Protein AF-A0A956FWF5-F1 (afdb_monomer)

Mean predicted aligned error: 6.39 Å

Secondary structure (DSSP, 8-state):
--EEE--B-TT--BTTSPPSSHHHHHHHHHHHHHHHHHHHHTHHHHHHHT--HHHHTTTTSTTPPPSB--EE--HHHHHHHHHHHHT-S-----TT----GGGGSPPPPS------TT-SEEE-SSSEEETT--TTS-SHHHHHHHHHHHHHHHHHHHHHHHHHHHTT--HHHHHHHHHHHHHHHTGGGB--S-TT-HHHHHHHHHTT--B--SHHHHHGGGT-HHHHHHHHHTTSS-HHHHHHHHHHHHHHHHHHHHHHHHHHHHHIIIIIHHHHHHHHHHHHHHHHHHHHHHHHHT--HHHHHHHHHHHHHHHHHHHHHHHHHHHHHHHHHHGGGSSSHHHHHHHIIIIIHHHHHHHHHHHHHHHTTS-TTT--S--HHHHHH--

Solvent-accessible surface area (backbone atoms only — not comparable to full-atom values): 20908 Å² total; per-residue (Å²): 70,71,46,77,46,70,53,60,52,100,85,69,49,53,43,44,31,68,43,96,45,53,69,44,34,52,53,16,51,52,49,46,43,22,44,44,40,17,50,51,78,38,29,52,45,59,45,28,49,42,50,36,66,78,36,44,78,39,43,56,42,94,74,34,13,34,49,46,62,36,35,25,57,44,70,69,56,48,49,53,51,48,36,47,60,71,55,73,57,55,78,75,92,62,94,83,64,91,72,43,36,52,81,67,52,74,84,71,66,66,74,71,83,71,73,68,60,34,40,22,31,27,52,66,41,45,31,36,34,36,45,55,35,42,73,91,56,75,65,64,55,45,48,50,53,52,52,52,36,31,49,53,29,46,51,53,49,52,51,55,45,48,55,38,45,74,73,68,45,55,67,70,62,41,51,52,55,50,48,32,52,44,48,56,74,29,49,68,33,57,51,80,71,64,49,79,39,71,66,43,57,55,50,36,50,78,54,69,44,60,69,44,65,46,39,61,64,14,43,51,33,56,70,36,66,75,53,44,50,51,34,43,74,70,69,74,37,52,74,69,54,41,52,49,49,44,51,52,53,44,51,53,42,36,55,50,53,50,50,51,47,54,48,51,49,47,47,41,66,73,41,49,48,55,33,49,52,51,50,49,49,56,49,51,54,53,49,53,51,47,53,58,49,31,68,74,70,70,54,68,66,69,64,57,51,56,52,52,50,52,53,50,52,52,52,50,49,53,55,49,38,53,56,32,44,52,51,29,50,51,41,61,68,49,41,86,69,43,93,41,71,68,48,27,27,45,43,40,67,72,47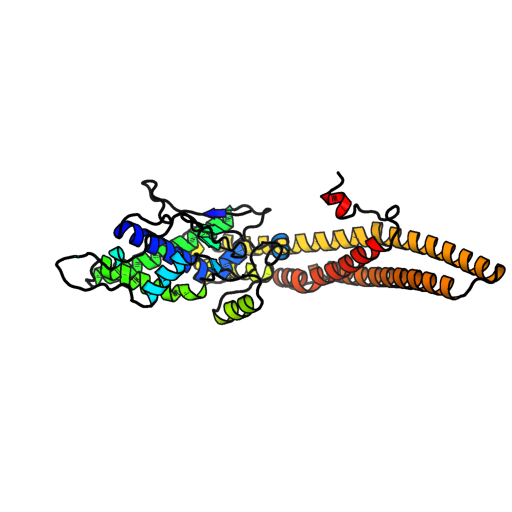,40,48,54,32,42,49,58,33,46,59,42,50,61,57,42,60,80,70,44,59,73,92,55,49,82,65,81,50,74,64,37,78,75,75,56,131

pLDDT: mean 90.2, std 13.63, range [30.28, 98.75]

Radius of gyration: 29.18 Å; Cα contacts (8 Å, |Δi|>4): 497; chains: 1; bounding box: 68×45×94 Å

Nearest PDB structures (foldseek):
  3o6x-assembly1_E  TM=9.619E-01  e=9.963E-21  Bacteroides fragilis NCTC 9343
  7u6o-assembly1_A  TM=8.061E-01  e=1.815E-17  Ostreococcus tauri

Foldseek 3Di:
DKDWDWDADPVRHTQCAADPALVSNLSNLLLVLLLLQLCQVCVLVLLLLQAAPVLLVVDLDDLHAASWAAEEEDDLVVVLLVCLLVCVFDDDPDDDDPPGSSVVRPRDDQAPPPCLSHHQWYDGRRTIMRRSHDPPDDCVSSCLSSVLSSVVSSVVLVVQLVVCVVVVDDNVVSSSVSSNVSSVVSVLRYDNDRSNDPVNVVSNVVSVTDRQSHNLSSLCSLVPPVSQCSCVVVVNDHPVRSVVVSLVRLVNRLVVLLVLLVVLLCCLVPAQLVLLVVQLVVLVVVLVVVVVVCVVPVNDCVVSVVSVVLSVVSVVLSVQLVVLSVQLVVLSVCLVVAPDSSRSSVSSVPRNVVSSVSNVVSSVVVCVSGPVVSRRDDDPCCVPPND

Structure (mmCIF, N/CA/C/O backbone):
data_AF-A0A956FWF5-F1
#
_entry.id   AF-A0A956FWF5-F1
#
loop_
_atom_site.group_PDB
_atom_site.id
_atom_site.type_symbol
_atom_site.label_atom_id
_atom_site.label_alt_id
_atom_site.label_comp_id
_atom_site.label_asym_id
_atom_site.label_entity_id
_atom_site.label_seq_id
_atom_site.pdbx_PDB_ins_code
_atom_site.Cartn_x
_atom_site.Cartn_y
_atom_site.Cartn_z
_atom_site.occupancy
_atom_site.B_iso_or_equiv
_atom_site.auth_seq_id
_atom_site.auth_comp_id
_atom_site.auth_asym_id
_atom_site.auth_atom_id
_atom_site.pdbx_PDB_model_num
ATOM 1 N N . LYS A 1 1 ? 2.105 -11.341 4.615 1.00 90.38 1 LYS A N 1
ATOM 2 C CA . LYS A 1 1 ? 2.128 -12.093 5.896 1.00 90.38 1 LYS A CA 1
ATOM 3 C C . LYS A 1 1 ? 0.855 -11.718 6.615 1.00 90.38 1 LYS A C 1
ATOM 5 O O . LYS A 1 1 ? 0.715 -10.551 6.921 1.00 90.38 1 LYS A O 1
ATOM 10 N N . HIS A 1 2 ? -0.089 -12.630 6.810 1.00 92.06 2 HIS A N 1
ATOM 11 C CA . HIS A 1 2 ? -1.343 -12.256 7.464 1.00 92.06 2 HIS A CA 1
ATOM 12 C C . HIS A 1 2 ? -1.163 -12.264 8.979 1.00 92.06 2 HIS A C 1
ATOM 14 O O . HIS A 1 2 ? -0.533 -13.171 9.525 1.00 92.06 2 HIS A O 1
ATOM 20 N N . ASN A 1 3 ? -1.682 -11.237 9.643 1.00 95.00 3 ASN A N 1
ATOM 21 C CA . ASN A 1 3 ? -1.675 -11.139 11.093 1.00 95.00 3 ASN A CA 1
ATOM 22 C C . ASN A 1 3 ? -3.072 -11.476 11.618 1.00 95.00 3 ASN A C 1
ATOM 24 O O . ASN A 1 3 ? -3.998 -10.681 11.485 1.00 95.00 3 ASN A O 1
ATOM 28 N N . ASN A 1 4 ? -3.211 -12.679 12.170 1.00 95.25 4 ASN A N 1
ATOM 29 C CA . ASN A 1 4 ? -4.433 -13.129 12.820 1.00 95.25 4 ASN A CA 1
ATOM 30 C C . ASN A 1 4 ? -4.459 -12.573 14.244 1.00 95.25 4 ASN A C 1
ATOM 32 O O . ASN A 1 4 ? -3.643 -12.959 15.079 1.00 95.25 4 ASN A O 1
ATOM 36 N N . TRP A 1 5 ? -5.380 -11.653 14.493 1.00 97.06 5 TRP A N 1
ATOM 37 C CA . TRP A 1 5 ? -5.487 -10.889 15.720 1.00 97.06 5 TRP A CA 1
ATOM 38 C C . TRP A 1 5 ? -6.797 -11.211 16.438 1.00 97.06 5 TRP A C 1
ATOM 40 O O . TRP A 1 5 ? -7.886 -11.159 15.862 1.00 97.06 5 TRP A O 1
ATOM 50 N N . SER A 1 6 ? -6.677 -11.543 17.716 1.00 95.69 6 SER A N 1
ATOM 51 C CA . SER A 1 6 ? -7.786 -11.791 18.631 1.00 95.69 6 SER A CA 1
ATOM 52 C C . SER A 1 6 ? -7.428 -11.260 20.014 1.00 95.69 6 SER A C 1
ATOM 54 O O . SER A 1 6 ? -6.253 -11.041 20.311 1.00 95.69 6 SER A O 1
ATOM 56 N N . MET A 1 7 ? -8.419 -11.113 20.887 1.00 95.19 7 MET A N 1
ATOM 57 C CA . MET A 1 7 ? -8.203 -10.708 22.275 1.00 95.19 7 MET A CA 1
ATOM 58 C C . MET A 1 7 ? -8.971 -11.636 23.214 1.00 95.19 7 MET A C 1
ATOM 60 O O . MET A 1 7 ? -10.098 -12.035 22.919 1.00 95.19 7 MET A O 1
ATOM 64 N N . ALA A 1 8 ? -8.357 -11.976 24.341 1.00 94.75 8 ALA A N 1
ATOM 65 C CA . ALA A 1 8 ? -8.973 -12.797 25.370 1.00 94.75 8 ALA A CA 1
ATOM 66 C C . ALA A 1 8 ? -8.887 -12.099 26.725 1.00 94.75 8 ALA A C 1
ATOM 68 O O . ALA A 1 8 ? -7.937 -11.362 26.994 1.00 94.75 8 ALA A O 1
ATOM 69 N N . ASP A 1 9 ? -9.877 -12.341 27.578 1.00 93.38 9 ASP A N 1
ATOM 70 C CA . ASP A 1 9 ? -9.819 -11.884 28.961 1.00 93.38 9 ASP A CA 1
ATOM 71 C C . ASP A 1 9 ? -8.896 -12.763 29.825 1.00 93.38 9 ASP A C 1
ATOM 73 O O . ASP A 1 9 ? -8.369 -13.792 29.395 1.00 93.38 9 ASP A O 1
ATOM 77 N N . SER A 1 10 ? -8.722 -12.383 31.092 1.00 94.94 10 SER A N 1
ATOM 78 C CA . SER A 1 10 ? -7.899 -13.127 32.056 1.00 94.94 10 SER A CA 1
ATOM 79 C C . SER A 1 10 ? -8.410 -14.538 32.371 1.00 94.94 10 SER A C 1
ATOM 81 O O . SER A 1 10 ? -7.699 -15.316 33.004 1.00 94.94 10 SER A O 1
ATOM 83 N N . ARG A 1 11 ? -9.629 -14.884 31.939 1.00 93.00 11 ARG A N 1
ATOM 84 C CA . ARG A 1 11 ? -10.216 -16.224 32.063 1.00 93.00 11 ARG A CA 1
ATOM 85 C C . ARG A 1 11 ? -10.041 -17.048 30.783 1.00 93.00 11 ARG A C 1
ATOM 87 O O . ARG A 1 11 ? -10.549 -18.163 30.718 1.00 93.00 11 ARG A O 1
ATOM 94 N N . GLY A 1 12 ? -9.343 -16.516 29.778 1.00 90.19 12 GLY A N 1
ATOM 95 C CA . GLY A 1 12 ? -9.109 -17.171 28.494 1.00 90.19 12 GLY A CA 1
ATOM 96 C C . GLY A 1 12 ? -10.316 -17.150 27.556 1.00 90.19 12 GLY A C 1
ATOM 97 O O . GLY A 1 12 ? -10.318 -17.879 26.568 1.00 90.19 12 GLY A O 1
ATOM 98 N N . ARG A 1 13 ? -11.345 -16.338 27.839 1.00 90.56 13 ARG A N 1
ATOM 99 C CA . ARG A 1 13 ? -12.509 -16.205 26.953 1.00 90.56 13 ARG A CA 1
ATOM 100 C C . ARG A 1 13 ? -12.159 -15.260 25.815 1.00 90.56 13 ARG A C 1
ATOM 102 O O . ARG A 1 13 ? -11.793 -14.114 26.069 1.00 90.56 13 ARG A O 1
ATOM 109 N N . ASN A 1 14 ? -12.285 -15.732 24.579 1.00 93.06 14 ASN A N 1
ATOM 110 C CA . ASN A 1 14 ? -12.102 -14.899 23.398 1.00 93.06 14 ASN A CA 1
ATOM 111 C C . ASN A 1 14 ? -13.257 -13.893 23.287 1.00 93.06 14 ASN A C 1
ATOM 113 O O . ASN A 1 14 ? -14.419 -14.280 23.223 1.00 93.06 14 ASN A O 1
ATOM 117 N N . LEU A 1 15 ? -12.933 -12.602 23.271 1.00 94.38 15 LEU A N 1
ATOM 118 C CA . LEU A 1 15 ? -13.924 -11.522 23.239 1.00 94.38 15 LEU A CA 1
ATOM 119 C C . LEU A 1 15 ? -14.435 -11.229 21.822 1.00 94.38 15 LEU A C 1
ATOM 121 O O . LEU A 1 15 ? -15.395 -10.486 21.654 1.00 94.38 15 LEU A O 1
ATOM 125 N N . LEU A 1 16 ? -13.788 -11.810 20.810 1.00 92.50 16 LEU A N 1
ATOM 126 C CA . LEU A 1 16 ? -14.183 -11.748 19.403 1.00 92.50 16 LEU A CA 1
ATOM 127 C C . LEU A 1 16 ? -14.795 -13.064 18.917 1.00 92.50 16 LEU A C 1
ATOM 129 O O . LEU A 1 16 ? -15.011 -13.229 17.720 1.00 92.50 16 LEU A O 1
ATOM 133 N N . GLU A 1 17 ? -15.059 -14.000 19.825 1.00 88.00 17 GLU A N 1
ATOM 134 C CA . GLU A 1 17 ? -15.825 -15.200 19.523 1.00 88.00 17 GLU A CA 1
ATOM 135 C C . GLU A 1 17 ? -17.313 -14.933 19.781 1.00 88.00 17 GLU A C 1
ATOM 137 O O . GLU A 1 17 ? -17.666 -14.502 20.883 1.00 88.00 17 GLU A O 1
ATOM 142 N N . PRO A 1 18 ? -18.195 -15.193 18.799 1.00 82.38 18 PRO A N 1
ATOM 143 C CA . PRO A 1 18 ? -19.624 -15.094 19.021 1.00 82.38 18 PRO A CA 1
ATOM 144 C C . PRO A 1 18 ? -20.083 -16.034 20.138 1.00 82.38 18 PRO A C 1
ATOM 146 O O . PRO A 1 18 ? -19.670 -17.196 20.228 1.00 82.38 18 PRO A O 1
ATOM 149 N N . GLY A 1 19 ? -20.938 -15.511 21.009 1.00 73.81 19 GLY A N 1
ATOM 150 C CA . GLY A 1 19 ? -21.449 -16.210 22.174 1.00 73.81 19 GLY A CA 1
ATOM 151 C C . GLY A 1 19 ? -22.554 -17.216 21.846 1.00 73.81 19 GLY A C 1
ATOM 152 O O . GLY A 1 19 ? -23.160 -17.211 20.778 1.00 73.81 19 GLY A O 1
ATOM 153 N N . SER A 1 20 ? -22.846 -18.090 22.808 1.00 71.00 20 SER A N 1
ATOM 154 C CA . SER A 1 20 ? -23.994 -19.008 22.755 1.00 71.00 20 SER A CA 1
ATOM 155 C C . SER A 1 20 ? -25.200 -18.510 23.556 1.00 71.00 20 SER A C 1
ATOM 157 O O . SER A 1 20 ? -26.251 -19.149 23.537 1.00 71.00 20 SER A O 1
ATOM 159 N N . THR A 1 21 ? -25.058 -17.390 24.270 1.00 72.31 21 THR A N 1
ATOM 160 C CA . THR A 1 21 ? -26.122 -16.759 25.060 1.00 72.31 21 THR A CA 1
ATOM 161 C C . THR A 1 21 ? -26.316 -15.300 24.639 1.00 72.31 21 THR A C 1
ATOM 163 O O . THR A 1 21 ? -25.359 -14.669 24.182 1.00 72.31 21 THR A O 1
ATOM 166 N N . PRO A 1 22 ? -27.515 -14.731 24.843 1.00 71.62 22 PRO A N 1
ATOM 167 C CA . PRO A 1 22 ? -27.775 -13.293 24.784 1.00 71.62 22 PRO A CA 1
ATOM 168 C C . PRO A 1 22 ? -26.640 -12.408 25.327 1.00 71.62 22 PRO A C 1
ATOM 170 O O . PRO A 1 22 ? -26.099 -11.556 24.627 1.00 71.62 22 PRO A O 1
ATOM 173 N N . GLU A 1 23 ? -26.223 -12.644 26.565 1.00 75.94 23 GLU A N 1
ATOM 174 C CA . GLU A 1 23 ? -25.256 -11.807 27.273 1.00 75.94 23 GLU A CA 1
ATOM 175 C C . GLU A 1 23 ? -23.855 -11.938 26.672 1.00 75.94 23 GLU A C 1
ATOM 177 O O . GLU A 1 23 ? -23.145 -10.947 26.512 1.00 75.94 23 GLU A O 1
ATOM 182 N N . SER A 1 24 ? -23.456 -13.159 26.302 1.00 78.88 24 SER A N 1
ATOM 183 C CA . SER A 1 24 ? -22.161 -13.396 25.654 1.00 78.88 24 SER A CA 1
ATOM 184 C C . SER A 1 24 ? -22.104 -12.804 24.242 1.00 78.88 24 SER A C 1
ATOM 186 O O . SER A 1 24 ? -21.069 -12.257 23.863 1.00 78.88 24 SER A O 1
ATOM 188 N N . ASN A 1 25 ? -23.219 -12.806 23.506 1.00 81.56 25 ASN A N 1
ATOM 189 C CA . ASN A 1 25 ? -23.335 -12.107 22.225 1.00 81.56 25 ASN A CA 1
ATOM 190 C C . ASN A 1 25 ? -23.250 -10.591 22.376 1.00 81.56 25 ASN A C 1
ATOM 192 O O . ASN A 1 25 ? -22.597 -9.939 21.565 1.00 81.56 25 ASN A O 1
ATOM 196 N N . LEU A 1 26 ? -23.849 -10.020 23.422 1.00 85.25 26 LEU A N 1
ATOM 197 C CA . LEU A 1 26 ? -23.745 -8.585 23.672 1.00 85.25 26 LEU A CA 1
ATOM 198 C C . LEU A 1 26 ? -22.292 -8.169 23.937 1.00 85.25 26 LEU A C 1
ATOM 200 O O . LEU A 1 26 ? -21.823 -7.183 23.373 1.00 85.25 26 LEU A O 1
ATOM 204 N N . VAL A 1 27 ? -21.560 -8.950 24.738 1.00 89.62 27 VAL A N 1
ATOM 205 C CA . VAL A 1 27 ? -20.123 -8.736 24.972 1.00 89.62 27 VAL A CA 1
ATOM 206 C C . VAL A 1 27 ? -19.350 -8.782 23.652 1.00 89.62 27 VAL A C 1
ATOM 208 O O . VAL A 1 27 ? -18.612 -7.845 23.353 1.00 89.62 27 VAL A O 1
ATOM 211 N N . PHE A 1 28 ? -19.562 -9.822 22.841 1.00 91.44 28 PHE A N 1
ATOM 212 C CA . PHE A 1 28 ? -18.952 -9.938 21.515 1.00 91.44 28 PHE A CA 1
ATOM 213 C C . PHE A 1 28 ? -19.226 -8.704 20.640 1.00 91.44 28 PHE A C 1
ATOM 215 O O . PHE A 1 28 ? -18.291 -8.114 20.100 1.00 91.44 28 PHE A O 1
ATOM 222 N N . LEU A 1 29 ? -20.485 -8.263 20.545 1.00 92.75 29 LEU A N 1
ATOM 223 C CA . LEU A 1 29 ? -20.883 -7.115 19.726 1.00 92.75 29 LEU A CA 1
ATOM 224 C C . LEU A 1 29 ? -20.227 -5.805 20.189 1.00 92.75 29 LEU A C 1
ATOM 226 O O . LEU A 1 29 ? -19.844 -4.987 19.352 1.00 92.75 29 LEU A O 1
ATOM 230 N N . VAL A 1 30 ? -20.040 -5.617 21.500 1.00 95.00 30 VAL A N 1
ATOM 231 C CA . VAL A 1 30 ? -19.319 -4.457 22.048 1.00 95.00 30 VAL A CA 1
ATOM 232 C C . VAL A 1 30 ? -17.860 -4.452 21.587 1.00 95.00 30 VAL A C 1
ATOM 234 O O . VAL A 1 30 ? -17.381 -3.443 21.066 1.00 95.00 30 VAL A O 1
ATOM 237 N N . PHE A 1 31 ? -17.141 -5.569 21.722 1.00 96.69 31 PHE A N 1
ATOM 238 C CA . PHE A 1 31 ? -15.739 -5.638 21.290 1.00 96.69 31 PHE A CA 1
ATOM 239 C C . PHE A 1 31 ? -15.593 -5.589 19.765 1.00 96.69 31 PHE A C 1
ATOM 241 O O . PHE A 1 31 ? -14.652 -4.972 19.252 1.00 96.69 31 PHE A O 1
ATOM 248 N N . LEU A 1 32 ? -16.551 -6.160 19.035 1.00 96.25 32 LEU A N 1
ATOM 249 C CA . LEU A 1 32 ? -16.638 -6.058 17.585 1.00 96.25 32 LEU A CA 1
ATOM 250 C C . LEU A 1 32 ? -16.763 -4.595 17.147 1.00 96.25 32 LEU A C 1
ATOM 252 O O . LEU A 1 32 ? -15.945 -4.128 16.355 1.00 96.25 32 LEU A O 1
ATOM 256 N N . VAL A 1 33 ? -17.738 -3.849 17.679 1.00 96.94 33 VAL A N 1
ATOM 257 C CA . VAL A 1 33 ? -17.963 -2.455 17.269 1.00 96.94 33 VAL A CA 1
ATOM 258 C C . VAL A 1 33 ? -16.815 -1.540 17.701 1.00 96.94 33 VAL A C 1
ATOM 260 O O . VAL A 1 33 ? -16.430 -0.648 16.947 1.00 96.94 33 VAL A O 1
ATOM 263 N N . CYS A 1 34 ? -16.191 -1.799 18.857 1.00 98.44 34 CYS A N 1
ATOM 264 C CA . CYS A 1 34 ? -14.973 -1.094 19.264 1.00 98.44 34 CYS A CA 1
ATOM 265 C C . CYS A 1 34 ? -13.828 -1.347 18.273 1.00 98.44 34 CYS A C 1
ATOM 267 O O . CYS A 1 34 ? -13.118 -0.416 17.898 1.00 98.44 34 CYS A O 1
ATOM 269 N N . THR A 1 35 ? -13.682 -2.583 17.789 1.00 98.50 35 THR A N 1
ATOM 270 C CA . THR A 1 35 ? -12.684 -2.915 16.763 1.00 98.50 35 THR A CA 1
ATOM 271 C C . THR A 1 35 ? -12.982 -2.201 15.443 1.00 98.50 35 THR A C 1
ATOM 273 O O . THR A 1 35 ? -12.083 -1.598 14.856 1.00 98.50 35 THR A O 1
ATOM 276 N N . LEU A 1 36 ? -14.244 -2.188 14.999 1.00 98.31 36 LEU A N 1
ATOM 277 C CA . LEU A 1 36 ? -14.663 -1.443 13.806 1.00 98.31 36 LEU A CA 1
ATOM 278 C C . LEU A 1 36 ? -14.361 0.051 13.936 1.00 98.31 36 LEU A C 1
ATOM 280 O O . LEU A 1 36 ? -13.835 0.660 13.007 1.00 98.31 36 LEU A O 1
ATOM 284 N N . LYS A 1 37 ? -14.640 0.633 15.104 1.00 98.31 37 LYS A N 1
ATOM 285 C CA . LYS A 1 37 ? -14.364 2.039 15.403 1.00 98.31 37 LYS A CA 1
ATOM 286 C C . LYS A 1 37 ? -12.878 2.353 15.369 1.00 98.31 37 LYS A C 1
ATOM 288 O O . LYS A 1 37 ? -12.495 3.365 14.787 1.00 98.31 37 LYS A O 1
ATOM 293 N N . ALA A 1 38 ? -12.055 1.485 15.951 1.00 98.25 38 ALA A N 1
ATOM 294 C CA . ALA A 1 38 ? -10.607 1.620 15.935 1.00 98.25 38 ALA A CA 1
ATOM 295 C C . ALA A 1 38 ? -10.065 1.650 14.501 1.00 98.25 38 ALA A C 1
ATOM 297 O O . ALA A 1 38 ? -9.357 2.587 14.132 1.00 98.25 38 ALA A O 1
ATOM 298 N N . VAL A 1 39 ? -10.453 0.673 13.672 1.00 97.81 39 VAL A N 1
ATOM 299 C CA . VAL A 1 39 ? -10.012 0.598 12.269 1.00 97.81 39 VAL A CA 1
ATOM 300 C C . VAL A 1 39 ? -10.553 1.771 11.454 1.00 97.81 39 VAL A C 1
ATOM 302 O O . VAL A 1 39 ? -9.803 2.350 10.676 1.00 97.81 39 VAL A O 1
ATOM 305 N N . HIS A 1 40 ? -11.814 2.162 11.660 1.00 98.06 40 HIS A N 1
ATOM 306 C CA . HIS A 1 40 ? -12.425 3.292 10.962 1.00 98.06 40 HIS A CA 1
ATOM 307 C C . HIS A 1 40 ? -11.713 4.609 11.281 1.00 98.06 40 HIS A C 1
ATOM 309 O O . HIS A 1 40 ? -11.228 5.289 10.380 1.00 98.06 40 HIS A O 1
ATOM 315 N N . ARG A 1 41 ? -11.601 4.956 12.568 1.00 97.12 41 ARG A N 1
ATOM 316 C CA . ARG A 1 41 ? -11.009 6.228 12.994 1.00 97.12 41 ARG A CA 1
ATOM 317 C C . ARG A 1 41 ? -9.518 6.301 12.681 1.00 97.12 41 ARG A C 1
ATOM 319 O O . ARG A 1 41 ? -9.015 7.375 12.374 1.00 97.12 41 ARG A O 1
ATOM 326 N N . ARG A 1 42 ? -8.801 5.180 12.793 1.00 97.56 42 ARG A N 1
ATOM 327 C CA . ARG A 1 42 ? -7.343 5.119 12.625 1.00 97.56 42 ARG A CA 1
ATOM 328 C C . ARG A 1 42 ? -6.939 4.503 11.285 1.00 97.56 42 ARG A C 1
ATOM 330 O O . ARG A 1 42 ? -5.831 3.992 11.170 1.00 97.56 42 ARG A O 1
ATOM 337 N N . ALA A 1 43 ? -7.801 4.564 10.267 1.00 97.38 43 ALA A N 1
ATOM 338 C CA . ALA A 1 43 ? -7.575 3.961 8.950 1.00 97.38 43 ALA A CA 1
ATOM 339 C C . ALA A 1 43 ? -6.252 4.412 8.302 1.00 97.38 43 ALA A C 1
ATOM 341 O O . ALA A 1 43 ? -5.474 3.578 7.833 1.00 97.38 43 ALA A O 1
ATOM 342 N N . SER A 1 44 ? -5.957 5.716 8.339 1.00 97.12 44 SER A N 1
ATOM 343 C CA . SER A 1 44 ? -4.697 6.286 7.838 1.00 97.12 44 SER A CA 1
ATOM 344 C C . SER A 1 44 ? -3.485 5.706 8.575 1.00 97.12 44 SER A C 1
ATOM 346 O O . SER A 1 44 ? -2.543 5.229 7.947 1.00 97.12 44 SER A O 1
ATOM 348 N N . MET A 1 45 ? -3.537 5.649 9.907 1.00 97.81 45 MET A N 1
ATOM 349 C CA . MET A 1 45 ? -2.466 5.090 10.732 1.00 97.81 45 MET A CA 1
ATOM 350 C C . MET A 1 45 ? -2.314 3.567 10.559 1.00 97.81 45 MET A C 1
ATOM 352 O O . MET A 1 45 ? -1.195 3.054 10.524 1.00 97.81 45 MET A O 1
ATOM 356 N N . MET A 1 46 ? -3.412 2.828 10.378 1.00 97.75 46 MET A N 1
ATOM 357 C CA . MET A 1 46 ? -3.376 1.402 10.036 1.00 97.75 46 MET A CA 1
ATOM 358 C C . MET A 1 46 ? -2.630 1.187 8.712 1.00 97.75 46 MET A C 1
ATOM 360 O O . MET A 1 46 ? -1.728 0.346 8.652 1.00 97.75 46 MET A O 1
ATOM 364 N N . ARG A 1 47 ? -2.918 1.998 7.683 1.00 97.19 47 ARG A N 1
ATOM 365 C CA . ARG A 1 47 ? -2.201 1.989 6.395 1.00 97.19 47 ARG A CA 1
ATOM 366 C C . ARG A 1 47 ? -0.731 2.407 6.530 1.00 97.19 47 ARG A C 1
ATOM 368 O O . ARG A 1 47 ? 0.131 1.802 5.886 1.00 97.19 47 ARG A O 1
ATOM 375 N N . ALA A 1 48 ? -0.427 3.380 7.387 1.00 97.38 48 ALA A N 1
ATOM 376 C CA . ALA A 1 48 ? 0.932 3.841 7.676 1.00 97.38 48 ALA A CA 1
ATOM 377 C C . ALA A 1 48 ? 1.782 2.781 8.389 1.00 97.38 48 ALA A C 1
ATOM 379 O O . ALA A 1 48 ? 2.975 2.645 8.115 1.00 97.38 48 ALA A O 1
ATOM 380 N N . SER A 1 49 ? 1.167 1.991 9.273 1.00 96.88 49 SER A N 1
ATOM 381 C CA . SER A 1 49 ? 1.847 0.936 10.037 1.00 96.88 49 SER A CA 1
ATOM 382 C C . SER A 1 49 ? 2.401 -0.193 9.163 1.00 96.88 49 SER A C 1
ATOM 384 O O . SER A 1 49 ? 3.326 -0.888 9.578 1.00 96.88 49 SER A O 1
ATOM 386 N N . ILE A 1 50 ? 1.855 -0.350 7.952 1.00 96.25 50 ILE A N 1
ATOM 387 C CA . ILE A 1 50 ? 2.233 -1.363 6.957 1.00 96.25 50 ILE A CA 1
ATOM 388 C C . ILE A 1 50 ? 2.885 -0.756 5.704 1.00 96.25 50 ILE A C 1
ATOM 390 O O . ILE A 1 50 ? 3.166 -1.480 4.746 1.00 96.25 50 ILE A O 1
ATOM 394 N N . ALA A 1 51 ? 3.134 0.557 5.687 1.00 96.38 51 ALA A N 1
ATOM 395 C CA . ALA A 1 51 ? 3.707 1.259 4.541 1.00 96.38 51 ALA A CA 1
ATOM 396 C C . ALA A 1 51 ? 5.178 0.897 4.341 1.00 96.38 51 ALA A C 1
ATOM 398 O O . ALA A 1 51 ? 5.935 0.893 5.303 1.00 96.38 51 ALA A O 1
ATOM 399 N N . SER A 1 52 ? 5.578 0.567 3.114 1.00 95.50 52 SER A N 1
ATOM 400 C CA . SER A 1 52 ? 6.966 0.337 2.688 1.00 95.50 52 SER A CA 1
ATOM 401 C C . SER A 1 52 ? 7.004 0.265 1.162 1.00 95.50 52 SER A C 1
ATOM 403 O O . SER A 1 52 ? 6.055 -0.264 0.586 1.00 95.50 52 SER A O 1
ATOM 405 N N . ALA A 1 53 ? 8.120 0.648 0.534 1.00 93.88 53 ALA A N 1
ATOM 406 C CA . ALA A 1 53 ? 8.292 0.577 -0.925 1.00 93.88 53 ALA A CA 1
ATOM 407 C C . ALA A 1 53 ? 7.851 -0.775 -1.519 1.00 93.88 53 ALA A C 1
ATOM 409 O O . ALA A 1 53 ? 7.012 -0.838 -2.409 1.00 93.88 53 ALA A O 1
ATOM 410 N N . GLY A 1 54 ? 8.318 -1.889 -0.942 1.00 92.69 54 GLY A N 1
ATOM 411 C CA . GLY A 1 54 ? 7.939 -3.221 -1.429 1.00 92.69 54 GLY A CA 1
ATOM 412 C C . GLY A 1 54 ? 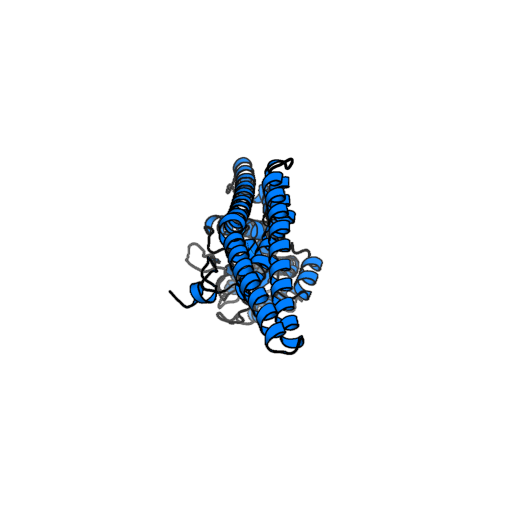6.461 -3.582 -1.225 1.00 92.69 54 GLY A C 1
ATOM 413 O O . GLY A 1 54 ? 5.929 -4.400 -1.968 1.00 92.69 54 GLY A O 1
ATOM 414 N N . ASN A 1 55 ? 5.787 -3.010 -0.223 1.00 94.12 55 ASN A N 1
ATOM 415 C CA . ASN A 1 55 ? 4.359 -3.260 -0.012 1.00 94.12 55 ASN A CA 1
ATOM 416 C C . ASN A 1 55 ? 3.492 -2.400 -0.937 1.00 94.12 55 ASN A C 1
ATOM 418 O O . ASN A 1 55 ? 2.414 -2.852 -1.301 1.00 94.12 55 ASN A O 1
ATOM 422 N N . ASP A 1 56 ? 3.960 -1.224 -1.355 1.00 93.44 56 ASP A N 1
ATOM 423 C CA . ASP A 1 56 ? 3.236 -0.377 -2.311 1.00 93.44 56 ASP A CA 1
ATOM 424 C C . ASP A 1 56 ? 3.094 -1.073 -3.674 1.00 93.44 56 ASP A C 1
ATOM 426 O O . ASP A 1 56 ? 2.012 -1.057 -4.247 1.00 93.44 56 ASP A O 1
ATOM 430 N N . HIS A 1 57 ? 4.123 -1.803 -4.129 1.00 87.62 57 HIS A N 1
ATOM 431 C CA . HIS A 1 57 ? 4.026 -2.672 -5.315 1.00 87.62 57 HIS A CA 1
ATOM 432 C C . HIS A 1 57 ? 3.052 -3.846 -5.145 1.00 87.62 57 HIS A C 1
ATOM 434 O O . HIS A 1 57 ? 2.589 -4.420 -6.129 1.00 87.62 57 HIS A O 1
ATOM 440 N N . ARG A 1 58 ? 2.793 -4.263 -3.900 1.00 90.50 58 ARG A N 1
ATOM 441 C CA . ARG A 1 58 ? 1.958 -5.426 -3.600 1.00 90.50 58 ARG A CA 1
ATOM 442 C C . ARG A 1 58 ? 0.485 -5.047 -3.486 1.00 90.50 58 ARG A C 1
ATOM 444 O O . ARG A 1 58 ? -0.355 -5.779 -3.991 1.00 90.50 58 ARG A O 1
ATOM 451 N N . LEU A 1 59 ? 0.164 -3.977 -2.758 1.00 86.94 59 LEU A N 1
ATOM 452 C CA . LEU A 1 59 ? -1.217 -3.609 -2.436 1.00 86.94 59 LEU A CA 1
ATOM 453 C C . LEU A 1 59 ? -2.020 -3.296 -3.708 1.00 86.94 59 LEU A C 1
ATOM 455 O O . LEU A 1 59 ? -1.565 -2.560 -4.576 1.00 86.94 59 LEU A O 1
ATOM 459 N N . GLY A 1 60 ? -3.240 -3.829 -3.794 1.00 77.88 60 GLY A N 1
ATOM 460 C CA . GLY A 1 60 ? -4.132 -3.628 -4.940 1.00 77.88 60 GLY A CA 1
ATOM 461 C C . GLY A 1 60 ? -3.892 -4.568 -6.126 1.00 77.88 60 GLY A C 1
ATOM 462 O O . GLY A 1 60 ? -4.498 -4.361 -7.172 1.00 77.88 60 GLY A O 1
ATOM 463 N N . ALA A 1 61 ? -3.043 -5.591 -5.983 1.00 77.69 61 ALA A N 1
ATOM 464 C CA . ALA A 1 61 ? -2.753 -6.570 -7.032 1.00 77.69 61 ALA A CA 1
ATOM 465 C C . ALA A 1 61 ? -2.658 -8.002 -6.478 1.00 77.69 61 ALA A C 1
ATOM 467 O O . ALA A 1 61 ? -2.348 -8.199 -5.306 1.00 77.69 61 ALA A O 1
ATOM 468 N N . ASN A 1 62 ? -2.873 -9.012 -7.331 1.00 77.31 62 ASN A N 1
ATOM 469 C CA . ASN A 1 62 ? -2.552 -10.428 -7.071 1.00 77.31 62 ASN A CA 1
ATOM 470 C C . ASN A 1 62 ? -2.977 -10.945 -5.675 1.00 77.31 62 ASN A C 1
ATOM 472 O O . ASN A 1 62 ? -2.144 -11.413 -4.899 1.00 77.31 62 ASN A O 1
ATOM 476 N N . GLU A 1 63 ? -4.268 -10.834 -5.344 1.00 75.38 63 GLU A N 1
ATOM 477 C CA . GLU A 1 63 ? -4.866 -11.213 -4.044 1.00 75.38 63 GLU A CA 1
ATOM 478 C C . GLU A 1 63 ? -4.400 -10.398 -2.816 1.00 75.38 63 GLU A C 1
ATOM 480 O O . GLU A 1 63 ? -4.816 -10.679 -1.691 1.00 75.38 63 GLU A O 1
ATOM 485 N N . ALA A 1 64 ? -3.576 -9.360 -2.981 1.00 80.56 64 ALA A N 1
ATOM 486 C CA . ALA A 1 64 ? -3.278 -8.419 -1.907 1.00 80.56 64 ALA A CA 1
ATOM 487 C C . ALA A 1 64 ? -4.312 -7.284 -1.855 1.00 80.56 64 ALA A C 1
ATOM 489 O O . ALA A 1 64 ? -4.670 -6.746 -2.901 1.00 80.56 64 ALA A O 1
ATOM 490 N N . PRO A 1 65 ? -4.765 -6.866 -0.665 1.00 84.81 65 PRO A N 1
ATOM 491 C CA . PRO A 1 65 ? -5.812 -5.857 -0.532 1.00 84.81 65 PRO A CA 1
ATOM 492 C C . PRO A 1 65 ? -5.376 -4.484 -1.075 1.00 84.81 65 PRO A C 1
ATOM 494 O O . PRO A 1 65 ? -4.170 -4.213 -1.113 1.00 84.81 65 PRO A O 1
ATOM 497 N N . PRO A 1 66 ? -6.313 -3.604 -1.475 1.00 88.88 66 PRO A N 1
ATOM 498 C CA . PRO A 1 66 ? -5.999 -2.231 -1.867 1.00 88.88 66 PRO A CA 1
ATOM 499 C C . PRO A 1 66 ? -5.463 -1.413 -0.679 1.00 88.88 66 PRO A C 1
ATOM 501 O O . PRO A 1 66 ? -5.551 -1.814 0.482 1.00 88.88 66 PRO A O 1
ATOM 504 N N . ALA A 1 67 ? -4.943 -0.217 -0.964 1.00 91.62 67 ALA A N 1
ATOM 505 C CA . ALA A 1 67 ? -4.463 0.724 0.052 1.00 91.62 67 ALA A CA 1
ATOM 506 C C . ALA A 1 67 ? -5.581 1.385 0.891 1.00 91.62 67 ALA A C 1
ATOM 508 O O . ALA A 1 67 ? -5.293 2.146 1.816 1.00 91.62 67 ALA A O 1
ATOM 509 N N . ILE A 1 68 ? -6.840 1.083 0.576 1.00 95.00 68 ILE A N 1
ATOM 510 C CA . ILE A 1 68 ? -8.029 1.543 1.290 1.00 95.00 68 ILE A CA 1
ATOM 511 C C . ILE A 1 68 ? -8.288 0.580 2.441 1.00 95.00 68 ILE A C 1
ATOM 513 O O . ILE A 1 68 ? -8.642 -0.574 2.208 1.00 95.00 68 ILE A O 1
ATOM 517 N N . MET A 1 69 ? -8.146 1.049 3.679 1.00 96.00 69 MET A N 1
ATOM 518 C CA . MET A 1 69 ? -8.520 0.255 4.847 1.00 96.00 69 MET A CA 1
ATOM 519 C C . MET A 1 69 ? -10.043 0.106 4.911 1.00 96.00 69 MET A C 1
ATOM 521 O O . MET A 1 69 ? -10.759 1.097 4.989 1.00 96.00 69 MET A O 1
ATOM 525 N N . SER A 1 70 ? -10.524 -1.134 4.908 1.00 95.75 70 SER A N 1
ATOM 526 C CA . SER A 1 70 ? -11.925 -1.510 5.097 1.00 95.75 70 SER A CA 1
ATOM 527 C C . SER A 1 70 ? -12.027 -2.809 5.889 1.00 95.75 70 SER A C 1
ATOM 529 O O . SER A 1 70 ? -11.042 -3.540 6.035 1.00 95.75 70 SER A O 1
ATOM 531 N N . VAL A 1 71 ? -13.212 -3.074 6.439 1.00 96.31 71 VAL A N 1
ATOM 532 C CA . VAL A 1 71 ? -13.490 -4.277 7.217 1.00 96.31 71 VAL A CA 1
ATOM 533 C C . VAL A 1 71 ? -14.512 -5.148 6.507 1.00 96.31 71 VAL A C 1
ATOM 535 O O . VAL A 1 71 ? -15.612 -4.690 6.206 1.00 96.31 71 VAL A O 1
ATOM 538 N N . PHE A 1 72 ? -14.148 -6.409 6.293 1.00 94.31 72 PHE A N 1
ATOM 539 C CA . PHE A 1 72 ? -15.061 -7.458 5.850 1.00 94.31 72 PHE A CA 1
ATOM 540 C C . PHE A 1 72 ? -15.609 -8.211 7.063 1.00 94.31 72 PHE A C 1
ATOM 542 O O . PHE A 1 72 ? -14.820 -8.646 7.909 1.00 94.31 72 PHE A O 1
ATOM 549 N N . LEU A 1 73 ? -16.931 -8.359 7.162 1.00 90.00 73 LEU A N 1
ATOM 550 C CA . LEU A 1 73 ? -17.583 -9.064 8.270 1.00 90.00 73 LEU A CA 1
ATOM 551 C C . LEU A 1 73 ? -18.270 -10.362 7.836 1.00 90.00 73 LEU A C 1
ATOM 553 O O . LEU A 1 73 ? -18.440 -11.247 8.675 1.00 90.00 73 LEU A O 1
ATOM 557 N N . GLY A 1 74 ? -18.634 -10.478 6.559 1.00 84.62 74 GLY A N 1
ATOM 558 C CA . GLY A 1 74 ? -19.493 -11.535 6.043 1.00 84.62 74 GLY A CA 1
ATOM 559 C C . GLY A 1 74 ? -20.977 -11.191 6.181 1.00 84.62 74 GLY A C 1
ATOM 560 O O . GLY A 1 74 ? -21.385 -10.397 7.037 1.00 84.62 74 GLY A O 1
ATOM 561 N N . GLU A 1 75 ? -21.797 -11.815 5.334 1.00 80.56 75 GLU A N 1
ATOM 562 C CA . GLU A 1 75 ? -23.224 -11.501 5.184 1.00 80.56 75 GLU A CA 1
ATOM 563 C C . GLU A 1 75 ? -24.008 -11.585 6.500 1.00 80.56 75 GLU A C 1
ATOM 565 O O . GLU A 1 75 ? -24.768 -10.672 6.820 1.00 80.56 75 GLU A O 1
ATOM 570 N N . GLU A 1 76 ? -23.796 -12.639 7.294 1.00 78.50 76 GLU A N 1
ATOM 571 C CA . GLU A 1 76 ? -24.518 -12.858 8.555 1.00 78.50 76 GLU A CA 1
ATOM 572 C C . GLU A 1 76 ? -24.266 -11.740 9.568 1.00 78.50 76 GLU A C 1
ATOM 574 O O . GLU A 1 76 ? -25.200 -11.154 10.121 1.00 78.50 76 GLU A O 1
ATOM 579 N N . LEU A 1 77 ? -22.992 -11.422 9.810 1.00 83.25 77 LEU A N 1
ATOM 580 C CA . LEU A 1 77 ? -22.628 -10.425 10.806 1.00 83.25 77 LEU A CA 1
ATOM 581 C C . LEU A 1 77 ? -22.996 -9.018 10.327 1.00 83.25 77 LEU A C 1
ATOM 583 O O . LEU A 1 77 ? -23.479 -8.204 11.116 1.00 83.25 77 LEU A O 1
ATOM 587 N N . SER A 1 78 ? -22.857 -8.747 9.028 1.00 86.56 78 SER A N 1
ATOM 588 C CA . SER A 1 78 ? -23.336 -7.504 8.426 1.00 86.56 78 SER A CA 1
ATOM 589 C C . SER A 1 78 ? -24.859 -7.357 8.525 1.00 86.56 78 SER A C 1
ATOM 591 O O . SER A 1 78 ? -25.332 -6.274 8.877 1.00 86.56 78 SER A O 1
ATOM 593 N N . ALA A 1 79 ? -25.634 -8.429 8.328 1.00 83.94 79 ALA A N 1
ATOM 594 C CA . ALA A 1 79 ? -27.085 -8.421 8.520 1.00 83.94 79 ALA A CA 1
ATOM 595 C C . ALA A 1 79 ? -27.475 -8.119 9.975 1.00 83.94 79 ALA A C 1
ATOM 597 O O . ALA A 1 79 ? -28.346 -7.282 10.212 1.00 83.94 79 ALA A O 1
ATOM 598 N N . ILE A 1 80 ? -26.782 -8.716 10.951 1.00 84.88 80 ILE A N 1
ATOM 599 C CA . ILE A 1 80 ? -27.008 -8.443 12.379 1.00 84.88 80 ILE A CA 1
ATOM 600 C C . ILE A 1 80 ? -26.779 -6.967 12.698 1.00 84.88 80 ILE A C 1
ATOM 602 O O . ILE A 1 80 ? -27.620 -6.328 13.330 1.00 84.88 80 ILE A O 1
ATOM 606 N N . LEU A 1 81 ? -25.664 -6.396 12.241 1.00 89.81 81 LEU A N 1
ATOM 607 C CA . LEU A 1 81 ? -25.388 -4.984 12.488 1.00 89.81 81 LEU A CA 1
ATOM 608 C C . LEU A 1 81 ? -26.393 -4.063 11.768 1.00 89.81 81 LEU A C 1
ATOM 610 O O . LEU A 1 81 ? -26.750 -3.017 12.307 1.00 89.81 81 LEU A O 1
ATOM 614 N N . ASN A 1 82 ? -26.889 -4.440 10.587 1.00 87.25 82 ASN A N 1
ATOM 615 C CA . ASN A 1 82 ? -27.934 -3.685 9.886 1.00 87.25 82 ASN A CA 1
ATOM 616 C C . ASN A 1 82 ? -29.282 -3.726 10.633 1.00 87.25 82 ASN A C 1
ATOM 618 O O . ASN A 1 82 ? -29.944 -2.694 10.742 1.00 87.25 82 ASN A O 1
ATOM 622 N N . ALA A 1 83 ? -29.653 -4.867 11.218 1.00 84.81 83 ALA A N 1
ATOM 623 C CA . ALA A 1 83 ? -30.858 -4.986 12.044 1.00 84.81 83 ALA A CA 1
ATOM 624 C C . ALA A 1 83 ? -30.779 -4.112 13.313 1.00 84.81 83 ALA A C 1
ATOM 626 O O . ALA A 1 83 ? -31.756 -3.467 13.705 1.00 84.81 83 ALA A O 1
ATOM 627 N N . ILE A 1 84 ? -29.592 -4.030 13.933 1.00 86.69 84 ILE A N 1
ATOM 628 C CA . ILE A 1 84 ? -29.327 -3.135 15.074 1.00 86.69 84 ILE A CA 1
ATOM 629 C C . ILE A 1 84 ? -29.473 -1.664 14.657 1.00 86.69 84 ILE A C 1
ATOM 631 O O . ILE A 1 84 ? -30.093 -0.874 15.369 1.00 86.69 84 ILE A O 1
ATOM 635 N N . GLU A 1 85 ? -28.939 -1.287 13.492 1.00 86.56 85 GLU A N 1
ATOM 636 C CA . GLU A 1 85 ? -29.081 0.062 12.929 1.00 86.56 85 GLU A CA 1
ATOM 637 C C . GLU A 1 85 ? -30.561 0.451 12.741 1.00 86.56 85 GLU A C 1
ATOM 639 O O . GLU A 1 85 ? -30.985 1.530 13.184 1.00 86.56 85 GLU A O 1
ATOM 644 N N . GLN A 1 86 ? -31.346 -0.445 12.136 1.00 82.75 86 GLN A N 1
ATOM 645 C CA . GLN A 1 86 ? -32.758 -0.246 11.789 1.00 82.75 86 GLN A CA 1
ATOM 646 C C . GLN A 1 86 ? -33.714 -0.336 12.990 1.00 82.75 86 GLN A C 1
ATOM 648 O O . GLN A 1 86 ? -34.896 -0.031 12.851 1.00 82.75 86 GLN A O 1
ATOM 653 N N . ASN A 1 87 ? -33.203 -0.663 14.183 1.00 74.12 87 ASN A N 1
ATOM 654 C CA . ASN A 1 87 ? -33.993 -0.847 15.405 1.00 74.12 87 ASN A CA 1
ATOM 655 C C . ASN A 1 87 ? -35.038 -1.968 15.295 1.00 74.12 87 ASN A C 1
ATOM 657 O O . ASN A 1 87 ? -36.071 -1.921 15.960 1.00 74.12 87 ASN A O 1
ATOM 661 N N . GLU A 1 88 ? -34.770 -2.973 14.461 1.00 66.38 88 GLU A N 1
ATOM 662 C CA . GLU A 1 88 ? -35.634 -4.151 14.321 1.00 66.38 88 GLU A CA 1
ATOM 663 C C . GLU A 1 88 ? -35.535 -5.068 15.552 1.00 66.38 88 GLU A C 1
ATOM 665 O O . GLU A 1 88 ? -36.439 -5.850 15.837 1.00 66.38 88 GLU A O 1
ATOM 670 N N . VAL A 1 89 ? -34.469 -4.907 16.341 1.00 59.38 89 VAL A N 1
ATOM 671 C CA . VAL A 1 89 ? -34.275 -5.557 17.639 1.00 59.38 89 VAL A CA 1
ATOM 672 C C . VAL A 1 89 ? -34.929 -4.699 18.732 1.00 59.38 89 VAL A C 1
ATOM 674 O O . VAL A 1 89 ? -34.318 -3.775 19.268 1.00 59.38 89 VAL A O 1
ATOM 677 N N . ASN A 1 90 ? -36.198 -4.975 19.053 1.00 46.41 90 ASN A N 1
ATOM 678 C CA . ASN A 1 90 ? -36.949 -4.217 20.061 1.00 46.41 90 ASN A CA 1
ATOM 679 C C . ASN A 1 90 ? -36.476 -4.514 21.498 1.00 46.41 90 ASN A C 1
ATOM 681 O O . ASN A 1 90 ? -36.415 -5.667 21.934 1.00 46.41 90 ASN A O 1
ATOM 685 N N . VAL A 1 91 ? -36.221 -3.450 22.264 1.00 45.09 91 VAL A N 1
ATOM 686 C CA . VAL A 1 91 ? -36.038 -3.474 23.722 1.00 45.09 91 VAL A CA 1
ATOM 687 C C . VAL A 1 91 ? -37.236 -2.749 24.334 1.00 45.09 91 VAL A C 1
ATOM 689 O O . VAL A 1 91 ? -37.309 -1.526 24.286 1.00 45.09 91 VAL A O 1
ATOM 692 N N . THR A 1 92 ? -38.217 -3.486 24.854 1.00 40.44 92 THR A N 1
ATOM 693 C CA . THR A 1 92 ? -39.352 -2.901 25.589 1.00 40.44 92 THR A CA 1
ATOM 694 C C . THR A 1 92 ? -39.021 -2.769 27.076 1.00 40.44 92 THR A C 1
ATOM 696 O O . THR A 1 92 ? -38.455 -3.690 27.659 1.00 40.44 92 THR A O 1
ATOM 699 N N . GLU A 1 93 ? -39.415 -1.655 27.701 1.00 39.47 93 GLU A N 1
ATOM 700 C CA . GLU A 1 93 ? -39.140 -1.302 29.111 1.00 39.47 93 GLU A CA 1
ATOM 701 C C . GLU A 1 93 ? -39.933 -2.120 30.161 1.00 39.47 93 GLU A C 1
ATOM 703 O O . GLU A 1 93 ? -39.863 -1.828 31.358 1.00 39.47 93 GLU A O 1
ATOM 708 N N . ASP A 1 94 ? -40.684 -3.152 29.760 1.00 36.50 94 ASP A N 1
ATOM 709 C CA . ASP A 1 94 ? -41.602 -3.848 30.667 1.00 36.50 94 ASP A CA 1
ATOM 710 C C . ASP A 1 94 ? -40.927 -4.901 31.569 1.00 36.50 94 ASP A C 1
ATOM 712 O O . ASP A 1 94 ? -40.287 -5.865 31.145 1.00 36.50 94 ASP A O 1
ATOM 716 N N . ARG A 1 95 ? -41.133 -4.701 32.875 1.00 39.84 95 ARG A N 1
ATOM 717 C CA . ARG A 1 95 ? -40.402 -5.257 34.029 1.00 39.84 95 ARG A CA 1
ATOM 718 C C . ARG A 1 95 ? -40.553 -6.761 34.321 1.00 39.84 95 ARG A C 1
ATOM 720 O O . ARG A 1 95 ? -40.208 -7.165 35.430 1.00 39.84 95 ARG A O 1
ATOM 727 N N . GLN A 1 96 ? -41.062 -7.610 33.424 1.00 30.28 96 GLN A N 1
ATOM 728 C CA . GLN A 1 96 ? -41.363 -9.014 33.797 1.00 30.28 96 GLN A CA 1
ATOM 729 C C . GLN A 1 96 ? -40.901 -10.128 32.853 1.00 30.28 96 GLN A C 1
ATOM 731 O O . GLN A 1 96 ? -41.036 -11.300 33.193 1.00 30.28 96 GLN A O 1
ATOM 736 N N . SER A 1 97 ? -40.211 -9.809 31.766 1.00 32.38 97 SER A N 1
ATOM 737 C CA . SER A 1 97 ? -39.345 -10.782 31.098 1.00 32.38 97 SER A CA 1
ATOM 738 C C . SER A 1 97 ? -38.305 -10.023 30.295 1.00 32.38 97 SER A C 1
ATOM 740 O O . SER A 1 97 ? -38.563 -9.621 29.163 1.00 32.38 97 SER A O 1
ATOM 742 N N . ILE A 1 98 ? -37.120 -9.835 30.875 1.00 39.12 98 ILE A N 1
ATOM 743 C CA . ILE A 1 98 ? -35.927 -9.306 30.197 1.00 39.12 98 ILE A CA 1
ATOM 744 C C . ILE A 1 98 ? -35.386 -10.408 29.258 1.00 39.12 98 ILE A C 1
ATOM 746 O O . ILE A 1 98 ? -34.245 -10.840 29.321 1.00 39.12 98 ILE A O 1
ATOM 750 N N . SER A 1 99 ? -36.251 -10.939 28.396 1.00 38.88 99 SER A N 1
ATOM 751 C CA . SER A 1 99 ? -35.871 -11.655 27.187 1.00 38.88 99 SER A CA 1
ATOM 752 C C . SER A 1 99 ? -35.801 -10.591 26.107 1.00 38.88 99 SER A C 1
ATOM 754 O O . SER A 1 99 ? -36.676 -10.480 25.251 1.00 38.88 99 SER A O 1
ATOM 756 N N . LEU A 1 100 ? -34.777 -9.745 26.238 1.00 42.69 100 LEU A N 1
ATOM 757 C CA . LEU A 1 100 ? -34.372 -8.741 25.262 1.00 42.69 100 LEU A CA 1
ATOM 758 C C . LEU A 1 100 ? -34.445 -9.349 23.854 1.00 42.69 100 LEU A C 1
ATOM 760 O O . LEU A 1 100 ? -34.218 -10.554 23.687 1.00 42.69 100 LEU A O 1
ATOM 764 N N . GLY A 1 101 ? -34.640 -8.529 22.822 1.00 41.66 101 GLY A N 1
ATOM 765 C CA . GLY A 1 101 ? -34.437 -8.931 21.422 1.00 41.66 101 GLY A CA 1
ATOM 766 C C . GLY A 1 101 ? -33.081 -9.613 21.132 1.00 41.66 101 GLY A C 1
ATOM 767 O O . GLY A 1 101 ? -32.870 -10.104 20.034 1.00 41.66 101 GLY A O 1
ATOM 768 N N . LEU A 1 102 ? -32.188 -9.746 22.122 1.00 44.62 102 LEU A N 1
ATOM 769 C CA . LEU A 1 102 ? -31.108 -10.736 22.177 1.00 44.62 102 LEU A CA 1
ATOM 770 C C . LEU A 1 102 ? -31.546 -12.182 21.865 1.00 44.62 102 LEU A C 1
ATOM 772 O O . LEU A 1 102 ? -30.766 -12.933 21.295 1.00 44.62 102 LEU A O 1
ATOM 776 N N . SER A 1 103 ? -32.771 -12.576 22.229 1.00 44.91 103 SER A N 1
ATOM 777 C CA . SER A 1 103 ? -33.374 -13.871 21.860 1.00 44.91 103 SER A CA 1
ATOM 778 C C . SER A 1 103 ? -33.735 -13.966 20.368 1.00 44.91 103 SER A C 1
ATOM 780 O O . SER A 1 103 ? -33.926 -15.065 19.854 1.00 44.91 103 SER A O 1
ATOM 782 N N . GLN A 1 104 ? -33.800 -12.821 19.678 1.00 46.53 104 GLN A N 1
ATOM 783 C CA . GLN A 1 104 ? -34.017 -12.697 18.235 1.00 46.53 104 GLN A CA 1
ATOM 784 C C . GLN A 1 104 ? -32.720 -12.458 17.453 1.00 46.53 104 GLN A C 1
ATOM 786 O O . GLN A 1 104 ? -32.767 -12.447 16.225 1.00 46.53 104 GLN A O 1
ATOM 791 N N . LEU A 1 105 ? -31.570 -12.274 18.122 1.00 50.59 105 LEU A N 1
ATOM 792 C CA . LEU A 1 105 ? -30.290 -12.244 17.421 1.00 50.59 105 LEU A CA 1
ATOM 793 C C . LEU A 1 105 ? -30.079 -13.616 16.770 1.00 50.59 105 LEU A C 1
ATOM 795 O O . LEU A 1 105 ? -30.049 -14.622 17.489 1.00 50.59 105 LEU A O 1
ATOM 799 N N . PRO A 1 106 ? -29.932 -13.683 15.435 1.00 52.16 106 PRO A N 1
ATOM 800 C CA . PRO A 1 106 ? -29.569 -14.919 14.772 1.00 52.16 106 PRO A CA 1
ATOM 801 C C . PRO A 1 106 ? -28.297 -15.484 15.417 1.00 52.16 106 PRO A C 1
ATOM 803 O O . PRO A 1 106 ? -27.385 -14.709 15.734 1.00 52.16 106 PRO A O 1
ATOM 806 N N . PRO A 1 107 ? -28.201 -16.807 15.630 1.00 53.81 107 PRO A N 1
ATOM 807 C CA . PRO A 1 107 ? -26.936 -17.403 16.024 1.00 53.81 107 PRO A CA 1
ATOM 808 C C . PRO A 1 107 ? -25.893 -17.060 14.956 1.00 53.81 107 PRO A C 1
ATOM 810 O O . PRO A 1 107 ? -26.080 -17.383 13.787 1.00 53.81 107 PRO A O 1
ATOM 813 N N . VAL A 1 108 ? -24.813 -16.388 15.354 1.00 57.56 108 VAL A N 1
ATOM 814 C CA . VAL A 1 108 ? -23.694 -16.088 14.453 1.00 57.56 108 VAL A CA 1
ATOM 815 C C . VAL A 1 108 ? -22.947 -17.394 14.209 1.00 57.56 108 VAL A C 1
ATOM 817 O O . VAL A 1 108 ? -22.438 -18.001 15.161 1.00 57.56 108 VAL A O 1
ATOM 820 N N . ALA A 1 109 ? -22.887 -17.859 12.961 1.00 55.81 109 ALA A N 1
ATOM 821 C CA . ALA A 1 109 ? -22.139 -19.065 12.652 1.00 55.81 109 ALA A CA 1
ATOM 822 C C . ALA A 1 109 ? -20.640 -18.834 12.898 1.00 55.81 109 ALA A C 1
ATOM 824 O O . ALA A 1 109 ? -20.066 -17.806 12.539 1.00 55.81 109 ALA A O 1
ATOM 825 N N . ARG A 1 110 ? -19.980 -19.823 13.510 1.00 53.91 110 ARG A N 1
ATOM 826 C CA . ARG A 1 110 ? -18.541 -19.757 13.828 1.00 53.91 110 ARG A CA 1
ATOM 827 C C . ARG A 1 110 ? -17.643 -19.781 12.592 1.00 53.91 110 ARG A C 1
ATOM 829 O O . ARG A 1 110 ? -16.481 -19.402 12.694 1.00 53.91 110 ARG A O 1
ATOM 836 N N . ASP A 1 111 ? -18.159 -20.263 11.465 1.00 52.53 111 ASP A N 1
ATOM 837 C CA . ASP A 1 111 ? -17.399 -20.441 10.232 1.00 52.53 111 ASP A CA 1
ATOM 838 C C . ASP A 1 111 ? -18.320 -20.221 9.025 1.00 52.53 111 ASP A C 1
ATOM 840 O O . ASP A 1 111 ? -18.863 -21.163 8.453 1.00 52.53 111 ASP A O 1
ATOM 844 N N . ASN A 1 112 ? -18.549 -18.956 8.672 1.00 51.69 112 ASN A N 1
ATOM 845 C CA . ASN A 1 112 ? -19.110 -18.610 7.373 1.00 51.69 112 ASN A CA 1
ATOM 846 C C . ASN A 1 112 ? -17.938 -18.189 6.478 1.00 51.69 112 ASN A C 1
ATOM 848 O O . ASN A 1 112 ? -17.428 -17.072 6.558 1.00 51.69 112 ASN A O 1
ATOM 852 N N . THR A 1 113 ? -17.421 -19.148 5.709 1.00 52.78 113 THR A N 1
ATOM 853 C CA . THR A 1 113 ? -16.223 -19.014 4.872 1.00 52.78 113 THR A CA 1
ATOM 854 C C . THR A 1 113 ? -16.471 -18.186 3.614 1.00 52.78 113 THR A C 1
ATOM 856 O O . THR A 1 113 ? -16.012 -18.569 2.534 1.00 52.78 113 THR A O 1
ATOM 859 N N . ASP A 1 114 ? -17.173 -17.062 3.712 1.00 52.78 114 ASP A N 1
ATOM 860 C CA . ASP A 1 114 ? -17.181 -16.103 2.621 1.00 52.78 114 ASP A CA 1
ATOM 861 C C . ASP A 1 114 ? -15.810 -15.415 2.596 1.00 52.78 114 ASP A C 1
ATOM 863 O O . ASP A 1 114 ? -15.488 -14.497 3.351 1.00 52.78 114 ASP A O 1
ATOM 867 N N . ARG A 1 115 ? -14.886 -16.009 1.839 1.00 62.25 115 ARG A N 1
ATOM 868 C CA . ARG A 1 115 ? -13.488 -15.584 1.795 1.00 62.25 115 ARG A CA 1
ATOM 869 C C . ARG A 1 115 ? -13.345 -14.489 0.757 1.00 62.25 115 ARG A C 1
ATOM 871 O O . ARG A 1 115 ? -12.684 -14.692 -0.261 1.00 62.25 115 ARG A O 1
ATOM 878 N N . ASN A 1 116 ? -13.866 -13.303 1.047 1.00 69.06 116 ASN A N 1
ATOM 879 C CA . ASN A 1 116 ? -13.427 -12.121 0.324 1.00 69.06 116 ASN A CA 1
ATOM 880 C C . ASN A 1 116 ? -11.957 -11.859 0.671 1.00 69.06 116 ASN A C 1
ATOM 882 O O . ASN A 1 116 ? -11.651 -11.244 1.691 1.00 69.06 116 ASN A O 1
ATOM 886 N N . ARG A 1 117 ? -11.031 -12.366 -0.153 1.00 74.06 117 ARG A N 1
ATOM 887 C CA . ARG A 1 117 ? -9.574 -12.256 0.054 1.00 74.06 117 ARG A CA 1
ATOM 888 C C . ARG A 1 117 ? -9.033 -10.845 -0.173 1.00 74.06 117 ARG A C 1
ATOM 890 O O . ARG A 1 117 ? -7.923 -10.559 0.260 1.00 74.06 117 ARG A O 1
ATOM 897 N N . THR A 1 118 ? -9.823 -9.973 -0.795 1.00 82.19 118 THR A N 1
ATOM 898 C CA . THR A 1 118 ? -9.410 -8.623 -1.203 1.00 82.19 118 THR A CA 1
ATOM 899 C C . THR A 1 118 ? -9.532 -7.596 -0.078 1.00 82.19 118 THR A C 1
ATOM 901 O O . THR A 1 118 ? -8.958 -6.516 -0.171 1.00 82.19 118 THR A O 1
ATOM 904 N N . SER A 1 119 ? -10.225 -7.927 1.017 1.00 89.62 119 SER A N 1
ATOM 905 C CA . SER A 1 119 ? -10.333 -7.039 2.176 1.00 89.62 119 SER A CA 1
ATOM 906 C C . SER A 1 119 ? -9.028 -6.980 2.985 1.00 89.62 119 SER A C 1
ATOM 908 O O . SER A 1 119 ? -8.439 -8.030 3.279 1.00 89.62 119 SER A O 1
ATOM 910 N N . PRO A 1 120 ? -8.561 -5.782 3.394 1.00 93.06 120 PRO A N 1
ATOM 911 C CA . PRO A 1 120 ? -7.353 -5.645 4.196 1.00 93.06 120 PRO A CA 1
ATOM 912 C C . PRO A 1 120 ? -7.529 -6.141 5.627 1.00 93.06 120 PRO A C 1
ATOM 914 O O . PRO A 1 120 ? -6.541 -6.582 6.214 1.00 93.06 120 PRO A O 1
ATOM 917 N N . PHE A 1 121 ? -8.740 -6.085 6.185 1.00 95.50 121 PHE A N 1
ATOM 918 C CA . PHE A 1 121 ? -9.031 -6.501 7.552 1.00 95.50 121 PHE A CA 1
ATOM 919 C C . PHE A 1 121 ? -10.333 -7.304 7.578 1.00 95.50 121 PHE A C 1
ATOM 921 O O . PHE A 1 121 ? -11.411 -6.759 7.376 1.00 95.50 121 PHE A O 1
ATOM 928 N N . ALA A 1 122 ? -10.252 -8.613 7.798 1.00 93.50 122 ALA A N 1
ATOM 929 C CA . ALA A 1 122 ? -11.408 -9.497 7.650 1.00 93.50 122 ALA A CA 1
ATOM 930 C C . ALA A 1 122 ? -11.731 -10.231 8.947 1.00 93.50 122 ALA A C 1
ATOM 932 O O . ALA A 1 122 ? -10.847 -10.845 9.542 1.00 93.50 122 ALA A O 1
ATOM 933 N N . PHE A 1 123 ? -12.990 -10.214 9.373 1.00 91.94 123 PHE A N 1
ATOM 934 C CA . PHE A 1 123 ? -13.457 -11.098 10.432 1.00 91.94 123 PHE A CA 1
ATOM 935 C C . PHE A 1 123 ? -13.519 -12.534 9.901 1.00 91.94 123 PHE A C 1
ATOM 937 O O . PHE A 1 123 ? -14.054 -12.791 8.828 1.00 91.94 123 PHE A O 1
ATOM 944 N N . THR A 1 124 ? -12.931 -13.477 10.633 1.00 87.56 124 THR A N 1
ATOM 945 C CA . THR A 1 124 ? -12.843 -14.894 10.240 1.00 87.56 124 THR A CA 1
ATOM 946 C C . THR A 1 124 ? -13.328 -15.793 11.377 1.00 87.56 124 THR A C 1
ATOM 948 O O . THR A 1 124 ? -12.590 -16.640 11.895 1.00 87.56 124 THR A O 1
ATOM 951 N N . GLY A 1 125 ? -14.565 -15.542 11.812 1.00 81.69 125 GLY A N 1
ATOM 952 C CA . GLY A 1 125 ? -15.311 -16.362 12.770 1.00 81.69 125 GLY A CA 1
ATOM 953 C C . GLY A 1 125 ? -15.070 -16.011 14.235 1.00 81.69 125 GLY A C 1
ATOM 954 O O . GLY A 1 125 ? -16.019 -15.794 14.977 1.00 81.69 125 GLY A O 1
ATOM 955 N N . ASN A 1 126 ? -13.809 -15.938 14.666 1.00 86.44 126 ASN A N 1
ATOM 956 C CA . ASN A 1 126 ? -13.451 -15.662 16.066 1.00 86.44 126 ASN A CA 1
ATOM 957 C C . ASN A 1 126 ? -12.237 -14.731 16.235 1.00 86.44 126 ASN A C 1
ATOM 959 O O . ASN A 1 126 ? -11.629 -14.656 17.303 1.00 86.44 126 ASN A O 1
ATOM 963 N N . LYS A 1 127 ? -11.818 -14.082 15.152 1.00 92.50 127 LYS A N 1
ATOM 964 C CA . LYS A 1 127 ? -10.615 -13.246 15.070 1.00 92.50 127 LYS A CA 1
ATOM 965 C C . LYS A 1 127 ? -10.698 -12.359 13.838 1.00 92.50 127 LYS A C 1
ATOM 967 O O . LYS A 1 127 ? -11.438 -12.670 12.903 1.00 92.50 127 LYS A O 1
ATOM 972 N N . PHE A 1 128 ? -9.874 -11.323 13.799 1.00 95.19 128 PHE A N 1
ATOM 973 C CA . PHE A 1 128 ? -9.630 -10.564 12.581 1.00 95.19 128 PHE A CA 1
ATOM 974 C C . PHE A 1 128 ? -8.324 -10.981 11.920 1.00 95.19 128 PHE A C 1
ATOM 976 O O . PHE A 1 128 ? -7.332 -11.271 12.579 1.00 95.19 128 PHE A O 1
ATOM 983 N N . GLU A 1 129 ? -8.309 -10.977 10.599 1.00 94.88 129 GLU A N 1
ATOM 984 C CA . GLU A 1 129 ? -7.131 -11.214 9.788 1.00 94.88 129 GLU A CA 1
ATOM 985 C C . GLU A 1 129 ? -6.708 -9.900 9.129 1.00 94.88 129 GLU A C 1
ATOM 987 O O . GLU A 1 129 ? -7.374 -9.403 8.220 1.00 94.88 129 GLU A O 1
ATOM 992 N N . PHE A 1 130 ? -5.586 -9.331 9.576 1.00 95.56 130 PHE A N 1
ATOM 993 C CA . PHE A 1 130 ? -4.979 -8.163 8.946 1.00 95.56 130 PHE A CA 1
ATOM 994 C C . PHE A 1 130 ? -4.065 -8.616 7.801 1.00 95.56 130 PHE A C 1
ATOM 996 O O . PHE A 1 130 ? -2.920 -9.036 8.005 1.00 95.56 130 PHE A O 1
ATOM 1003 N N . ARG A 1 131 ? -4.592 -8.555 6.576 1.00 93.62 131 ARG A N 1
ATOM 1004 C CA . ARG A 1 131 ? -3.966 -9.071 5.346 1.00 93.62 131 ARG A CA 1
ATOM 1005 C C . ARG A 1 131 ? -3.033 -8.071 4.664 1.00 93.62 131 ARG A C 1
ATOM 1007 O O . ARG A 1 131 ? -2.184 -8.453 3.853 1.00 93.62 131 ARG A O 1
ATOM 1014 N N . ALA A 1 132 ? -3.133 -6.789 5.015 1.00 92.62 132 ALA A N 1
ATOM 1015 C CA . ALA A 1 132 ? -2.301 -5.739 4.425 1.00 92.62 132 ALA A CA 1
ATOM 1016 C C . ALA A 1 132 ? -0.836 -5.753 4.917 1.00 92.62 132 ALA A C 1
ATOM 1018 O O . ALA A 1 132 ? 0.009 -5.070 4.337 1.00 92.62 132 ALA A O 1
ATOM 1019 N N . VAL A 1 133 ? -0.498 -6.558 5.933 1.00 94.50 133 VAL A N 1
ATOM 1020 C CA . VAL A 1 133 ? 0.863 -6.626 6.487 1.00 94.50 133 VAL A CA 1
ATOM 1021 C C . VAL A 1 133 ? 1.844 -7.297 5.494 1.00 94.50 133 VAL A C 1
ATOM 1023 O O . VAL A 1 133 ? 1.629 -8.444 5.064 1.00 94.50 133 VAL A O 1
ATOM 1026 N N . PRO A 1 134 ? 2.957 -6.630 5.120 1.00 92.31 134 PRO A N 1
ATOM 1027 C CA . PRO A 1 134 ? 3.922 -7.185 4.173 1.00 92.31 134 PRO A CA 1
ATOM 1028 C C . PRO A 1 134 ? 4.710 -8.359 4.763 1.00 92.31 134 PRO A C 1
ATOM 1030 O O . PRO A 1 134 ? 4.886 -8.491 5.974 1.00 92.31 134 PRO A O 1
ATOM 1033 N N . SER A 1 135 ? 5.211 -9.243 3.895 1.00 91.94 135 SER A N 1
ATOM 1034 C CA . SER A 1 135 ? 6.040 -10.391 4.297 1.00 91.94 135 SER A CA 1
ATOM 1035 C C . SER A 1 135 ? 7.354 -9.979 4.968 1.00 91.94 135 SER A C 1
ATOM 1037 O O . SER A 1 135 ? 7.768 -10.624 5.934 1.00 91.94 135 SER A O 1
ATOM 1039 N N . SER A 1 136 ? 7.958 -8.887 4.501 1.00 91.06 136 SER A N 1
ATOM 1040 C CA . SER A 1 136 ? 9.264 -8.378 4.929 1.00 91.06 136 SER A CA 1
ATOM 1041 C C . SER A 1 136 ? 9.267 -7.659 6.282 1.00 91.06 136 SER A C 1
ATOM 1043 O O . SER A 1 136 ? 10.328 -7.512 6.878 1.00 91.06 136 SER A O 1
ATOM 1045 N N . MET A 1 137 ? 8.112 -7.215 6.789 1.00 89.81 137 MET A N 1
ATOM 1046 C CA . MET A 1 137 ? 8.046 -6.373 7.990 1.00 89.81 137 MET A CA 1
ATOM 1047 C C . MET A 1 137 ? 7.781 -7.193 9.268 1.00 89.81 137 MET A C 1
ATOM 1049 O O . MET A 1 137 ? 7.062 -8.206 9.224 1.00 89.81 137 MET A O 1
ATOM 1053 N N . PRO A 1 138 ? 8.325 -6.777 10.430 1.00 91.75 138 PRO A N 1
ATOM 1054 C CA . PRO A 1 138 ? 7.897 -7.291 11.727 1.00 91.75 138 PRO A CA 1
ATOM 1055 C C . PRO A 1 138 ? 6.446 -6.893 12.035 1.00 91.75 138 PRO A C 1
ATOM 1057 O O . PRO A 1 138 ? 6.021 -5.772 11.779 1.00 91.75 138 PRO A O 1
ATOM 1060 N N . VAL A 1 139 ? 5.687 -7.794 12.662 1.00 93.94 139 VAL A N 1
ATOM 1061 C CA . VAL A 1 139 ? 4.272 -7.547 13.010 1.00 93.94 139 VAL A CA 1
ATOM 1062 C C . VAL A 1 139 ? 4.091 -6.619 14.218 1.00 93.94 139 VAL A C 1
ATOM 1064 O O . VAL A 1 139 ? 2.966 -6.255 14.542 1.00 93.94 139 VAL A O 1
ATOM 1067 N N . ALA A 1 140 ? 5.181 -6.233 14.888 1.00 95.50 140 ALA A N 1
ATOM 1068 C CA . ALA A 1 140 ? 5.147 -5.470 16.132 1.00 95.50 140 ALA A CA 1
ATOM 1069 C C . ALA A 1 140 ? 4.456 -4.109 15.976 1.00 95.50 140 ALA A C 1
ATOM 1071 O O . ALA A 1 140 ? 3.560 -3.805 16.753 1.00 95.50 140 ALA A O 1
ATOM 1072 N N . MET A 1 141 ? 4.817 -3.313 14.962 1.00 95.19 141 MET A N 1
ATOM 1073 C CA . MET A 1 141 ? 4.217 -1.986 14.772 1.00 95.19 141 MET A CA 1
ATOM 1074 C C . MET A 1 141 ? 2.765 -2.024 14.290 1.00 95.19 141 MET A C 1
ATOM 1076 O O . MET A 1 141 ? 1.957 -1.319 14.892 1.00 95.19 141 MET A O 1
ATOM 1080 N N . PRO A 1 142 ? 2.386 -2.856 13.298 1.00 96.44 142 PRO A N 1
ATOM 1081 C CA . PRO A 1 142 ? 0.977 -3.063 12.968 1.00 96.44 142 PRO A CA 1
ATOM 1082 C C . PRO A 1 142 ? 0.133 -3.475 14.181 1.00 96.44 142 PRO A C 1
ATOM 1084 O O . PRO A 1 142 ? -0.958 -2.948 14.379 1.00 96.44 142 PRO A O 1
ATOM 1087 N N . ASN A 1 143 ? 0.654 -4.365 15.035 1.00 97.56 143 ASN A N 1
ATOM 1088 C CA . ASN A 1 143 ? -0.030 -4.761 16.265 1.00 97.56 143 ASN A CA 1
ATOM 1089 C C . ASN A 1 143 ? -0.061 -3.652 17.318 1.00 97.56 143 ASN A C 1
ATOM 1091 O O . ASN A 1 143 ? -1.085 -3.495 17.969 1.00 97.56 143 ASN A O 1
ATOM 1095 N N . ALA A 1 144 ? 1.014 -2.881 17.493 1.00 97.62 144 ALA A N 1
ATOM 1096 C CA . ALA A 1 144 ? 1.024 -1.747 18.413 1.00 97.62 144 ALA A CA 1
ATOM 1097 C C . ALA A 1 144 ? -0.056 -0.733 18.018 1.00 97.62 144 ALA A C 1
ATOM 1099 O O . ALA A 1 144 ? -0.889 -0.386 18.843 1.00 97.62 144 ALA A O 1
ATOM 1100 N N . VAL A 1 145 ? -0.112 -0.352 16.738 1.00 98.19 145 VAL A N 1
ATOM 1101 C CA . VAL A 1 145 ? -1.147 0.544 16.205 1.00 98.19 145 VAL A CA 1
ATOM 1102 C C . VAL A 1 145 ? -2.550 -0.013 16.445 1.00 98.19 145 VAL A C 1
ATOM 1104 O O . VAL A 1 145 ? -3.382 0.683 17.025 1.00 98.19 145 VAL A O 1
ATOM 1107 N N . LEU A 1 146 ? -2.808 -1.262 16.043 1.00 98.25 146 LEU A N 1
ATOM 1108 C CA . LEU A 1 146 ? -4.123 -1.887 16.193 1.00 98.25 146 LEU A CA 1
ATOM 1109 C C . LEU A 1 146 ? -4.540 -1.981 17.667 1.00 98.25 146 LEU A C 1
ATOM 1111 O O . LEU A 1 146 ? -5.643 -1.575 18.020 1.00 98.25 146 LEU A O 1
ATOM 1115 N N . ASN A 1 147 ? -3.649 -2.454 18.539 1.00 98.38 147 ASN A N 1
ATOM 1116 C CA . ASN A 1 147 ? -3.927 -2.600 19.966 1.00 98.38 147 ASN A CA 1
ATOM 1117 C C . ASN A 1 147 ? -4.210 -1.250 20.631 1.00 98.38 147 ASN A C 1
ATOM 1119 O O . ASN A 1 147 ? -5.168 -1.144 21.392 1.00 98.38 147 ASN A O 1
ATOM 1123 N N . THR A 1 148 ? -3.417 -0.212 20.345 1.00 98.50 148 THR A N 1
ATOM 1124 C CA . THR A 1 148 ? -3.637 1.120 20.927 1.00 98.50 148 THR A CA 1
ATOM 1125 C C . THR A 1 148 ? -4.926 1.752 20.403 1.00 98.50 148 THR A C 1
ATOM 1127 O O . THR A 1 148 ? -5.683 2.324 21.183 1.00 98.50 148 THR A O 1
ATOM 1130 N N . ALA A 1 149 ? -5.225 1.607 19.109 1.00 98.56 149 ALA A N 1
ATOM 1131 C CA . ALA A 1 149 ? -6.471 2.101 18.524 1.00 98.56 149 ALA A CA 1
ATOM 1132 C C . ALA A 1 149 ? -7.707 1.415 19.133 1.00 98.56 149 ALA A C 1
ATOM 1134 O O . ALA A 1 149 ? -8.715 2.067 19.405 1.00 98.56 149 ALA A O 1
ATOM 1135 N N . VAL A 1 150 ? -7.627 0.105 19.377 1.00 98.56 150 VAL A N 1
ATOM 1136 C CA . VAL A 1 150 ? -8.705 -0.661 20.015 1.00 98.56 150 VAL A CA 1
ATOM 1137 C C . VAL A 1 150 ? -8.847 -0.300 21.492 1.00 98.56 150 VAL A C 1
ATOM 1139 O O . VAL A 1 150 ? -9.974 -0.150 21.957 1.00 98.56 150 VAL A O 1
ATOM 1142 N N . ALA A 1 151 ? -7.741 -0.084 22.211 1.00 98.44 151 ALA A N 1
ATOM 1143 C CA . ALA A 1 151 ? -7.777 0.417 23.585 1.00 98.44 151 ALA A CA 1
ATOM 1144 C C . ALA A 1 151 ? -8.498 1.774 23.674 1.00 98.44 151 ALA A C 1
ATOM 1146 O O . ALA A 1 151 ? -9.388 1.934 24.504 1.00 98.44 151 ALA A O 1
ATOM 1147 N N . GLU A 1 152 ? -8.208 2.705 22.756 1.00 98.44 152 GLU A N 1
ATOM 1148 C CA . GLU A 1 152 ? -8.941 3.975 22.645 1.00 98.44 152 GLU A CA 1
ATOM 1149 C C . GLU A 1 152 ? -10.440 3.782 22.428 1.00 98.44 152 GLU A C 1
ATOM 1151 O O . GLU A 1 152 ? -11.250 4.445 23.078 1.00 98.44 152 GLU A O 1
ATOM 1156 N N . ALA A 1 153 ? -10.822 2.889 21.516 1.00 98.44 153 ALA A N 1
ATOM 1157 C CA . ALA A 1 153 ? -12.227 2.639 21.239 1.00 98.44 153 ALA A CA 1
ATOM 1158 C C . ALA A 1 153 ? -12.959 2.042 22.455 1.00 98.44 153 ALA A C 1
ATOM 1160 O O . ALA A 1 153 ? -14.087 2.451 22.737 1.00 98.44 153 ALA A O 1
ATOM 1161 N N . ILE A 1 154 ? -12.310 1.128 23.187 1.00 98.31 154 ILE A N 1
ATOM 1162 C CA . ILE A 1 154 ? -12.850 0.515 24.409 1.00 98.31 154 ILE A CA 1
ATOM 1163 C C . ILE A 1 154 ? -12.996 1.557 25.522 1.00 98.31 154 ILE A C 1
ATOM 1165 O O . ILE A 1 154 ? -14.059 1.624 26.138 1.00 98.31 154 ILE A O 1
ATOM 1169 N N . ASP A 1 155 ? -11.984 2.396 25.757 1.00 98.25 155 ASP A N 1
ATOM 1170 C CA . ASP A 1 155 ? -12.038 3.434 26.794 1.00 98.25 155 ASP A CA 1
ATOM 1171 C C . ASP A 1 155 ? -13.150 4.450 26.521 1.00 98.25 155 ASP A C 1
ATOM 1173 O O . ASP A 1 155 ? -13.888 4.832 27.429 1.00 98.25 155 ASP A O 1
ATOM 1177 N N . GLU A 1 156 ? -13.328 4.862 25.264 1.00 97.94 156 GLU A N 1
ATOM 1178 C CA . GLU A 1 156 ? -14.437 5.741 24.892 1.00 97.94 156 GLU A CA 1
ATOM 1179 C C . GLU A 1 156 ? -15.798 5.085 25.093 1.00 97.94 156 GLU A C 1
ATOM 1181 O O . GLU A 1 156 ? -16.729 5.737 25.572 1.00 97.94 156 GLU A O 1
ATOM 1186 N N . PHE A 1 157 ? -15.928 3.810 24.723 1.00 98.19 157 PHE A N 1
ATOM 1187 C CA . PHE A 1 157 ? -17.162 3.064 24.937 1.00 98.19 157 PHE A CA 1
ATOM 1188 C C . PHE A 1 157 ? -17.469 2.960 26.436 1.00 98.19 157 PHE A C 1
ATOM 1190 O O . PHE A 1 157 ? -18.581 3.270 26.863 1.00 98.19 157 PHE A O 1
ATOM 1197 N N . ALA A 1 158 ? -16.472 2.598 27.247 1.00 97.94 158 ALA A N 1
ATOM 1198 C CA . ALA A 1 158 ? -16.593 2.477 28.695 1.00 97.94 158 ALA A CA 1
ATOM 1199 C C . ALA A 1 158 ? -16.952 3.814 29.361 1.00 97.94 158 ALA A C 1
ATOM 1201 O O . ALA A 1 158 ? -17.850 3.849 30.201 1.00 97.94 158 ALA A O 1
ATOM 1202 N N . ALA A 1 159 ? -16.324 4.920 28.953 1.00 98.00 159 ALA A N 1
ATOM 1203 C CA . ALA A 1 159 ? -16.627 6.253 29.473 1.00 98.00 159 ALA A CA 1
ATOM 1204 C C . ALA A 1 159 ? -18.062 6.692 29.137 1.00 98.00 159 ALA A C 1
ATOM 1206 O O . ALA A 1 159 ? -18.793 7.159 30.012 1.00 98.00 159 ALA A O 1
ATOM 1207 N N . LYS A 1 160 ? -18.501 6.495 27.885 1.00 97.50 160 LYS A N 1
ATOM 1208 C CA . LYS A 1 160 ? -19.883 6.790 27.468 1.00 97.50 160 LYS A CA 1
ATOM 1209 C C . LYS A 1 160 ? -20.900 5.923 28.208 1.00 97.50 160 LYS A C 1
ATOM 1211 O O . LYS A 1 160 ? -21.957 6.422 28.590 1.00 97.50 160 LYS A O 1
ATOM 1216 N N . LEU A 1 161 ? -20.593 4.642 28.408 1.00 97.00 161 LEU A N 1
ATOM 1217 C CA . LEU A 1 161 ? -21.441 3.733 29.171 1.00 97.00 161 LEU A CA 1
ATOM 1218 C C . LEU A 1 161 ? -21.540 4.177 30.636 1.00 97.00 161 LEU A C 1
ATOM 1220 O O . LEU A 1 161 ? -22.647 4.285 31.155 1.00 97.00 161 LEU A O 1
ATOM 1224 N N . GLY A 1 162 ? -20.410 4.501 31.272 1.00 96.75 162 GLY A N 1
ATOM 1225 C CA . GLY A 1 162 ? -20.356 5.012 32.644 1.00 96.75 162 GLY A CA 1
ATOM 1226 C C . GLY A 1 162 ? -21.219 6.258 32.837 1.00 96.75 162 GLY A C 1
ATOM 1227 O O . GLY A 1 162 ? -22.075 6.274 33.716 1.00 96.75 162 GLY A O 1
ATOM 1228 N N . ALA A 1 163 ? -21.101 7.242 31.942 1.00 96.81 163 ALA A N 1
ATOM 1229 C CA . ALA A 1 163 ? -21.915 8.458 31.991 1.00 96.81 163 ALA A CA 1
ATOM 1230 C C . ALA A 1 163 ? -23.429 8.174 31.901 1.00 96.81 163 ALA A C 1
ATOM 1232 O O . ALA A 1 163 ? -24.230 8.803 32.594 1.00 96.81 163 ALA A O 1
ATOM 1233 N N . ARG A 1 164 ? -23.849 7.198 31.081 1.00 95.00 164 ARG A N 1
ATOM 1234 C CA . ARG A 1 164 ? -25.265 6.789 30.999 1.00 95.00 164 ARG A CA 1
ATOM 1235 C C . ARG A 1 164 ? -25.741 6.121 32.284 1.00 95.00 164 ARG A C 1
ATOM 1237 O O . ARG A 1 164 ? -26.846 6.412 32.742 1.00 95.00 164 ARG A O 1
ATOM 1244 N N . LEU A 1 165 ? -24.919 5.259 32.873 1.00 94.94 165 LEU A N 1
ATOM 1245 C CA . LEU A 1 165 ? -25.230 4.600 34.141 1.00 94.94 165 LEU A CA 1
ATOM 1246 C C . LEU A 1 165 ? -25.362 5.615 35.284 1.00 94.94 165 LEU A C 1
ATOM 1248 O O . LEU A 1 165 ? -26.307 5.538 36.064 1.00 94.94 165 LEU A O 1
ATOM 1252 N N . GLU A 1 166 ? -24.473 6.608 35.341 1.00 95.75 166 GLU A N 1
ATOM 1253 C CA . GLU A 1 166 ? -24.540 7.712 36.307 1.00 95.75 166 GLU A CA 1
ATOM 1254 C C . GLU A 1 166 ? -25.805 8.565 36.132 1.00 95.75 166 GLU A C 1
ATOM 1256 O O . GLU A 1 166 ? -26.382 9.024 37.116 1.00 95.75 166 GLU A O 1
ATOM 1261 N N . SER A 1 167 ? -26.294 8.715 34.896 1.00 92.81 167 SER A N 1
ATOM 1262 C CA . SER A 1 167 ? -27.574 9.378 34.603 1.00 92.81 167 SER A CA 1
ATOM 1263 C C . SER A 1 167 ? -28.821 8.541 34.944 1.00 92.81 167 SER A C 1
ATOM 1265 O O . SER A 1 167 ? -29.942 8.994 34.723 1.00 92.81 167 SER A O 1
ATOM 1267 N N . GLY A 1 168 ? -28.645 7.334 35.496 1.00 91.00 168 GLY A N 1
ATOM 1268 C CA . GLY A 1 168 ? -29.729 6.456 35.944 1.00 91.00 168 GLY A CA 1
ATOM 1269 C C . GLY A 1 168 ? -30.234 5.460 34.898 1.00 91.00 168 GLY A C 1
ATOM 1270 O O . GLY A 1 168 ? -31.237 4.790 35.142 1.00 91.00 168 GLY A O 1
ATOM 1271 N N . ALA A 1 169 ? -29.567 5.333 33.745 1.00 88.62 169 ALA A N 1
ATOM 1272 C CA . ALA A 1 169 ? -29.945 4.342 32.741 1.00 88.62 169 ALA A CA 1
ATOM 1273 C C . ALA A 1 169 ? -29.660 2.910 33.228 1.00 88.62 169 ALA A C 1
ATOM 1275 O O . ALA A 1 169 ? -28.635 2.635 33.855 1.00 88.62 169 ALA A O 1
ATOM 1276 N N . HIS A 1 170 ? -30.536 1.967 32.880 1.00 89.69 170 HIS A N 1
ATOM 1277 C CA . HIS A 1 170 ? -30.277 0.544 33.095 1.00 89.69 170 HIS A CA 1
ATOM 1278 C C . HIS A 1 170 ? -29.135 0.055 32.192 1.00 89.69 170 HIS A C 1
ATOM 1280 O O . HIS A 1 170 ? -29.070 0.429 31.021 1.00 89.69 170 HIS A O 1
ATOM 1286 N N . LEU A 1 171 ? -28.260 -0.810 32.721 1.00 86.94 171 LEU A N 1
ATOM 1287 C CA . LEU A 1 171 ? -27.043 -1.272 32.039 1.00 86.94 171 LEU A CA 1
ATOM 1288 C C . LEU A 1 171 ? -27.305 -1.799 30.629 1.00 86.94 171 LEU A C 1
ATOM 1290 O O . LEU A 1 171 ? -26.687 -1.336 29.678 1.00 86.94 171 LEU A O 1
ATOM 1294 N N . GLU A 1 172 ? -28.234 -2.736 30.486 1.00 81.94 172 GLU A N 1
ATOM 1295 C CA . GLU A 1 172 ? -28.519 -3.382 29.203 1.00 81.94 172 GLU A CA 1
ATOM 1296 C C . GLU A 1 172 ? -29.067 -2.386 28.177 1.00 81.94 172 GLU A C 1
ATOM 1298 O O . GLU A 1 172 ? -28.615 -2.370 27.035 1.00 81.94 172 GLU A O 1
ATOM 1303 N N . ALA A 1 173 ? -29.980 -1.503 28.593 1.00 84.56 173 ALA A N 1
ATOM 1304 C CA . ALA A 1 173 ? -30.523 -0.453 27.735 1.00 84.56 173 ALA A CA 1
ATOM 1305 C C . ALA A 1 173 ? -29.439 0.552 27.309 1.00 84.56 173 ALA A C 1
ATOM 1307 O O . ALA A 1 173 ? -29.382 0.958 26.148 1.00 84.56 173 ALA A O 1
ATOM 1308 N N . ALA A 1 174 ? -28.539 0.919 28.227 1.00 90.56 174 ALA A N 1
ATOM 1309 C CA . ALA A 1 174 ? -27.424 1.814 27.943 1.00 90.56 174 ALA A CA 1
ATOM 1310 C C . ALA A 1 174 ? -26.417 1.192 26.961 1.00 90.56 174 ALA A C 1
ATOM 1312 O O . ALA A 1 174 ? -25.997 1.873 26.023 1.00 90.56 174 ALA A O 1
ATOM 1313 N N . VAL A 1 175 ? -26.071 -0.091 27.141 1.00 91.50 175 VAL A N 1
ATOM 1314 C CA . VAL A 1 175 ? -25.193 -0.833 26.220 1.00 91.50 175 VAL A CA 1
ATOM 1315 C C . VAL A 1 175 ? -25.833 -0.938 24.841 1.00 91.50 175 VAL A C 1
ATOM 1317 O O . VAL A 1 175 ? -25.166 -0.644 23.856 1.00 91.50 175 VAL A O 1
ATOM 1320 N N . TRP A 1 176 ? -27.114 -1.299 24.754 1.00 87.00 176 TRP A N 1
ATOM 1321 C CA . TRP A 1 176 ? -27.822 -1.419 23.478 1.00 87.00 176 TRP A CA 1
ATOM 1322 C C . TRP A 1 176 ? -27.895 -0.103 22.707 1.00 87.00 176 TRP A C 1
ATOM 1324 O O . TRP A 1 176 ? -27.601 -0.067 21.511 1.00 87.00 176 TRP A O 1
ATOM 1334 N N . ALA A 1 177 ? -28.246 0.986 23.391 1.00 89.31 177 ALA A N 1
ATOM 1335 C CA . ALA A 1 177 ? -28.305 2.303 22.774 1.00 89.31 177 ALA A CA 1
ATOM 1336 C C . ALA A 1 177 ? -26.923 2.749 22.268 1.00 89.31 177 ALA A C 1
ATOM 1338 O O . ALA A 1 177 ? -26.801 3.223 21.139 1.00 89.31 177 ALA A O 1
ATOM 1339 N N . LEU A 1 178 ? -25.871 2.540 23.066 1.00 93.88 178 LEU A N 1
ATOM 1340 C CA . LEU A 1 178 ? -24.509 2.883 22.667 1.00 93.88 178 LEU A CA 1
ATOM 1341 C C . LEU A 1 178 ? -23.986 1.983 21.537 1.00 93.88 178 LEU A C 1
ATOM 1343 O O . LEU A 1 178 ? -23.333 2.468 20.618 1.00 93.88 178 LEU A O 1
ATOM 1347 N N . LEU A 1 179 ? -24.309 0.688 21.559 1.00 93.06 179 LEU A N 1
ATOM 1348 C CA . LEU A 1 179 ? -23.976 -0.245 20.486 1.00 93.06 179 LEU A CA 1
ATOM 1349 C C . LEU A 1 179 ? -24.565 0.234 19.156 1.00 93.06 179 LEU A C 1
ATOM 1351 O O . LEU A 1 179 ? -23.844 0.308 18.165 1.00 93.06 179 LEU A O 1
ATOM 1355 N N . ARG A 1 180 ? -25.843 0.625 19.140 1.00 91.81 180 ARG A N 1
ATOM 1356 C CA . ARG A 1 180 ? -26.499 1.157 17.939 1.00 91.81 180 ARG A CA 1
ATOM 1357 C C . ARG A 1 180 ? -25.816 2.420 17.412 1.00 91.81 180 ARG A C 1
ATOM 1359 O O . ARG A 1 180 ? -25.592 2.534 16.208 1.00 91.81 180 ARG A O 1
ATOM 1366 N N . GLU A 1 181 ? -25.459 3.345 18.299 1.00 95.00 181 GLU A N 1
ATOM 1367 C CA . GLU A 1 181 ? -24.726 4.563 17.930 1.00 95.00 181 GLU A CA 1
ATOM 1368 C C . GLU A 1 181 ? -23.374 4.251 17.282 1.00 95.00 181 GLU A C 1
ATOM 1370 O O . GLU A 1 181 ? -23.031 4.829 16.250 1.00 95.00 181 GLU A O 1
ATOM 1375 N N . GLU A 1 182 ? -22.610 3.319 17.850 1.00 96.31 182 GLU A N 1
ATOM 1376 C CA . GLU A 1 182 ? -21.292 2.964 17.323 1.00 96.31 182 GLU A CA 1
ATOM 1377 C C . GLU A 1 182 ? -21.397 2.132 16.028 1.00 96.31 182 GLU A C 1
ATOM 1379 O O . GLU A 1 182 ? -20.573 2.289 15.127 1.00 96.31 182 GLU A O 1
ATOM 1384 N N . VAL A 1 183 ? -22.442 1.313 15.858 1.00 95.44 183 VAL A N 1
ATOM 1385 C CA . VAL A 1 183 ? -22.723 0.606 14.592 1.00 95.44 183 VAL A CA 1
ATOM 1386 C C . VAL A 1 183 ? -23.010 1.594 13.459 1.00 95.44 183 VAL A C 1
ATOM 1388 O O . VAL A 1 183 ? -22.478 1.447 12.356 1.00 95.44 183 VAL A O 1
ATOM 1391 N N . LEU A 1 184 ? -23.796 2.637 13.735 1.00 95.38 184 LEU A N 1
ATOM 1392 C CA . LEU A 1 184 ? -24.036 3.735 12.796 1.00 95.38 184 LEU A CA 1
ATOM 1393 C C . LEU A 1 184 ? -22.734 4.475 12.464 1.00 95.38 184 LEU A C 1
ATOM 1395 O O . LEU A 1 184 ? -22.398 4.651 11.291 1.00 95.38 184 LEU A O 1
ATOM 1399 N N . ALA A 1 185 ? -21.965 4.855 13.487 1.00 95.94 185 ALA A N 1
ATOM 1400 C CA . ALA A 1 185 ? -20.723 5.614 13.331 1.00 95.94 185 ALA A CA 1
ATOM 1401 C C . ALA A 1 185 ? -19.616 4.847 12.587 1.00 95.94 185 ALA A C 1
ATOM 1403 O O . ALA A 1 185 ? -18.700 5.452 12.029 1.00 95.94 185 ALA A O 1
ATOM 1404 N N . THR A 1 186 ? -19.683 3.517 12.569 1.00 96.81 186 THR A N 1
ATOM 1405 C CA . THR A 1 186 ? -18.705 2.649 11.901 1.00 96.81 186 THR A CA 1
ATOM 1406 C C . THR A 1 186 ? -19.192 2.119 10.559 1.00 96.81 186 THR A C 1
ATOM 1408 O O . THR A 1 186 ? -18.474 1.374 9.900 1.00 96.81 186 THR A O 1
ATOM 1411 N N . LYS A 1 187 ? -20.375 2.530 10.084 1.00 95.69 187 LYS A N 1
ATOM 1412 C CA . LYS A 1 187 ? -20.945 2.017 8.833 1.00 95.69 187 LYS A CA 1
ATOM 1413 C C . LYS A 1 187 ? -20.023 2.171 7.627 1.00 95.69 187 LYS A C 1
ATOM 1415 O O . LYS A 1 187 ? -19.909 1.231 6.848 1.00 95.69 187 LYS A O 1
ATOM 1420 N N . ALA A 1 188 ? -19.346 3.311 7.521 1.00 96.19 188 ALA A N 1
ATOM 1421 C CA . ALA A 1 188 ? -18.478 3.642 6.398 1.00 96.19 188 ALA A CA 1
ATOM 1422 C C . ALA A 1 188 ? -17.363 2.607 6.159 1.00 96.19 188 ALA A C 1
ATOM 1424 O O . ALA A 1 188 ? -17.087 2.289 5.003 1.00 96.19 188 ALA A O 1
ATOM 1425 N N . ILE A 1 189 ? -16.773 2.033 7.220 1.00 96.50 189 ILE A N 1
ATOM 1426 C CA . ILE A 1 189 ? -15.625 1.115 7.105 1.00 96.50 189 ILE A CA 1
ATOM 1427 C C . ILE A 1 189 ? -16.008 -0.297 6.644 1.00 96.50 189 ILE A C 1
ATOM 1429 O O . ILE A 1 189 ? -15.139 -1.044 6.201 1.00 96.50 189 ILE A O 1
ATOM 1433 N N . ARG A 1 190 ? -17.284 -0.684 6.765 1.00 95.19 190 ARG A N 1
ATOM 1434 C CA . ARG A 1 190 ? -17.761 -2.040 6.456 1.00 95.19 190 ARG A CA 1
ATOM 1435 C C . ARG A 1 190 ? -17.954 -2.202 4.951 1.00 95.19 190 ARG A C 1
ATOM 1437 O O . ARG A 1 190 ? -18.707 -1.438 4.340 1.00 95.19 190 ARG A O 1
ATOM 1444 N N . PHE A 1 191 ? -17.297 -3.188 4.354 1.00 94.38 191 PHE A N 1
ATOM 1445 C CA . PHE A 1 191 ? -17.387 -3.445 2.922 1.00 94.38 191 PHE A CA 1
ATOM 1446 C C . PHE A 1 191 ? -17.276 -4.940 2.615 1.00 94.38 191 PHE A C 1
ATOM 1448 O O . PHE A 1 191 ? -16.301 -5.586 2.993 1.00 94.38 191 PHE A O 1
ATOM 1455 N N . GLU A 1 192 ? -18.280 -5.463 1.908 1.00 90.25 192 GLU A N 1
ATOM 1456 C CA . GLU A 1 192 ? -18.401 -6.891 1.578 1.00 90.25 192 GLU A CA 1
ATOM 1457 C C . GLU A 1 192 ? -18.019 -7.204 0.116 1.00 90.25 192 GLU A C 1
ATOM 1459 O O . GLU A 1 192 ? -17.806 -8.362 -0.231 1.00 90.25 192 GLU A O 1
ATOM 1464 N N . GLY A 1 193 ? -17.910 -6.182 -0.743 1.00 88.56 193 GLY A N 1
ATOM 1465 C CA . GLY A 1 193 ? -17.698 -6.334 -2.186 1.00 88.56 193 GLY A CA 1
ATOM 1466 C C . GLY A 1 193 ? -16.236 -6.498 -2.617 1.00 88.56 193 GLY A C 1
ATOM 1467 O O . GLY A 1 193 ? -15.323 -6.617 -1.801 1.00 88.56 193 GLY A O 1
ATOM 1468 N N . ASP A 1 194 ? -16.001 -6.481 -3.929 1.00 88.31 194 ASP A N 1
ATOM 1469 C CA . ASP A 1 194 ? -14.655 -6.584 -4.502 1.00 88.31 194 ASP A CA 1
ATOM 1470 C C . ASP A 1 194 ? -13.829 -5.310 -4.257 1.00 88.31 194 ASP A C 1
ATOM 1472 O O . ASP A 1 194 ? -14.129 -4.236 -4.793 1.00 88.31 194 ASP A O 1
ATOM 1476 N N . GLY A 1 195 ? -12.760 -5.444 -3.468 1.00 86.50 195 GLY A N 1
ATOM 1477 C CA . GLY A 1 195 ? -11.842 -4.362 -3.125 1.00 86.50 195 GLY A CA 1
ATOM 1478 C C . GLY A 1 195 ? -10.999 -3.846 -4.296 1.00 86.50 195 GLY A C 1
ATOM 1479 O O . GLY A 1 195 ? -10.376 -2.794 -4.160 1.00 86.50 195 GLY A O 1
ATOM 1480 N N . TYR A 1 196 ? -10.964 -4.540 -5.437 1.00 87.12 196 TYR A N 1
ATOM 1481 C CA . TYR A 1 196 ? -10.248 -4.082 -6.636 1.00 87.12 196 TYR A CA 1
ATOM 1482 C C . TYR A 1 196 ? -11.093 -3.237 -7.581 1.00 87.12 196 TYR A C 1
ATOM 1484 O O . TYR A 1 196 ? -10.551 -2.602 -8.488 1.00 87.12 196 TYR A O 1
ATOM 1492 N N . SER A 1 197 ? -12.409 -3.230 -7.385 1.00 89.00 197 SER A N 1
ATOM 1493 C CA . SER A 1 197 ? -13.329 -2.539 -8.278 1.00 89.00 197 SER A CA 1
ATOM 1494 C C . SER A 1 197 ? -13.092 -1.022 -8.271 1.00 89.00 197 SER A C 1
ATOM 1496 O O . SER A 1 197 ? -12.820 -0.401 -7.239 1.00 89.00 197 SER A O 1
ATOM 1498 N N . VAL A 1 198 ? -13.214 -0.393 -9.443 1.00 90.00 198 VAL A N 1
ATOM 1499 C CA . VAL A 1 198 ? -13.140 1.075 -9.570 1.00 90.00 198 VAL A CA 1
ATOM 1500 C C . VAL A 1 198 ? -14.319 1.723 -8.839 1.00 90.00 198 VAL A C 1
ATOM 1502 O O . VAL A 1 198 ? -14.215 2.832 -8.314 1.00 90.00 198 VAL A O 1
ATOM 1505 N N . GLU A 1 199 ? -15.437 1.006 -8.783 1.00 93.50 199 GLU A N 1
ATOM 1506 C CA . GLU A 1 199 ? -16.631 1.320 -8.013 1.00 93.50 199 GLU A CA 1
ATOM 1507 C C . GLU A 1 199 ? -16.296 1.449 -6.526 1.00 93.50 199 GLU A C 1
ATOM 1509 O O . GLU A 1 199 ? -16.646 2.467 -5.928 1.00 93.50 199 GLU A O 1
ATOM 1514 N N . TRP A 1 200 ? -15.546 0.494 -5.957 1.00 93.62 200 TRP A N 1
ATOM 1515 C CA . TRP A 1 200 ? -15.117 0.568 -4.562 1.00 93.62 200 TRP A CA 1
ATOM 1516 C C . TRP A 1 200 ? -14.233 1.782 -4.292 1.00 93.62 200 TRP A C 1
ATOM 1518 O O . TRP A 1 200 ? -14.424 2.455 -3.286 1.00 93.62 200 TRP A O 1
ATOM 1528 N N . VAL A 1 201 ? -13.306 2.120 -5.191 1.00 92.88 201 VAL A N 1
ATOM 1529 C CA . VAL A 1 201 ? -12.446 3.304 -5.009 1.00 92.88 201 VAL A CA 1
ATOM 1530 C C . VAL A 1 201 ? -13.284 4.583 -4.889 1.00 92.88 201 VAL A C 1
ATOM 1532 O O . VAL A 1 201 ? -13.063 5.375 -3.973 1.00 92.88 201 VAL A O 1
ATOM 1535 N N . LYS A 1 202 ? -14.277 4.764 -5.770 1.00 94.62 202 LYS A N 1
ATOM 1536 C CA . LYS A 1 202 ? -15.188 5.924 -5.743 1.00 94.62 202 LYS A CA 1
ATOM 1537 C C . LYS A 1 202 ? -16.089 5.920 -4.512 1.00 94.62 202 LYS A C 1
ATOM 1539 O O . LYS A 1 202 ? -16.339 6.961 -3.910 1.00 94.62 202 LYS A O 1
ATOM 1544 N N . GLU A 1 203 ? -16.600 4.750 -4.150 1.00 96.06 203 GLU A N 1
ATOM 1545 C CA . GLU A 1 203 ? -17.462 4.588 -2.988 1.00 96.06 203 GLU A CA 1
ATOM 1546 C C . GLU A 1 203 ? -16.707 4.855 -1.679 1.00 96.06 203 GLU A C 1
ATOM 1548 O O . GLU A 1 203 ? -17.219 5.553 -0.806 1.00 96.06 203 GLU A O 1
ATOM 1553 N N . ALA A 1 204 ? -15.483 4.347 -1.546 1.00 95.00 204 ALA A N 1
ATOM 1554 C CA . ALA A 1 204 ? -14.618 4.577 -0.398 1.00 95.00 204 ALA A CA 1
ATOM 1555 C C . ALA A 1 204 ? -14.326 6.069 -0.200 1.00 95.00 204 ALA A C 1
ATOM 1557 O O . ALA A 1 204 ? -14.437 6.566 0.919 1.00 95.00 204 ALA A O 1
ATOM 1558 N N . GLU A 1 205 ? -14.031 6.793 -1.282 1.00 94.94 205 GLU A N 1
ATOM 1559 C CA . GLU A 1 205 ? -13.852 8.247 -1.253 1.00 94.94 205 GLU A CA 1
ATOM 1560 C C . GLU A 1 205 ? -15.130 8.965 -0.791 1.00 94.94 205 GLU A C 1
ATOM 1562 O O . GLU A 1 205 ? -15.077 9.787 0.123 1.00 94.94 205 GLU A O 1
ATOM 1567 N N . ALA A 1 206 ? -16.297 8.597 -1.333 1.00 96.81 206 ALA A N 1
ATOM 1568 C CA . ALA A 1 206 ? -17.586 9.155 -0.910 1.00 96.81 206 ALA A CA 1
ATOM 1569 C C . ALA A 1 206 ? -17.916 8.855 0.567 1.00 96.81 206 ALA A C 1
ATOM 1571 O O . ALA A 1 206 ? -18.593 9.640 1.232 1.00 96.81 206 ALA A O 1
ATOM 1572 N N . ARG A 1 207 ? -17.418 7.730 1.091 1.00 96.19 207 ARG A N 1
ATOM 1573 C CA . ARG A 1 207 ? -17.507 7.332 2.504 1.00 96.19 207 ARG A CA 1
ATOM 1574 C C . ARG A 1 207 ? -16.448 8.004 3.392 1.00 96.19 207 ARG A C 1
ATOM 1576 O O . ARG A 1 207 ? -16.485 7.809 4.604 1.00 96.19 207 ARG A O 1
ATOM 1583 N N . GLY A 1 208 ? -15.517 8.774 2.822 1.00 95.75 208 GLY A N 1
ATOM 1584 C CA . GLY A 1 208 ? -14.432 9.444 3.546 1.00 95.75 208 GLY A CA 1
ATOM 1585 C C . GLY A 1 208 ? -13.280 8.523 3.964 1.00 95.75 208 GLY A C 1
ATOM 1586 O O . GLY A 1 208 ? -12.519 8.870 4.866 1.00 95.75 208 GLY A O 1
ATOM 1587 N N . LEU A 1 209 ? -13.146 7.347 3.344 1.00 96.50 209 LEU A N 1
ATOM 1588 C CA . LEU A 1 209 ? -12.058 6.416 3.631 1.00 96.50 209 LEU A CA 1
ATOM 1589 C C . LEU A 1 209 ? -10.782 6.821 2.875 1.00 96.50 209 LEU A C 1
ATOM 1591 O O . LEU A 1 209 ? -10.827 7.016 1.658 1.00 96.50 209 LEU A O 1
ATOM 1595 N N . PRO A 1 210 ? -9.626 6.912 3.554 1.00 95.00 210 PRO A N 1
ATOM 1596 C CA . PRO A 1 210 ? -8.389 7.330 2.913 1.00 95.00 210 PRO A CA 1
ATOM 1597 C C . PRO A 1 210 ? -7.853 6.249 1.962 1.00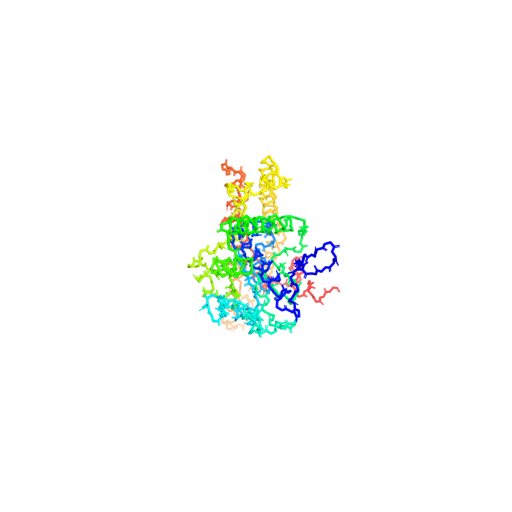 95.00 210 PRO A C 1
ATOM 1599 O O . PRO A 1 210 ? -7.774 5.071 2.316 1.00 95.00 210 PRO A O 1
ATOM 1602 N N . ASN A 1 211 ? -7.407 6.676 0.779 1.00 95.06 211 ASN A N 1
ATOM 1603 C CA . ASN A 1 211 ? -6.711 5.847 -0.204 1.00 95.06 211 ASN A CA 1
ATOM 1604 C C . ASN A 1 211 ? -5.258 6.325 -0.363 1.00 95.06 211 ASN A C 1
ATOM 1606 O O . ASN A 1 211 ? -4.931 7.026 -1.316 1.00 95.06 211 ASN A O 1
ATOM 1610 N N . LEU A 1 212 ? -4.401 5.990 0.607 1.00 94.75 212 LEU A N 1
ATOM 1611 C CA . LEU A 1 212 ? -2.994 6.422 0.636 1.00 94.75 212 LEU A CA 1
ATOM 1612 C C . LEU A 1 212 ? -2.147 5.399 -0.123 1.00 94.75 212 LEU A C 1
ATOM 1614 O O . LEU A 1 212 ? -1.765 4.356 0.426 1.00 94.75 212 LEU A O 1
ATOM 1618 N N . ARG A 1 213 ? -1.926 5.646 -1.415 1.00 92.38 213 ARG A N 1
ATOM 1619 C CA . ARG A 1 213 ? -1.369 4.644 -2.334 1.00 92.38 213 ARG A CA 1
ATOM 1620 C C . ARG A 1 213 ? 0.121 4.470 -2.109 1.00 92.38 213 ARG A C 1
ATOM 1622 O O . ARG A 1 213 ? 0.599 3.337 -2.115 1.00 92.38 213 ARG A O 1
ATOM 1629 N N . THR A 1 214 ? 0.824 5.565 -1.847 1.00 95.50 214 THR A N 1
ATOM 1630 C CA . THR A 1 214 ? 2.280 5.564 -1.709 1.00 95.50 214 THR A CA 1
ATOM 1631 C C . THR A 1 214 ? 2.709 5.569 -0.242 1.00 95.50 214 THR A C 1
ATOM 1633 O O . THR A 1 214 ? 1.987 6.019 0.653 1.00 95.50 214 THR A O 1
ATOM 1636 N N . THR A 1 215 ? 3.905 5.053 0.037 1.00 96.94 215 THR A N 1
ATOM 1637 C CA . THR A 1 215 ? 4.497 5.099 1.378 1.00 96.94 215 THR A CA 1
ATOM 1638 C C . THR A 1 215 ? 4.645 6.532 1.898 1.00 96.94 215 THR A C 1
ATOM 1640 O O . THR A 1 215 ? 4.253 6.743 3.044 1.00 96.94 215 THR A O 1
ATOM 1643 N N . PRO A 1 216 ? 5.137 7.524 1.125 1.00 96.94 216 PRO A N 1
ATOM 1644 C CA . PRO A 1 216 ? 5.203 8.909 1.591 1.00 96.94 216 PRO A CA 1
ATOM 1645 C C . PRO A 1 216 ? 3.838 9.460 2.028 1.00 96.94 216 PRO A C 1
ATOM 1647 O O . PRO A 1 216 ? 3.731 9.976 3.136 1.00 96.94 216 PRO A O 1
ATOM 1650 N N . GLU A 1 217 ? 2.781 9.260 1.230 1.00 96.69 217 GLU A N 1
ATOM 1651 C CA . GLU A 1 217 ? 1.410 9.659 1.594 1.00 96.69 217 GLU A CA 1
ATOM 1652 C C . GLU A 1 217 ? 0.935 8.974 2.878 1.00 96.69 217 GLU A C 1
ATOM 1654 O O . GLU A 1 217 ? 0.377 9.610 3.771 1.00 96.69 217 GLU A O 1
ATOM 1659 N N . ALA A 1 218 ? 1.159 7.662 2.986 1.00 97.44 218 ALA A N 1
ATOM 1660 C CA . ALA A 1 218 ? 0.748 6.891 4.149 1.00 97.44 218 ALA A CA 1
ATOM 1661 C C . ALA A 1 218 ? 1.481 7.337 5.423 1.00 97.44 218 ALA A C 1
ATOM 1663 O O . ALA A 1 218 ? 0.881 7.386 6.496 1.00 97.44 218 ALA A O 1
ATOM 1664 N N . LEU A 1 219 ? 2.772 7.666 5.325 1.00 97.75 219 LEU A N 1
ATOM 1665 C CA . LEU A 1 219 ? 3.590 8.026 6.481 1.00 97.75 219 LEU A CA 1
ATOM 1666 C C . LEU A 1 219 ? 3.197 9.367 7.113 1.00 97.75 219 LEU A C 1
ATOM 1668 O O . LEU A 1 219 ? 3.442 9.533 8.308 1.00 97.75 219 LEU A O 1
ATOM 1672 N N . GLU A 1 220 ? 2.517 10.268 6.399 1.00 96.75 220 GLU A N 1
ATOM 1673 C CA . GLU A 1 220 ? 1.990 11.516 6.982 1.00 96.75 220 GLU A CA 1
ATOM 1674 C C . GLU A 1 220 ? 1.021 11.264 8.150 1.00 96.75 220 GLU A C 1
ATOM 1676 O O . GLU A 1 220 ? 0.918 12.082 9.066 1.00 96.75 220 GLU A O 1
ATOM 1681 N N . ALA A 1 221 ? 0.378 10.090 8.212 1.00 97.38 221 ALA A N 1
ATOM 1682 C CA . ALA A 1 221 ? -0.465 9.721 9.350 1.00 97.38 221 ALA A CA 1
ATOM 1683 C C . ALA A 1 221 ? 0.300 9.734 10.690 1.00 97.38 221 ALA A C 1
ATOM 1685 O O . ALA A 1 221 ? -0.303 10.011 11.728 1.00 97.38 221 ALA A O 1
ATOM 1686 N N . TRP A 1 222 ? 1.621 9.488 10.686 1.00 96.69 222 TRP A N 1
ATOM 1687 C CA . TRP A 1 222 ? 2.479 9.577 11.880 1.00 96.69 222 TRP A CA 1
ATOM 1688 C C . TRP A 1 222 ? 2.645 11.000 12.413 1.00 96.69 222 TRP A C 1
ATOM 1690 O O . TRP A 1 222 ? 2.981 11.182 13.584 1.00 96.69 222 TRP A O 1
ATOM 1700 N N . ARG A 1 223 ? 2.391 12.010 11.580 1.00 95.88 223 ARG A N 1
ATOM 1701 C CA . ARG A 1 223 ? 2.458 13.426 11.955 1.00 95.88 223 ARG A CA 1
ATOM 1702 C C . ARG A 1 223 ? 1.112 14.000 12.365 1.00 95.88 223 ARG A C 1
ATOM 1704 O O . ARG A 1 223 ? 1.076 15.047 13.005 1.00 95.88 223 ARG A O 1
ATOM 1711 N N . GLU A 1 224 ? 0.021 13.314 12.041 1.00 97.19 224 GLU A N 1
ATOM 1712 C CA . GLU A 1 224 ? -1.324 13.766 12.372 1.00 97.19 224 GLU A CA 1
ATOM 1713 C C . GLU A 1 224 ? -1.493 13.919 13.901 1.00 97.19 224 GLU A C 1
ATOM 1715 O O . GLU A 1 224 ? -1.309 12.941 14.637 1.00 97.19 224 GLU A O 1
ATOM 1720 N N . PRO A 1 225 ? -1.884 15.106 14.414 1.00 97.69 225 PRO A N 1
ATOM 1721 C CA . PRO A 1 225 ? -1.971 15.350 15.856 1.00 97.69 225 PRO A CA 1
ATOM 1722 C C . PRO A 1 225 ? -2.877 14.358 16.589 1.00 97.69 225 PRO A C 1
ATOM 1724 O O . PRO A 1 225 ? -2.556 13.916 17.691 1.00 97.69 225 PRO A O 1
ATOM 1727 N N . SER A 1 226 ? -3.986 13.960 15.953 1.00 97.12 226 SER A N 1
ATOM 1728 C CA . SER A 1 226 ? -4.943 13.007 16.521 1.00 97.12 226 SER A CA 1
ATOM 1729 C C . SER A 1 226 ? -4.293 11.642 16.784 1.00 97.12 226 SER A C 1
ATOM 1731 O O . SER A 1 226 ? -4.619 10.978 17.770 1.00 97.12 226 SER A O 1
ATOM 1733 N N . ASN A 1 227 ? -3.392 11.211 15.899 1.00 97.56 227 ASN A N 1
ATOM 1734 C CA . ASN A 1 227 ? -2.708 9.928 15.962 1.00 97.56 227 ASN A CA 1
ATOM 1735 C C . ASN A 1 227 ? -1.519 9.976 16.922 1.00 97.56 227 ASN A C 1
ATOM 1737 O O . ASN A 1 227 ? -1.272 9.014 17.643 1.00 97.56 227 ASN A O 1
ATOM 1741 N N . ARG A 1 228 ? -0.798 11.098 16.980 1.00 97.94 228 ARG A N 1
ATOM 1742 C CA . ARG A 1 228 ? 0.293 11.284 17.949 1.00 97.94 228 ARG A CA 1
ATOM 1743 C C . ARG A 1 228 ? -0.240 11.274 19.380 1.00 97.94 228 ARG A C 1
ATOM 1745 O O . ARG A 1 228 ? 0.257 10.527 20.222 1.00 97.94 228 ARG A O 1
ATOM 1752 N N . ALA A 1 229 ? -1.334 12.002 19.611 1.00 97.94 229 ALA A N 1
ATOM 1753 C CA . ALA A 1 229 ? -2.012 12.048 20.902 1.00 97.94 229 ALA A CA 1
ATOM 1754 C C . ALA A 1 229 ? -2.466 10.660 21.384 1.00 97.94 229 ALA A C 1
ATOM 1756 O O . ALA A 1 229 ? -2.389 10.388 22.580 1.00 97.94 229 ALA A O 1
ATOM 1757 N N . LEU A 1 230 ? -2.887 9.771 20.472 1.00 97.88 230 LEU A N 1
ATOM 1758 C CA . LEU A 1 230 ? -3.229 8.384 20.799 1.00 97.88 230 LEU A CA 1
ATOM 1759 C C . LEU A 1 230 ? -2.053 7.680 21.491 1.00 97.88 230 LEU A C 1
ATOM 1761 O O . LEU A 1 230 ? -2.192 7.211 22.617 1.00 97.88 230 LEU A O 1
ATOM 1765 N N . PHE A 1 231 ? -0.886 7.623 20.849 1.00 98.38 231 PHE A N 1
ATOM 1766 C CA . PHE A 1 231 ? 0.247 6.873 21.399 1.00 98.38 231 PHE A CA 1
ATOM 1767 C C . PHE A 1 231 ? 0.807 7.491 22.679 1.00 98.38 231 PHE A C 1
ATOM 1769 O O . PHE A 1 231 ? 1.150 6.748 23.600 1.00 98.38 231 PHE A O 1
ATOM 1776 N N . VAL A 1 232 ? 0.850 8.824 22.755 1.00 98.25 232 VAL A N 1
ATOM 1777 C CA . VAL A 1 232 ? 1.330 9.543 23.942 1.00 98.25 232 VAL A CA 1
ATOM 1778 C C . VAL A 1 232 ? 0.393 9.316 25.126 1.00 98.25 232 VAL A C 1
ATOM 1780 O O . VAL A 1 232 ? 0.858 8.986 26.215 1.00 98.25 232 VAL A O 1
ATOM 1783 N N . ARG A 1 233 ? -0.928 9.419 24.918 1.00 97.94 233 ARG A N 1
ATOM 1784 C CA . ARG A 1 233 ? -1.933 9.209 25.973 1.00 97.94 233 ARG A CA 1
ATOM 1785 C C . ARG A 1 233 ? -1.839 7.816 26.592 1.00 97.94 233 ARG A C 1
ATOM 1787 O O . ARG A 1 233 ? -1.956 7.691 27.806 1.00 97.94 233 ARG A O 1
ATOM 1794 N N . TYR A 1 234 ? -1.623 6.789 25.772 1.00 98.12 234 TYR A N 1
ATOM 1795 C CA . TYR A 1 234 ? -1.502 5.402 26.236 1.00 98.12 234 TYR A CA 1
ATOM 1796 C C . TYR A 1 234 ? -0.081 5.010 26.666 1.00 98.12 234 TYR A C 1
ATOM 1798 O O . TYR A 1 234 ? 0.140 3.856 27.028 1.00 98.12 234 TYR A O 1
ATOM 1806 N N . GLY A 1 235 ? 0.888 5.931 26.623 1.00 97.94 235 GLY A N 1
ATOM 1807 C CA . GLY A 1 235 ? 2.278 5.654 26.999 1.00 97.94 235 GLY A CA 1
ATOM 1808 C C . GLY A 1 235 ? 2.969 4.622 26.103 1.00 97.94 235 GLY A C 1
ATOM 1809 O O . GLY A 1 235 ? 3.892 3.946 26.546 1.00 97.94 235 GLY A O 1
ATOM 1810 N N . VAL A 1 236 ? 2.505 4.470 24.859 1.00 98.00 236 VAL A N 1
ATOM 1811 C CA . VAL A 1 236 ? 3.032 3.482 23.903 1.00 98.00 236 VAL A CA 1
ATOM 1812 C C . VAL A 1 236 ? 4.247 4.033 23.167 1.00 98.00 236 VAL A C 1
ATOM 1814 O O . VAL A 1 236 ? 5.205 3.299 22.939 1.00 98.00 236 VAL A O 1
ATOM 1817 N N . LEU A 1 237 ? 4.205 5.315 22.794 1.00 97.62 237 LEU A N 1
ATOM 1818 C CA . LEU A 1 237 ? 5.325 6.060 22.221 1.00 97.62 237 LEU A CA 1
ATOM 1819 C C . LEU A 1 237 ? 5.273 7.505 22.717 1.00 97.62 237 LEU A C 1
ATOM 1821 O O . LEU A 1 237 ? 4.200 8.097 22.838 1.00 97.62 237 LEU A O 1
ATOM 1825 N N . SER A 1 238 ? 6.441 8.084 22.948 1.00 98.19 238 SER A N 1
ATOM 1826 C CA . SER A 1 238 ? 6.624 9.515 23.171 1.00 98.19 238 SER A CA 1
ATOM 1827 C C . SER A 1 238 ? 6.607 10.306 21.857 1.00 98.19 238 SER A C 1
ATOM 1829 O O . SER A 1 238 ? 6.810 9.763 20.770 1.00 98.19 238 SER A O 1
ATOM 1831 N N . GLU A 1 239 ? 6.437 11.627 21.955 1.00 97.19 239 GLU A N 1
ATOM 1832 C CA . GLU A 1 239 ? 6.513 12.540 20.804 1.00 97.19 239 GLU A CA 1
ATOM 1833 C C . GLU A 1 239 ? 7.840 12.426 20.039 1.00 97.19 239 GLU A C 1
ATOM 1835 O O . GLU A 1 239 ? 7.861 12.441 18.807 1.00 97.19 239 GLU A O 1
ATOM 1840 N N . ALA A 1 240 ? 8.950 12.272 20.766 1.00 97.81 240 ALA A N 1
ATOM 1841 C CA . ALA A 1 240 ? 10.271 12.115 20.169 1.00 97.81 240 ALA A CA 1
ATOM 1842 C C . ALA A 1 240 ? 10.396 10.789 19.400 1.00 97.81 240 ALA A C 1
ATOM 1844 O O . ALA A 1 240 ? 10.962 10.763 18.309 1.00 97.81 240 ALA A O 1
ATOM 1845 N N . GLU A 1 241 ? 9.838 9.696 19.929 1.00 97.81 241 GLU A N 1
ATOM 1846 C CA . GLU A 1 241 ? 9.851 8.389 19.261 1.00 97.81 241 GLU A CA 1
ATOM 1847 C C . GLU A 1 241 ? 8.950 8.355 18.025 1.00 97.81 241 GLU A C 1
ATOM 1849 O O . GLU A 1 241 ? 9.308 7.724 17.029 1.00 97.81 241 GLU A O 1
ATOM 1854 N N . LEU A 1 242 ? 7.801 9.037 18.063 1.00 97.44 242 LEU A N 1
ATOM 1855 C CA . LEU A 1 242 ? 6.914 9.188 16.906 1.00 97.44 242 LEU A CA 1
ATOM 1856 C C . LEU A 1 242 ? 7.614 9.932 15.767 1.00 97.44 242 LEU A C 1
ATOM 1858 O O . LEU A 1 242 ? 7.604 9.465 14.627 1.00 97.44 242 LEU A O 1
ATOM 1862 N N . GLU A 1 243 ? 8.276 11.043 16.088 1.00 97.00 243 GLU A N 1
ATOM 1863 C CA . GLU A 1 243 ? 9.026 11.831 15.111 1.00 97.00 243 GLU A CA 1
ATOM 1864 C C . GLU A 1 243 ? 10.212 11.051 14.534 1.00 97.00 243 GLU A C 1
ATOM 1866 O O . GLU A 1 243 ? 10.390 10.980 13.317 1.00 97.00 243 GLU A O 1
ATOM 1871 N N . ALA A 1 244 ? 10.995 10.400 15.398 1.00 97.19 244 ALA A N 1
ATOM 1872 C CA . ALA A 1 244 ? 12.110 9.564 14.968 1.00 97.19 244 ALA A CA 1
ATOM 1873 C C . ALA A 1 244 ? 11.634 8.435 14.045 1.00 97.19 244 ALA A C 1
ATOM 1875 O O . ALA A 1 244 ? 12.242 8.187 13.006 1.00 97.19 244 ALA A O 1
ATOM 1876 N N . ARG A 1 245 ? 10.518 7.778 14.385 1.00 95.06 245 ARG A N 1
ATOM 1877 C CA . ARG A 1 245 ? 9.937 6.715 13.562 1.00 95.06 245 ARG A CA 1
ATOM 1878 C C . ARG A 1 245 ? 9.531 7.232 12.190 1.00 95.06 245 ARG A C 1
ATOM 1880 O O . ARG A 1 245 ? 9.883 6.598 11.202 1.00 95.06 245 ARG A O 1
ATOM 1887 N N . TYR A 1 246 ? 8.816 8.350 12.122 1.00 97.25 246 TYR A N 1
ATOM 1888 C CA . TYR A 1 246 ? 8.421 8.953 10.851 1.00 97.25 246 TYR A CA 1
ATOM 1889 C C . TYR A 1 246 ? 9.640 9.226 9.956 1.00 97.25 246 TYR A C 1
ATOM 1891 O O . TYR A 1 246 ? 9.704 8.726 8.830 1.00 97.25 246 TYR A O 1
ATOM 1899 N N . ARG A 1 247 ? 10.655 9.917 10.493 1.00 97.44 247 ARG A N 1
ATOM 1900 C CA . ARG A 1 247 ? 11.868 10.273 9.743 1.00 97.44 247 ARG A CA 1
ATOM 1901 C C . ARG A 1 247 ? 12.656 9.051 9.278 1.00 97.44 247 ARG A C 1
ATOM 1903 O O . ARG A 1 247 ? 13.005 8.976 8.106 1.00 97.44 247 ARG A O 1
ATOM 1910 N N . VAL A 1 248 ? 12.877 8.068 10.154 1.00 97.25 248 VAL A N 1
ATOM 1911 C CA . VAL A 1 248 ? 13.598 6.830 9.800 1.00 97.25 248 VAL A CA 1
ATOM 1912 C C . VAL A 1 248 ? 12.863 6.057 8.704 1.00 97.25 248 VAL A C 1
ATOM 1914 O O . VAL A 1 248 ? 13.497 5.527 7.797 1.00 97.25 248 VAL A O 1
ATOM 1917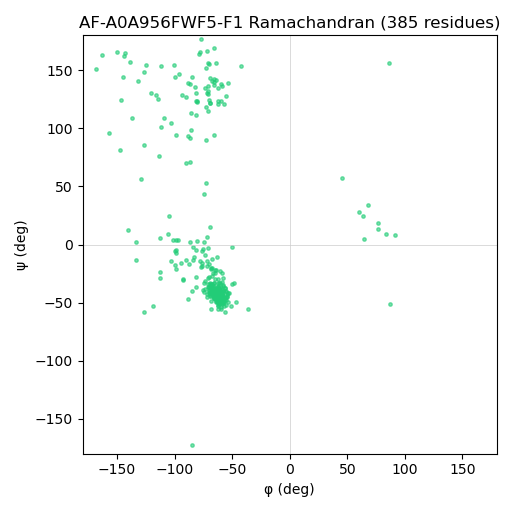 N N . ARG A 1 249 ? 11.526 5.998 8.750 1.00 96.81 249 ARG A N 1
ATOM 1918 C CA . ARG A 1 249 ? 10.733 5.299 7.726 1.00 96.81 249 ARG A CA 1
ATOM 1919 C C . ARG A 1 249 ? 10.784 6.001 6.369 1.00 96.81 249 ARG A C 1
ATOM 1921 O O . ARG A 1 249 ? 10.837 5.307 5.354 1.00 96.81 249 ARG A O 1
ATOM 1928 N N . LEU A 1 250 ? 10.791 7.334 6.341 1.00 97.81 250 LEU A N 1
ATOM 1929 C CA . LEU A 1 250 ? 10.999 8.088 5.102 1.00 97.81 250 LEU A CA 1
ATOM 1930 C C . LEU A 1 250 ? 12.405 7.882 4.543 1.00 97.81 250 LEU A C 1
ATOM 1932 O O . LEU A 1 250 ? 12.552 7.597 3.359 1.00 97.81 250 LEU A O 1
ATOM 1936 N N . GLU A 1 251 ? 13.429 7.966 5.390 1.00 98.12 251 GLU A N 1
ATOM 1937 C CA . GLU A 1 251 ? 14.818 7.749 4.982 1.00 98.12 251 GLU A CA 1
ATOM 1938 C C . GLU A 1 251 ? 15.026 6.335 4.424 1.00 98.12 251 GLU A C 1
ATOM 1940 O O . GLU A 1 251 ? 15.624 6.169 3.362 1.00 98.12 251 GLU A O 1
ATOM 1945 N N . GLU A 1 252 ? 14.466 5.313 5.077 1.00 97.38 252 GLU A N 1
ATOM 1946 C CA . GLU A 1 252 ? 14.482 3.933 4.585 1.00 97.38 252 GLU A CA 1
ATOM 1947 C C . GLU A 1 252 ? 13.822 3.813 3.204 1.00 97.38 252 GLU A C 1
ATOM 1949 O O . GLU A 1 252 ? 14.362 3.140 2.325 1.00 97.38 252 GLU A O 1
ATOM 1954 N N . TYR A 1 253 ? 12.677 4.474 2.999 1.00 98.12 253 TYR A N 1
ATOM 1955 C CA . TYR A 1 253 ? 11.988 4.493 1.710 1.00 98.12 253 TYR A CA 1
ATOM 1956 C C . TYR A 1 253 ? 12.848 5.144 0.621 1.00 98.12 253 TYR A C 1
ATOM 1958 O O . TYR A 1 253 ? 13.091 4.523 -0.413 1.00 98.12 253 TYR A O 1
ATOM 1966 N N . VAL A 1 254 ? 13.363 6.352 0.873 1.00 98.62 254 VAL A N 1
ATOM 1967 C CA . VAL A 1 254 ? 14.201 7.092 -0.081 1.00 98.62 254 VAL A CA 1
ATOM 1968 C C . VAL A 1 254 ? 15.453 6.297 -0.438 1.00 98.62 254 VAL A C 1
ATOM 1970 O O . VAL A 1 254 ? 15.727 6.081 -1.616 1.00 98.62 254 VAL A O 1
ATOM 1973 N N . ASN A 1 255 ? 16.176 5.797 0.568 1.00 98.31 255 ASN A N 1
ATOM 1974 C CA . ASN A 1 255 ? 17.391 5.008 0.368 1.00 98.31 255 ASN A CA 1
ATOM 1975 C C . ASN A 1 255 ? 17.117 3.756 -0.467 1.00 98.31 255 ASN A C 1
ATOM 1977 O O . ASN A 1 255 ? 17.894 3.421 -1.360 1.00 98.31 255 ASN A O 1
ATOM 1981 N N . LYS A 1 256 ? 16.016 3.054 -0.185 1.00 98.00 256 LYS A N 1
ATOM 1982 C CA . LYS A 1 256 ? 15.663 1.833 -0.906 1.00 98.00 256 LYS A CA 1
ATOM 1983 C C . LYS A 1 256 ? 15.379 2.106 -2.382 1.00 98.00 256 LYS A C 1
ATOM 1985 O O . LYS A 1 256 ? 15.967 1.443 -3.231 1.00 98.00 256 LYS A O 1
ATOM 1990 N N . ILE A 1 257 ? 14.538 3.095 -2.672 1.00 98.44 257 ILE A N 1
ATOM 1991 C CA . ILE A 1 257 ? 14.173 3.461 -4.045 1.00 98.44 257 ILE A CA 1
ATOM 1992 C C . ILE A 1 257 ? 15.388 4.005 -4.817 1.00 98.44 257 ILE A C 1
ATOM 1994 O O . ILE A 1 257 ? 15.598 3.647 -5.975 1.00 98.44 257 ILE A O 1
ATOM 1998 N N . GLU A 1 258 ? 16.270 4.767 -4.162 1.00 98.56 258 GLU A N 1
ATOM 1999 C CA . GLU A 1 258 ? 17.542 5.197 -4.755 1.00 98.56 258 GLU A CA 1
ATOM 2000 C C . GLU A 1 258 ? 18.441 4.010 -5.134 1.00 98.56 258 GLU A C 1
ATOM 2002 O O . GLU A 1 258 ? 19.013 3.981 -6.227 1.00 98.56 258 GLU A O 1
ATOM 2007 N N . ILE A 1 259 ? 18.583 3.024 -4.241 1.00 98.62 259 ILE A N 1
ATOM 2008 C CA . ILE A 1 259 ? 19.386 1.821 -4.494 1.00 98.62 259 ILE A CA 1
ATOM 2009 C C . ILE A 1 259 ? 18.799 1.019 -5.657 1.00 98.62 259 ILE A C 1
ATOM 2011 O O . ILE A 1 259 ? 19.560 0.568 -6.515 1.00 98.62 259 ILE A O 1
ATOM 2015 N N . GLU A 1 260 ? 17.478 0.851 -5.709 1.00 98.44 260 GLU A N 1
ATOM 2016 C CA . GLU A 1 260 ? 16.791 0.156 -6.803 1.00 98.44 260 GLU A CA 1
ATOM 2017 C C . GLU A 1 260 ? 17.036 0.866 -8.143 1.00 98.44 260 GLU A C 1
ATOM 2019 O O . GLU A 1 260 ? 17.495 0.225 -9.092 1.00 98.44 260 GLU A O 1
ATOM 2024 N N . GLY A 1 261 ? 16.880 2.194 -8.196 1.00 98.56 2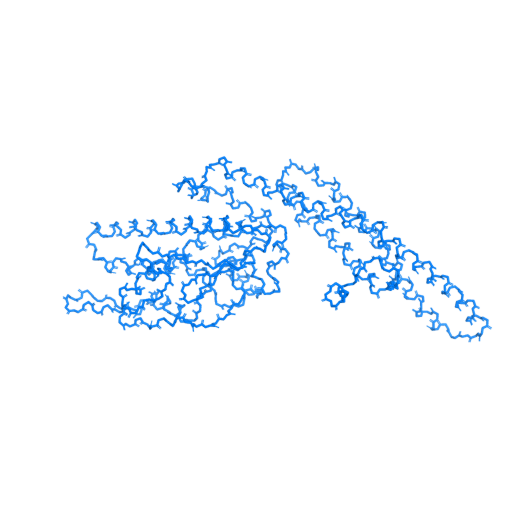61 GLY A N 1
ATOM 2025 C CA . GLY A 1 261 ? 17.175 2.996 -9.389 1.00 98.56 261 GLY A CA 1
ATOM 2026 C C . GLY A 1 261 ? 18.635 2.892 -9.845 1.00 98.56 261 GLY A C 1
ATOM 2027 O O . GLY A 1 261 ? 18.907 2.612 -11.014 1.00 98.56 261 GLY A O 1
ATOM 2028 N N . LYS A 1 262 ? 19.599 3.031 -8.921 1.00 98.75 262 LYS A N 1
ATOM 2029 C CA . LYS A 1 262 ? 21.038 2.861 -9.217 1.00 98.75 262 LYS A CA 1
ATOM 2030 C C . LYS A 1 262 ? 21.364 1.456 -9.713 1.00 98.75 262 LYS A C 1
ATOM 2032 O O . LYS A 1 262 ? 22.200 1.290 -10.602 1.00 98.75 262 LYS A O 1
ATOM 2037 N N . THR A 1 263 ? 20.723 0.445 -9.135 1.00 98.75 263 THR A N 1
ATOM 2038 C CA . THR A 1 263 ? 20.941 -0.956 -9.502 1.00 98.75 263 THR A CA 1
ATOM 2039 C C . THR A 1 263 ? 20.418 -1.232 -10.905 1.00 98.75 263 THR A C 1
ATOM 2041 O O . THR A 1 263 ? 21.170 -1.757 -11.727 1.00 98.75 263 THR A O 1
ATOM 2044 N N . LEU A 1 264 ? 19.188 -0.805 -11.210 1.00 98.62 264 LEU A N 1
ATOM 2045 C CA . LEU A 1 264 ? 18.602 -0.922 -12.545 1.00 98.62 264 LEU A CA 1
ATOM 2046 C C . LEU A 1 264 ? 19.453 -0.202 -13.592 1.00 98.62 264 LEU A C 1
ATOM 2048 O O . LEU A 1 264 ? 19.746 -0.765 -14.647 1.00 98.62 264 LEU A O 1
ATOM 2052 N N . LEU A 1 265 ? 19.911 1.014 -13.291 1.00 98.50 265 LEU A N 1
ATOM 2053 C CA . LEU A 1 265 ? 20.768 1.778 -14.189 1.00 98.50 265 LEU A CA 1
ATOM 2054 C C . LEU A 1 265 ? 22.099 1.067 -14.458 1.00 98.50 265 LEU A C 1
ATOM 2056 O O . LEU A 1 265 ? 22.537 0.995 -15.609 1.00 98.50 265 LEU A O 1
ATOM 2060 N N . ARG A 1 266 ? 22.730 0.507 -13.415 1.00 98.62 266 ARG A N 1
ATOM 2061 C CA . ARG A 1 266 ? 23.954 -0.288 -13.560 1.00 98.62 266 ARG A CA 1
ATOM 2062 C C . ARG A 1 266 ? 23.707 -1.487 -14.471 1.00 98.62 266 ARG A C 1
ATOM 2064 O O . ARG A 1 266 ? 24.378 -1.592 -15.490 1.00 98.62 266 ARG A O 1
ATOM 2071 N N . MET A 1 267 ? 22.721 -2.325 -14.148 1.00 98.56 267 MET A N 1
ATOM 2072 C CA . MET A 1 267 ? 22.360 -3.513 -14.939 1.00 98.56 267 MET A CA 1
ATOM 2073 C C . MET A 1 267 ? 22.084 -3.147 -16.402 1.00 98.56 267 MET A C 1
ATOM 2075 O O . MET A 1 267 ? 22.593 -3.783 -17.325 1.00 98.56 267 MET A O 1
ATOM 2079 N N . THR A 1 268 ? 21.337 -2.065 -16.622 1.00 98.62 268 THR A N 1
ATOM 2080 C CA . THR A 1 268 ? 20.998 -1.574 -17.960 1.00 98.62 268 THR A CA 1
ATOM 2081 C C . THR A 1 268 ? 22.251 -1.190 -18.746 1.00 98.62 268 THR A C 1
ATOM 2083 O O . THR A 1 268 ? 22.434 -1.646 -19.873 1.00 98.62 268 THR A O 1
ATOM 2086 N N . ARG A 1 269 ? 23.145 -0.389 -18.152 1.00 98.19 269 ARG A N 1
ATOM 2087 C CA . ARG A 1 269 ? 24.346 0.138 -18.824 1.00 98.19 269 ARG A CA 1
ATOM 2088 C C . ARG A 1 269 ? 25.438 -0.906 -19.031 1.00 98.19 269 ARG A C 1
ATOM 2090 O O . ARG A 1 269 ? 26.118 -0.865 -20.052 1.00 98.19 269 ARG A O 1
ATOM 2097 N N . THR A 1 270 ? 25.641 -1.806 -18.072 1.00 98.12 270 THR A N 1
ATOM 2098 C CA . THR A 1 270 ? 26.803 -2.708 -18.079 1.00 98.12 270 THR A CA 1
ATOM 2099 C C . THR A 1 270 ? 26.496 -4.103 -18.602 1.00 98.12 270 THR A C 1
ATOM 2101 O O . THR A 1 270 ? 27.427 -4.816 -18.965 1.00 98.12 270 THR A O 1
ATOM 2104 N N . GLU A 1 271 ? 25.224 -4.502 -18.659 1.00 98.38 271 GLU A N 1
ATOM 2105 C CA . GLU A 1 271 ? 24.834 -5.872 -19.014 1.00 98.38 271 GLU A CA 1
ATOM 2106 C C . GLU A 1 271 ? 23.825 -5.886 -20.172 1.00 98.38 271 GLU A C 1
ATOM 2108 O O . GLU A 1 271 ? 24.134 -6.427 -21.238 1.00 98.38 271 GLU A O 1
ATOM 2113 N N . ILE A 1 272 ? 22.666 -5.230 -20.014 1.00 98.56 272 ILE A N 1
ATOM 21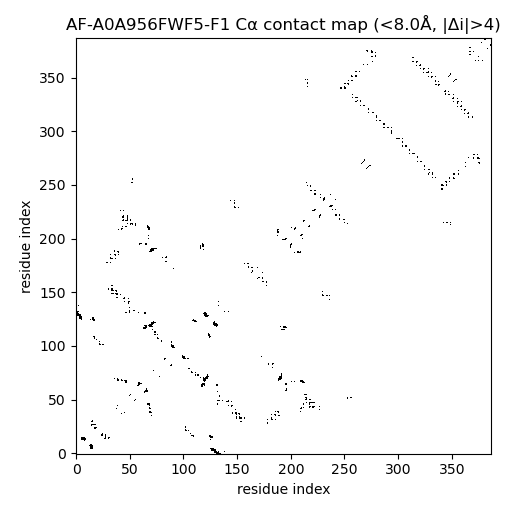14 C CA . ILE A 1 272 ? 21.566 -5.276 -21.000 1.00 98.56 272 ILE A CA 1
ATOM 2115 C C . ILE A 1 272 ? 21.939 -4.566 -22.301 1.00 98.56 272 ILE A C 1
ATOM 2117 O O . ILE A 1 272 ? 21.893 -5.179 -23.369 1.00 98.56 272 ILE A O 1
ATOM 2121 N N . LEU A 1 273 ? 22.336 -3.291 -22.238 1.00 98.38 273 LEU A N 1
ATOM 2122 C CA . LEU A 1 273 ? 22.695 -2.517 -23.430 1.00 98.38 273 LEU A CA 1
ATOM 2123 C C . LEU A 1 273 ? 23.844 -3.168 -24.216 1.00 98.38 273 LEU A C 1
ATOM 2125 O O . LEU A 1 273 ? 23.688 -3.344 -25.425 1.00 98.38 273 LEU A O 1
ATOM 2129 N N . PRO A 1 274 ? 24.953 -3.611 -23.587 1.00 98.62 274 PRO A N 1
ATOM 2130 C CA . PRO A 1 274 ? 26.000 -4.337 -24.299 1.00 98.62 274 PRO A CA 1
ATOM 2131 C C . PRO A 1 274 ? 25.507 -5.611 -24.990 1.00 98.62 274 PRO A C 1
ATOM 2133 O O . PRO A 1 274 ? 25.937 -5.888 -26.107 1.00 98.62 274 PRO A O 1
ATOM 2136 N N . ALA A 1 275 ? 24.617 -6.387 -24.362 1.00 98.50 275 ALA A N 1
ATOM 2137 C CA . ALA A 1 275 ? 24.029 -7.569 -24.993 1.00 98.50 275 ALA A CA 1
ATOM 2138 C C . ALA A 1 275 ? 23.174 -7.208 -26.213 1.00 98.50 275 ALA A C 1
ATOM 2140 O O . ALA A 1 275 ? 23.332 -7.809 -27.275 1.00 98.50 275 ALA A O 1
ATOM 2141 N N . CYS A 1 276 ? 22.335 -6.179 -26.090 1.00 98.50 276 CYS A N 1
ATOM 2142 C CA . CYS A 1 276 ? 21.491 -5.715 -27.186 1.00 98.50 276 CYS A CA 1
ATOM 2143 C C . CYS A 1 276 ? 22.319 -5.180 -28.363 1.00 98.50 276 CYS A C 1
ATOM 2145 O O . CYS A 1 276 ? 22.016 -5.492 -29.511 1.00 98.50 276 CYS A O 1
ATOM 2147 N N . LEU A 1 277 ? 23.379 -4.412 -28.091 1.00 98.44 277 LEU A N 1
ATOM 2148 C CA . LEU A 1 277 ? 24.259 -3.844 -29.117 1.00 98.44 277 LEU A CA 1
ATOM 2149 C C . LEU A 1 277 ? 25.062 -4.920 -29.859 1.00 98.44 277 LEU A C 1
ATOM 2151 O O . LEU A 1 277 ? 25.217 -4.827 -31.075 1.00 98.44 277 LEU A O 1
ATOM 2155 N N . ARG A 1 278 ? 25.539 -5.964 -29.162 1.00 98.44 278 ARG A N 1
ATOM 2156 C CA . ARG A 1 278 ? 26.192 -7.114 -29.816 1.00 98.44 278 ARG A CA 1
ATOM 2157 C C . ARG A 1 278 ? 25.232 -7.827 -30.761 1.00 98.44 278 ARG A C 1
ATOM 2159 O O . ARG A 1 278 ? 25.550 -7.988 -31.935 1.00 98.44 278 ARG A O 1
ATOM 2166 N N . TYR A 1 279 ? 24.039 -8.161 -30.273 1.00 98.38 279 TYR A N 1
ATOM 2167 C CA . TYR A 1 279 ? 23.021 -8.819 -31.086 1.00 98.38 279 TYR A CA 1
ATOM 2168 C C . TYR A 1 279 ? 22.576 -7.957 -32.277 1.00 98.38 279 TYR A C 1
ATOM 2170 O O . TYR A 1 279 ? 22.423 -8.460 -33.388 1.00 98.38 279 TYR A O 1
ATOM 2178 N N . GLN A 1 280 ? 22.424 -6.643 -32.080 1.00 98.25 280 GLN A N 1
ATOM 2179 C CA . GLN A 1 280 ? 22.139 -5.698 -33.160 1.00 98.25 280 GLN A CA 1
ATOM 2180 C C . GLN A 1 280 ? 23.237 -5.714 -34.232 1.00 98.25 280 GLN A C 1
ATOM 2182 O O . GLN A 1 280 ? 22.911 -5.704 -35.418 1.00 98.25 280 GLN A O 1
ATOM 2187 N N . GLY A 1 281 ? 24.512 -5.759 -33.832 1.00 98.12 281 GLY A N 1
ATOM 2188 C CA . GLY A 1 281 ? 25.649 -5.870 -34.748 1.00 98.12 281 GLY A CA 1
ATOM 2189 C C . GLY A 1 281 ? 25.616 -7.159 -35.568 1.00 98.12 281 GLY A C 1
ATOM 2190 O O . GLY A 1 281 ? 25.656 -7.104 -36.794 1.00 98.12 281 GLY A O 1
ATOM 2191 N N . GLU A 1 282 ? 25.445 -8.308 -34.910 1.00 97.75 282 GLU A N 1
ATOM 2192 C CA . GLU A 1 282 ? 25.345 -9.613 -35.582 1.00 97.75 282 GLU A CA 1
ATOM 2193 C C . GLU A 1 282 ? 24.150 -9.682 -36.545 1.00 97.75 282 GLU A C 1
ATOM 2195 O O . GLU A 1 282 ? 24.260 -10.198 -37.662 1.00 97.75 282 GLU A O 1
ATOM 2200 N N . PHE A 1 283 ? 23.002 -9.122 -36.152 1.00 96.50 283 PHE A N 1
ATOM 2201 C CA . PHE A 1 283 ? 21.835 -9.042 -37.026 1.00 96.50 283 PHE A CA 1
ATOM 2202 C C . PHE A 1 283 ? 22.114 -8.117 -38.223 1.00 96.50 283 PHE A C 1
ATOM 2204 O O . PHE A 1 283 ? 21.835 -8.489 -39.362 1.00 96.50 283 PHE A O 1
ATOM 2211 N N . ALA A 1 284 ? 22.723 -6.949 -38.014 1.00 96.81 284 ALA A N 1
ATOM 2212 C CA . ALA A 1 284 ? 23.074 -6.047 -39.109 1.00 96.81 284 ALA A CA 1
ATOM 2213 C C . ALA A 1 284 ? 24.036 -6.699 -40.122 1.00 96.81 284 ALA A C 1
ATOM 2215 O O . ALA A 1 284 ? 23.820 -6.580 -41.328 1.00 96.81 284 ALA A O 1
ATOM 2216 N N . GLU A 1 285 ? 25.041 -7.446 -39.655 1.00 97.00 285 GLU A N 1
ATOM 2217 C CA . GLU A 1 285 ? 25.958 -8.203 -40.520 1.00 97.00 285 GLU A CA 1
ATOM 2218 C C . GLU A 1 285 ? 25.238 -9.304 -41.314 1.00 97.00 285 GLU A C 1
ATOM 2220 O O . GLU A 1 285 ? 25.443 -9.448 -42.524 1.00 97.00 285 GLU A O 1
ATOM 2225 N N . SER A 1 286 ? 24.360 -10.064 -40.652 1.00 93.88 286 SER A N 1
ATOM 2226 C CA . SER A 1 286 ? 23.531 -11.089 -41.297 1.00 93.88 286 SER A CA 1
ATOM 2227 C C . SER A 1 286 ? 22.623 -10.485 -42.375 1.00 93.88 286 SER A C 1
ATOM 2229 O O . SER A 1 286 ? 22.536 -11.005 -43.491 1.00 93.88 286 SER A O 1
ATOM 2231 N N . PHE A 1 287 ? 22.000 -9.345 -42.070 1.00 93.69 287 PHE A N 1
ATOM 2232 C CA . PHE A 1 287 ? 21.123 -8.622 -42.982 1.00 93.69 287 PHE A CA 1
ATOM 2233 C C . PHE A 1 287 ? 21.872 -8.078 -44.206 1.00 93.69 287 PHE A C 1
ATOM 2235 O O . PHE A 1 287 ? 21.411 -8.253 -45.335 1.00 93.69 287 PHE A O 1
ATOM 2242 N N . ASP A 1 288 ? 23.052 -7.485 -44.014 1.00 93.44 288 ASP A N 1
ATOM 2243 C CA . ASP A 1 288 ? 23.902 -7.020 -45.116 1.00 93.44 288 ASP A CA 1
ATOM 2244 C C . ASP A 1 288 ? 24.341 -8.182 -46.029 1.00 93.44 288 ASP A C 1
ATOM 2246 O O . ASP A 1 288 ? 24.287 -8.082 -47.260 1.00 93.44 288 ASP A O 1
ATOM 2250 N N . ASN A 1 289 ? 24.710 -9.331 -45.451 1.00 92.12 289 ASN A N 1
ATOM 2251 C CA . ASN A 1 289 ? 25.009 -10.527 -46.238 1.00 92.12 289 ASN A CA 1
ATOM 2252 C C . ASN A 1 289 ? 23.780 -11.005 -47.030 1.00 92.12 289 ASN A C 1
ATOM 2254 O O . ASN A 1 289 ? 23.901 -11.302 -48.222 1.00 92.12 289 ASN A O 1
ATOM 2258 N N . LEU A 1 290 ? 22.591 -11.035 -46.414 1.00 88.94 290 LEU A N 1
ATOM 2259 C CA . LEU A 1 290 ? 21.356 -11.398 -47.109 1.00 88.94 290 LEU A CA 1
ATOM 2260 C C . LEU A 1 290 ? 21.081 -10.463 -48.289 1.00 88.94 290 LEU A C 1
ATOM 2262 O O . LEU A 1 290 ? 20.807 -10.959 -49.379 1.00 88.94 290 LEU A O 1
ATOM 2266 N N . GLN A 1 291 ? 21.191 -9.143 -48.111 1.00 88.25 291 GLN A N 1
ATOM 2267 C CA . GLN A 1 291 ? 20.977 -8.183 -49.199 1.00 88.25 291 GLN A CA 1
ATOM 2268 C C . GLN A 1 291 ? 21.927 -8.436 -50.376 1.00 88.25 291 GLN A C 1
ATOM 2270 O O . GLN A 1 291 ? 21.493 -8.486 -51.532 1.00 88.25 291 GLN A O 1
ATOM 2275 N N . ARG A 1 292 ? 23.215 -8.673 -50.092 1.00 88.44 292 ARG A N 1
ATOM 2276 C CA . ARG A 1 292 ? 24.214 -8.999 -51.120 1.00 88.44 292 ARG A CA 1
ATOM 2277 C C . ARG A 1 292 ? 23.872 -10.287 -51.874 1.00 88.44 292 ARG A C 1
ATOM 2279 O O . ARG A 1 292 ? 24.020 -10.327 -53.095 1.00 88.44 292 ARG A O 1
ATOM 2286 N N . GLN A 1 293 ? 23.402 -11.332 -51.190 1.00 87.38 293 GLN A N 1
ATOM 2287 C CA . GLN A 1 293 ? 23.007 -12.587 -51.846 1.00 87.38 293 GLN A CA 1
ATOM 2288 C C . GLN A 1 293 ? 21.678 -12.470 -52.597 1.00 87.38 293 GLN A C 1
ATOM 2290 O O . GLN A 1 293 ? 21.572 -12.973 -53.712 1.00 87.38 293 GLN A O 1
ATOM 2295 N N . ALA A 1 294 ? 20.686 -11.782 -52.031 1.00 86.06 294 ALA A N 1
ATOM 2296 C CA . ALA A 1 294 ? 19.389 -11.555 -52.661 1.00 86.06 294 ALA A CA 1
ATOM 2297 C C . ALA A 1 294 ? 19.546 -10.830 -54.000 1.00 86.06 294 ALA A C 1
ATOM 2299 O O . ALA A 1 294 ? 18.995 -11.281 -55.004 1.00 86.06 294 ALA A O 1
ATOM 2300 N N . SER A 1 295 ? 20.394 -9.795 -54.038 1.00 84.25 295 SER A N 1
ATOM 2301 C CA . SER A 1 295 ? 20.748 -9.095 -55.274 1.00 84.25 295 SER A CA 1
ATOM 2302 C C . SER A 1 295 ? 21.417 -10.021 -56.299 1.00 84.25 295 SER A C 1
ATOM 2304 O O . SER A 1 295 ? 21.072 -9.991 -57.478 1.00 84.25 295 SER A O 1
ATOM 2306 N N . ARG A 1 296 ? 22.337 -10.895 -55.861 1.00 86.88 296 ARG A N 1
ATOM 2307 C CA . ARG A 1 296 ? 23.029 -11.854 -56.743 1.00 86.88 296 ARG A CA 1
ATOM 2308 C C . ARG A 1 296 ? 22.124 -12.963 -57.284 1.00 86.88 296 ARG A C 1
ATOM 2310 O O . ARG A 1 296 ? 22.381 -13.456 -58.377 1.00 86.88 296 ARG A O 1
ATOM 2317 N N . LEU A 1 297 ? 21.130 -13.391 -56.508 1.00 86.69 297 LEU A N 1
ATOM 2318 C CA . LEU A 1 297 ? 20.258 -14.530 -56.815 1.00 86.69 297 LEU A CA 1
ATOM 2319 C C . LEU A 1 297 ? 18.903 -14.120 -57.414 1.00 86.69 297 LEU A C 1
ATOM 2321 O O . LEU A 1 297 ? 18.147 -14.993 -57.830 1.00 86.69 297 LEU A O 1
ATOM 2325 N N . GLY A 1 298 ? 18.589 -12.822 -57.462 1.00 83.12 298 GLY A N 1
ATOM 2326 C CA . GLY A 1 298 ? 17.300 -12.321 -57.945 1.00 83.12 298 GLY A CA 1
ATOM 2327 C C . GLY A 1 298 ? 16.128 -12.673 -57.022 1.00 83.12 298 GLY A C 1
ATOM 2328 O O . GLY A 1 298 ? 15.033 -12.954 -57.506 1.00 83.12 298 GLY A O 1
ATOM 2329 N N . LEU A 1 299 ? 16.356 -12.712 -55.704 1.00 78.50 299 LEU A N 1
ATOM 2330 C CA . LEU A 1 299 ? 15.292 -12.950 -54.719 1.00 78.50 299 LEU A CA 1
ATOM 2331 C C . LEU A 1 299 ? 14.387 -11.713 -54.584 1.00 78.50 299 LEU A C 1
ATOM 2333 O O . LEU A 1 299 ? 14.840 -10.589 -54.779 1.00 78.50 299 LEU A O 1
ATOM 2337 N N . SER A 1 300 ? 13.113 -11.911 -54.228 1.00 74.88 300 SER A N 1
ATOM 2338 C CA . SER A 1 300 ? 12.143 -10.818 -54.060 1.00 74.88 300 SER A CA 1
ATOM 2339 C C . SER A 1 300 ? 12.492 -9.891 -52.890 1.00 74.88 300 SER A C 1
ATOM 2341 O O . SER A 1 300 ? 12.778 -10.376 -51.790 1.00 74.88 300 SER A O 1
ATOM 2343 N N . ASP A 1 301 ? 12.311 -8.583 -53.079 1.00 80.25 301 ASP A N 1
ATOM 2344 C CA . ASP A 1 301 ? 12.561 -7.551 -52.058 1.00 80.25 301 ASP A CA 1
ATOM 2345 C C . ASP A 1 301 ? 11.706 -7.707 -50.788 1.00 80.25 301 ASP A C 1
ATOM 2347 O O . ASP A 1 301 ? 12.100 -7.255 -49.713 1.00 80.25 301 ASP A O 1
ATOM 2351 N N . GLU A 1 302 ? 10.564 -8.397 -50.873 1.00 79.94 302 GLU A N 1
ATOM 2352 C CA . GLU A 1 302 ? 9.641 -8.584 -49.747 1.00 79.94 302 GLU A CA 1
ATOM 2353 C C . GLU A 1 302 ? 10.293 -9.300 -48.549 1.00 79.94 302 GLU A C 1
ATOM 2355 O O . GLU A 1 302 ? 10.043 -8.942 -47.397 1.00 79.94 302 GLU A O 1
ATOM 2360 N N . VAL A 1 303 ? 11.176 -10.275 -48.799 1.00 73.88 303 VAL A N 1
ATOM 2361 C CA . VAL A 1 303 ? 11.885 -11.013 -47.737 1.00 73.88 303 VAL A CA 1
ATOM 2362 C C . VAL A 1 303 ? 12.873 -10.101 -47.007 1.00 73.88 303 VAL A C 1
ATOM 2364 O O . VAL A 1 303 ? 12.917 -10.087 -45.774 1.00 73.88 303 VAL A O 1
ATOM 2367 N N . SER A 1 304 ? 13.632 -9.308 -47.764 1.00 81.75 304 SER A N 1
ATOM 2368 C CA . SER A 1 304 ? 14.580 -8.334 -47.221 1.00 81.75 304 SER A CA 1
ATOM 2369 C C . SER A 1 304 ? 13.856 -7.247 -46.427 1.00 81.75 304 SER A C 1
ATOM 2371 O O . SER A 1 304 ? 14.302 -6.876 -45.345 1.00 81.75 304 SER A O 1
ATOM 2373 N N . GLU A 1 305 ? 12.695 -6.786 -46.891 1.00 88.88 305 GLU A N 1
ATOM 2374 C CA . GLU A 1 305 ? 11.936 -5.737 -46.205 1.00 88.88 305 GLU A CA 1
ATOM 2375 C C . GLU A 1 305 ? 11.404 -6.192 -44.835 1.00 88.88 305 GLU A C 1
ATOM 2377 O O . GLU A 1 305 ? 11.456 -5.442 -43.856 1.00 88.88 305 GLU A O 1
ATOM 2382 N N . ARG A 1 306 ? 10.956 -7.449 -44.711 1.00 87.94 306 ARG A N 1
ATOM 2383 C CA . ARG A 1 306 ? 10.510 -8.002 -43.419 1.00 87.94 306 ARG A CA 1
ATOM 2384 C C . ARG A 1 306 ? 11.640 -8.032 -42.388 1.00 87.94 306 ARG A C 1
ATOM 2386 O O . ARG A 1 306 ? 11.426 -7.631 -41.244 1.00 87.94 306 ARG A O 1
ATOM 2393 N N . GLN A 1 307 ? 12.837 -8.464 -42.784 1.00 89.19 307 GLN A N 1
ATOM 2394 C CA . GLN A 1 307 ? 13.998 -8.481 -41.887 1.00 89.19 307 GLN A CA 1
ATOM 2395 C C . GLN A 1 307 ? 14.508 -7.070 -41.569 1.00 89.19 307 GLN A C 1
ATOM 2397 O O . GLN A 1 307 ? 14.845 -6.792 -40.418 1.00 89.19 307 GLN A O 1
ATOM 2402 N N . ALA A 1 308 ? 14.466 -6.153 -42.541 1.00 92.19 308 ALA A N 1
ATOM 2403 C CA . ALA A 1 308 ? 14.760 -4.740 -42.317 1.00 92.19 308 ALA A CA 1
ATOM 2404 C C . ALA A 1 308 ? 13.829 -4.133 -41.256 1.00 92.19 308 ALA A C 1
ATOM 2406 O O . ALA A 1 308 ? 14.264 -3.354 -40.409 1.00 92.19 308 ALA A O 1
ATOM 2407 N N . GLY A 1 309 ? 12.543 -4.499 -41.278 1.00 95.06 309 GLY A N 1
ATOM 2408 C CA . GLY A 1 309 ? 11.568 -4.097 -40.265 1.00 95.06 309 GLY A CA 1
ATOM 2409 C C . GLY A 1 309 ? 11.945 -4.553 -38.851 1.00 95.06 309 GLY A C 1
ATOM 2410 O O . GLY A 1 309 ? 11.887 -3.753 -37.918 1.00 95.06 309 GLY A O 1
ATOM 2411 N N . LEU A 1 310 ? 12.388 -5.805 -38.692 1.00 94.75 310 LEU A N 1
ATOM 2412 C CA . LEU A 1 310 ? 12.837 -6.343 -37.401 1.00 94.75 310 LEU A CA 1
ATOM 2413 C C . LEU A 1 310 ? 14.079 -5.610 -36.878 1.00 94.75 310 LEU A C 1
ATOM 2415 O O . LEU A 1 310 ? 14.104 -5.208 -35.714 1.00 94.75 310 LEU A O 1
ATOM 2419 N N . LEU A 1 311 ? 15.076 -5.374 -37.736 1.00 96.12 311 LEU A N 1
ATOM 2420 C CA . LEU A 1 311 ? 16.286 -4.645 -37.351 1.00 96.12 311 LEU A CA 1
ATOM 2421 C C . LEU A 1 311 ? 15.982 -3.186 -36.977 1.00 96.12 311 LEU A C 1
ATOM 2423 O O . LEU A 1 311 ? 16.524 -2.680 -35.992 1.00 96.12 311 LEU A O 1
ATOM 2427 N N . ARG A 1 312 ? 15.077 -2.514 -37.705 1.00 97.25 312 ARG A N 1
ATOM 2428 C CA . ARG A 1 312 ? 14.602 -1.164 -37.354 1.00 97.25 312 ARG A CA 1
ATOM 2429 C C . ARG A 1 312 ? 13.923 -1.147 -35.989 1.00 97.25 312 ARG A C 1
ATOM 2431 O O . ARG A 1 312 ? 14.208 -0.266 -35.185 1.00 97.25 312 ARG A O 1
ATOM 2438 N N . ALA A 1 313 ? 13.063 -2.126 -35.716 1.00 97.00 313 ALA A N 1
ATOM 2439 C CA . ALA A 1 313 ? 12.350 -2.222 -34.448 1.00 97.00 313 ALA A CA 1
ATOM 2440 C C . ALA A 1 313 ? 13.303 -2.475 -33.264 1.00 97.00 313 ALA A C 1
ATOM 2442 O O . ALA A 1 313 ? 13.182 -1.806 -32.240 1.00 97.00 313 ALA A O 1
ATOM 2443 N N . LEU A 1 314 ? 14.278 -3.379 -33.421 1.00 98.12 314 LEU A N 1
ATOM 2444 C CA . LEU A 1 314 ? 15.338 -3.614 -32.433 1.00 98.12 314 LEU A CA 1
ATOM 2445 C C . LEU A 1 314 ? 16.157 -2.341 -32.184 1.00 98.12 314 LEU A C 1
ATOM 2447 O O . LEU A 1 314 ? 16.349 -1.937 -31.042 1.00 98.12 314 LEU A O 1
ATOM 2451 N N . SER A 1 315 ? 16.597 -1.679 -33.256 1.00 98.06 315 SER A N 1
ATOM 2452 C CA . SER A 1 315 ? 17.396 -0.452 -33.170 1.00 98.06 315 SER A CA 1
ATOM 2453 C C . SER A 1 315 ? 16.638 0.682 -32.476 1.00 98.06 315 SER A C 1
ATOM 2455 O O . SER A 1 315 ? 17.219 1.403 -31.669 1.00 98.06 315 SER A O 1
ATOM 2457 N N . GLY A 1 316 ? 15.339 0.820 -32.761 1.00 98.31 316 GLY A N 1
ATOM 2458 C CA . GLY A 1 316 ? 14.472 1.801 -32.112 1.00 98.31 316 GLY A CA 1
ATOM 2459 C C . GLY A 1 316 ? 14.328 1.556 -30.610 1.00 98.31 316 GLY A C 1
ATOM 2460 O O . GLY A 1 316 ? 14.426 2.499 -29.831 1.00 98.31 316 GLY A O 1
ATOM 2461 N N . ASP A 1 317 ? 14.168 0.299 -30.191 1.00 98.31 317 ASP A N 1
ATOM 2462 C CA . ASP A 1 317 ? 14.088 -0.053 -28.769 1.00 98.31 317 ASP A CA 1
ATOM 2463 C C . ASP A 1 317 ? 15.404 0.196 -28.030 1.00 98.31 317 ASP A C 1
ATOM 2465 O O . ASP A 1 317 ? 15.385 0.718 -26.919 1.00 98.31 317 ASP A O 1
ATOM 2469 N N . ILE A 1 318 ? 16.545 -0.126 -28.648 1.00 98.69 318 ILE A N 1
ATOM 2470 C CA . ILE A 1 318 ? 17.871 0.151 -28.074 1.00 98.69 318 ILE A CA 1
ATOM 2471 C C . ILE A 1 318 ? 18.078 1.659 -27.910 1.00 98.69 318 ILE A C 1
ATOM 2473 O O . ILE A 1 318 ? 18.500 2.106 -26.845 1.00 98.69 318 ILE A O 1
ATOM 2477 N N . ALA A 1 319 ? 17.756 2.452 -28.937 1.00 98.56 319 ALA A N 1
ATOM 2478 C CA . ALA A 1 319 ? 17.861 3.908 -28.869 1.00 98.56 319 ALA A CA 1
ATOM 2479 C C . ALA A 1 319 ? 16.965 4.490 -27.763 1.00 98.56 319 ALA A C 1
ATOM 2481 O O . ALA A 1 319 ? 17.417 5.320 -26.976 1.00 98.56 319 ALA A O 1
ATOM 2482 N N . ALA A 1 320 ? 15.726 4.001 -27.654 1.00 98.62 320 ALA A N 1
ATOM 2483 C CA . ALA A 1 320 ? 14.821 4.390 -26.580 1.00 98.62 320 ALA A CA 1
ATOM 2484 C C . ALA A 1 320 ? 15.361 3.985 -25.198 1.00 98.62 320 ALA A C 1
ATOM 2486 O O . ALA A 1 320 ? 15.263 4.773 -24.261 1.00 98.62 320 ALA A O 1
ATOM 2487 N N . LEU A 1 321 ? 15.961 2.796 -25.054 1.00 98.75 321 LEU A N 1
ATOM 2488 C CA . LEU A 1 321 ? 16.546 2.346 -23.785 1.00 98.75 321 LEU A CA 1
ATOM 2489 C C . LEU A 1 321 ? 17.701 3.246 -23.341 1.00 98.75 321 LEU A C 1
ATOM 2491 O O . LEU A 1 321 ? 17.786 3.573 -22.160 1.00 98.75 321 LEU A O 1
ATOM 2495 N N . ILE A 1 322 ? 18.552 3.686 -24.272 1.00 98.69 322 ILE A N 1
ATOM 2496 C CA . ILE A 1 322 ? 19.623 4.651 -23.985 1.00 98.69 322 ILE A CA 1
ATOM 2497 C C . ILE A 1 322 ? 19.026 5.959 -23.448 1.00 98.69 322 ILE A C 1
ATOM 2499 O O . ILE A 1 322 ? 19.411 6.405 -22.369 1.00 98.69 322 ILE A O 1
ATOM 2503 N N . GLU A 1 323 ? 18.033 6.525 -24.140 1.00 98.62 323 GLU A N 1
ATOM 2504 C CA . GLU A 1 323 ? 17.369 7.769 -23.725 1.00 98.62 323 GLU A CA 1
ATOM 2505 C C . GLU A 1 323 ? 16.693 7.639 -22.345 1.00 98.62 323 GLU A C 1
ATOM 2507 O O . GLU A 1 323 ? 16.821 8.516 -21.487 1.00 98.62 323 GLU A O 1
ATOM 2512 N N . ARG A 1 324 ? 15.971 6.538 -22.090 1.00 98.56 324 ARG A N 1
ATOM 2513 C CA . ARG A 1 324 ? 15.311 6.314 -20.791 1.00 98.56 324 ARG A CA 1
ATOM 2514 C C . ARG A 1 324 ? 16.313 6.073 -19.670 1.00 98.56 324 ARG A C 1
ATOM 2516 O O . ARG A 1 324 ? 16.104 6.572 -18.567 1.00 98.56 324 ARG A O 1
ATOM 2523 N N . ALA A 1 325 ? 17.425 5.393 -19.946 1.00 98.69 325 ALA A N 1
ATOM 2524 C CA . ALA A 1 325 ? 18.500 5.229 -18.975 1.00 98.69 325 ALA A CA 1
ATOM 2525 C C . ALA A 1 325 ? 19.138 6.577 -18.590 1.00 98.69 325 ALA A C 1
ATOM 2527 O O . ALA A 1 325 ? 19.469 6.774 -17.424 1.00 98.69 325 ALA A O 1
ATOM 2528 N N . GLU A 1 326 ? 19.278 7.524 -19.523 1.00 98.56 326 GLU A N 1
ATOM 2529 C CA . GLU A 1 326 ? 19.734 8.891 -19.216 1.00 98.56 326 GLU A CA 1
ATOM 2530 C C . GLU A 1 326 ? 18.733 9.656 -18.341 1.00 98.56 326 GLU A C 1
ATOM 2532 O O . GLU A 1 326 ? 19.131 10.318 -17.381 1.00 98.56 326 GLU A O 1
ATOM 2537 N N . LYS A 1 327 ? 17.430 9.526 -18.614 1.00 98.50 327 LYS A N 1
ATOM 2538 C CA . LYS A 1 327 ? 16.378 10.116 -17.769 1.00 98.50 327 LYS A CA 1
ATOM 2539 C C . LYS A 1 327 ? 16.379 9.532 -16.355 1.00 98.50 327 LYS A C 1
ATOM 2541 O O . LYS A 1 327 ? 16.282 10.291 -15.392 1.00 98.50 327 LYS A O 1
ATOM 2546 N N . LEU A 1 328 ? 16.529 8.213 -16.220 1.00 98.75 328 LEU A N 1
ATOM 2547 C CA . LEU A 1 328 ? 16.657 7.553 -14.919 1.00 98.75 328 LEU A CA 1
ATOM 2548 C C . LEU A 1 328 ? 17.912 8.024 -14.170 1.00 98.75 328 LEU A C 1
ATOM 2550 O O . LEU A 1 328 ? 17.841 8.301 -12.977 1.00 98.75 328 LEU A O 1
ATOM 2554 N N . ASP A 1 329 ? 19.047 8.166 -14.855 1.00 98.75 329 ASP A N 1
ATOM 2555 C CA . ASP A 1 329 ? 20.292 8.678 -14.266 1.00 98.75 329 ASP A CA 1
ATOM 2556 C C . ASP A 1 329 ? 20.148 10.117 -13.755 1.00 98.75 329 ASP A C 1
ATOM 2558 O O . ASP A 1 329 ? 20.566 10.434 -12.638 1.00 98.75 329 ASP A O 1
ATOM 2562 N N . ALA A 1 330 ? 19.489 10.979 -14.536 1.00 98.50 330 ALA A N 1
ATOM 2563 C CA . ALA A 1 330 ? 19.158 12.336 -14.116 1.00 98.50 330 ALA A CA 1
ATOM 2564 C C . ALA A 1 330 ? 18.229 12.339 -12.892 1.00 98.50 330 ALA A C 1
ATOM 2566 O O . ALA A 1 330 ? 18.459 13.111 -11.961 1.00 98.50 330 ALA A O 1
ATOM 2567 N N . ALA A 1 331 ? 17.227 11.452 -12.857 1.00 98.50 331 ALA A N 1
ATOM 2568 C CA . ALA A 1 331 ? 16.324 11.334 -11.718 1.00 98.50 331 ALA A CA 1
ATOM 2569 C C . ALA A 1 331 ? 17.055 10.876 -10.446 1.00 98.50 331 ALA A C 1
ATOM 2571 O O . ALA A 1 331 ? 16.948 11.507 -9.396 1.00 98.50 331 ALA A O 1
ATOM 2572 N N . VAL A 1 332 ? 17.871 9.825 -10.545 1.00 98.50 332 VAL A N 1
ATOM 2573 C CA . VAL A 1 332 ? 18.711 9.336 -9.440 1.00 98.50 332 VAL A CA 1
ATOM 2574 C C . VAL A 1 332 ? 19.651 10.431 -8.933 1.00 98.50 332 VAL A C 1
ATOM 2576 O O . VAL A 1 332 ? 19.768 10.634 -7.726 1.00 98.50 332 VAL A O 1
ATOM 2579 N N . SER A 1 333 ? 20.300 11.162 -9.839 1.00 98.00 333 SER A N 1
ATOM 2580 C CA . SER A 1 333 ? 21.244 12.228 -9.483 1.00 98.00 333 SER A CA 1
ATOM 2581 C C . SER A 1 333 ? 20.554 13.439 -8.846 1.00 98.00 333 SER A C 1
ATOM 2583 O O . SER A 1 333 ? 21.111 14.072 -7.949 1.00 98.00 333 SER A O 1
ATOM 2585 N N . GLY A 1 334 ? 19.331 13.754 -9.282 1.00 97.38 334 GLY A N 1
ATOM 2586 C CA . GLY A 1 334 ? 18.524 14.856 -8.759 1.00 97.38 334 GLY A CA 1
ATOM 2587 C C . GLY A 1 334 ? 17.873 14.577 -7.402 1.00 97.38 334 GLY A C 1
ATOM 2588 O O . GLY A 1 334 ? 17.467 15.523 -6.725 1.00 97.38 334 GLY A O 1
ATOM 2589 N N . LEU A 1 335 ? 17.800 13.313 -6.972 1.00 97.88 335 LEU A N 1
ATOM 2590 C CA . LEU A 1 335 ? 17.101 12.918 -5.748 1.00 97.88 335 LEU A CA 1
ATOM 2591 C C . LEU A 1 335 ? 17.620 13.642 -4.499 1.00 97.88 335 LEU A C 1
ATOM 2593 O O . LEU A 1 335 ? 16.836 14.193 -3.748 1.00 97.88 335 LEU A O 1
ATOM 2597 N N . ARG A 1 336 ? 18.935 13.696 -4.269 1.00 96.25 336 ARG A N 1
ATOM 2598 C CA . ARG A 1 336 ? 19.498 14.315 -3.045 1.00 96.25 336 ARG A CA 1
ATOM 2599 C C . ARG A 1 336 ? 19.598 15.837 -3.097 1.00 96.25 336 ARG A C 1
ATOM 2601 O O . ARG A 1 336 ? 20.139 16.460 -2.192 1.00 96.25 336 ARG A O 1
ATOM 2608 N N . SER A 1 337 ? 19.115 16.428 -4.187 1.00 96.19 337 SER A N 1
ATOM 2609 C CA . SER A 1 337 ? 19.029 17.879 -4.358 1.00 96.19 337 SER A CA 1
ATOM 2610 C C . SER A 1 337 ? 17.624 18.412 -4.061 1.00 96.19 337 SER A C 1
ATOM 2612 O O . SER A 1 337 ? 17.376 19.601 -4.260 1.00 96.19 337 SER A O 1
ATOM 2614 N N . GLN A 1 338 ? 16.698 17.555 -3.612 1.00 96.69 338 GLN A N 1
ATOM 2615 C CA . GLN A 1 338 ? 15.384 18.003 -3.159 1.00 96.69 338 GLN A CA 1
ATOM 2616 C C . GLN A 1 338 ? 15.497 18.748 -1.816 1.00 96.69 338 GLN A C 1
ATOM 2618 O O . GLN A 1 338 ? 16.463 18.590 -1.072 1.00 96.69 338 GLN A O 1
ATOM 2623 N N . GLY A 1 339 ? 14.523 19.611 -1.516 1.00 92.19 339 GLY A N 1
ATOM 2624 C CA . GLY A 1 339 ? 14.625 20.562 -0.400 1.00 92.19 339 GLY A CA 1
ATOM 2625 C C . GLY A 1 339 ? 14.558 19.943 1.001 1.00 92.19 339 GLY A C 1
ATOM 2626 O O . GLY A 1 339 ? 15.116 20.501 1.946 1.00 92.19 339 GLY A O 1
ATOM 2627 N N . SER A 1 340 ? 13.878 18.809 1.151 1.00 97.25 340 SER A N 1
ATOM 2628 C CA . SER A 1 340 ? 13.661 18.118 2.425 1.00 97.25 340 SER A CA 1
ATOM 2629 C C . SER A 1 340 ? 13.542 16.610 2.216 1.00 97.25 340 SER A C 1
ATOM 2631 O O . SER A 1 340 ? 13.316 16.158 1.097 1.00 97.25 340 SER A O 1
ATOM 2633 N N . LEU A 1 341 ? 13.634 15.823 3.292 1.00 97.38 341 LEU A N 1
ATOM 2634 C CA . LEU A 1 341 ? 13.452 14.369 3.220 1.00 97.38 341 LEU A CA 1
ATOM 2635 C C . LEU A 1 341 ? 12.049 13.990 2.707 1.00 97.38 341 LEU A C 1
ATOM 2637 O O . LEU A 1 341 ? 11.881 12.996 2.008 1.00 97.38 341 LEU A O 1
ATOM 2641 N N . GLU A 1 342 ? 11.039 14.795 3.026 1.00 97.50 342 GLU A N 1
ATOM 2642 C CA . GLU A 1 342 ? 9.681 14.665 2.507 1.00 97.50 342 GLU A CA 1
ATOM 2643 C C . GLU A 1 342 ? 9.612 14.936 1.001 1.00 97.50 342 GLU A C 1
ATOM 2645 O O . GLU A 1 342 ? 8.928 14.210 0.277 1.00 97.50 342 GLU A O 1
ATOM 2650 N N . ASP A 1 343 ? 10.331 15.956 0.518 1.00 98.12 343 ASP A N 1
ATOM 2651 C CA . ASP A 1 343 ? 10.451 16.229 -0.917 1.00 98.12 343 ASP A CA 1
ATOM 2652 C C . ASP A 1 343 ? 11.201 15.103 -1.636 1.00 98.12 343 ASP A C 1
ATOM 2654 O O . ASP A 1 343 ? 10.766 14.678 -2.701 1.00 98.12 343 ASP A O 1
ATOM 2658 N N . GLU A 1 344 ? 12.275 14.571 -1.042 1.00 98.56 344 GLU A N 1
ATOM 2659 C CA . GLU A 1 344 ? 12.993 13.400 -1.562 1.00 98.56 344 GLU A CA 1
ATOM 2660 C C . GLU A 1 344 ? 12.063 12.184 -1.674 1.00 98.56 344 GLU A C 1
ATOM 2662 O O . GLU A 1 344 ? 12.035 11.501 -2.697 1.00 98.56 344 GLU A O 1
ATOM 2667 N N . ALA A 1 345 ? 11.256 11.922 -0.643 1.00 98.19 345 ALA A N 1
ATOM 2668 C CA . ALA A 1 345 ? 10.327 10.799 -0.621 1.00 98.19 345 ALA A CA 1
ATOM 2669 C C . ALA A 1 345 ? 9.212 10.941 -1.667 1.00 98.19 345 ALA A C 1
ATOM 2671 O O . ALA A 1 345 ? 8.912 9.969 -2.367 1.00 98.19 345 ALA A O 1
ATOM 2672 N N . ARG A 1 346 ? 8.638 12.142 -1.825 1.00 97.75 346 ARG A N 1
ATOM 2673 C CA . ARG A 1 346 ? 7.687 12.436 -2.911 1.00 97.75 346 ARG A CA 1
ATOM 2674 C C . ARG A 1 346 ? 8.337 12.288 -4.281 1.00 97.75 346 ARG A C 1
ATOM 2676 O O . ARG A 1 346 ? 7.795 11.604 -5.138 1.00 97.75 346 ARG A O 1
ATOM 2683 N N . TYR A 1 347 ? 9.538 12.831 -4.465 1.00 98.50 347 TYR A N 1
ATOM 2684 C CA . TYR A 1 347 ? 10.284 12.715 -5.716 1.00 98.50 347 TYR A CA 1
ATOM 2685 C C . TYR A 1 347 ? 10.556 11.253 -6.100 1.00 98.50 347 TYR A C 1
ATOM 2687 O O . TYR A 1 347 ? 10.402 10.873 -7.263 1.00 98.50 347 TYR A O 1
ATOM 2695 N N . CYS A 1 348 ? 10.894 10.407 -5.121 1.00 98.44 348 CYS A N 1
ATOM 2696 C CA . CYS A 1 348 ? 10.997 8.965 -5.324 1.00 98.44 348 CYS A CA 1
ATOM 2697 C C . CYS A 1 348 ? 9.687 8.363 -5.856 1.00 98.44 348 CYS A C 1
ATOM 2699 O O . CYS A 1 348 ? 9.724 7.624 -6.837 1.00 98.44 348 CYS A O 1
ATOM 2701 N N . ALA A 1 349 ? 8.552 8.677 -5.220 1.00 96.56 349 ALA A N 1
ATOM 2702 C CA . ALA A 1 349 ? 7.243 8.142 -5.594 1.00 96.56 349 ALA A CA 1
ATOM 2703 C C . ALA A 1 349 ? 6.758 8.628 -6.972 1.00 96.56 349 ALA A C 1
ATOM 2705 O O . ALA A 1 349 ? 6.271 7.823 -7.761 1.00 96.56 349 ALA A O 1
ATOM 2706 N N . ASP A 1 350 ? 6.931 9.917 -7.266 1.00 95.88 350 ASP A N 1
ATOM 2707 C CA . ASP A 1 350 ? 6.307 10.566 -8.424 1.00 95.88 350 ASP A CA 1
ATOM 2708 C C . ASP A 1 350 ? 7.197 10.556 -9.673 1.00 95.88 350 ASP A C 1
ATOM 2710 O O . ASP A 1 350 ? 6.697 10.568 -10.796 1.00 95.88 350 ASP A O 1
ATOM 2714 N N . THR A 1 351 ? 8.524 10.577 -9.497 1.00 97.88 351 THR A N 1
ATOM 2715 C CA . THR A 1 351 ? 9.483 10.754 -10.602 1.00 97.88 351 THR A CA 1
ATOM 2716 C C . THR A 1 351 ? 10.420 9.566 -10.758 1.00 97.88 351 THR A C 1
ATOM 2718 O O . THR A 1 351 ? 10.538 9.020 -11.855 1.00 97.88 351 THR A O 1
ATOM 2721 N N . LEU A 1 352 ? 11.102 9.151 -9.685 1.00 98.31 352 LEU A N 1
ATOM 2722 C CA . LEU A 1 352 ? 12.159 8.142 -9.804 1.00 98.31 352 LEU A CA 1
ATOM 2723 C C . LEU A 1 352 ? 11.605 6.754 -10.146 1.00 98.31 352 LEU A C 1
ATOM 2725 O O . LEU A 1 352 ? 12.160 6.085 -11.016 1.00 98.31 352 LEU A O 1
ATOM 2729 N N . LEU A 1 353 ? 10.498 6.348 -9.513 1.00 97.25 353 LEU A N 1
ATOM 2730 C CA . LEU A 1 353 ? 9.816 5.090 -9.834 1.00 97.25 353 LEU A CA 1
ATOM 2731 C C . LEU A 1 353 ? 9.309 5.066 -11.280 1.00 97.25 353 LEU A C 1
ATOM 2733 O O . LEU A 1 353 ? 9.577 4.107 -11.995 1.00 97.25 353 LEU A O 1
ATOM 2737 N N . ALA A 1 354 ? 8.671 6.144 -11.745 1.00 96.94 354 ALA A N 1
ATOM 2738 C CA . ALA A 1 354 ? 8.188 6.236 -13.123 1.00 96.94 354 ALA A CA 1
ATOM 2739 C C . ALA A 1 354 ? 9.334 6.125 -14.148 1.00 96.94 354 ALA A C 1
ATOM 2741 O O . ALA A 1 354 ? 9.222 5.407 -15.139 1.00 96.94 354 ALA A O 1
ATOM 2742 N N . ALA A 1 355 ? 10.471 6.782 -13.892 1.00 98.56 355 ALA A N 1
ATOM 2743 C CA . ALA A 1 355 ? 11.650 6.666 -14.750 1.00 98.56 355 ALA A CA 1
ATOM 2744 C C . ALA A 1 355 ? 12.265 5.253 -14.729 1.00 98.56 355 ALA A C 1
ATOM 2746 O O . ALA A 1 355 ? 12.814 4.804 -15.737 1.00 98.56 355 ALA A O 1
ATOM 2747 N N . ALA A 1 356 ? 12.191 4.550 -13.596 1.00 98.31 356 ALA A N 1
ATOM 2748 C CA . A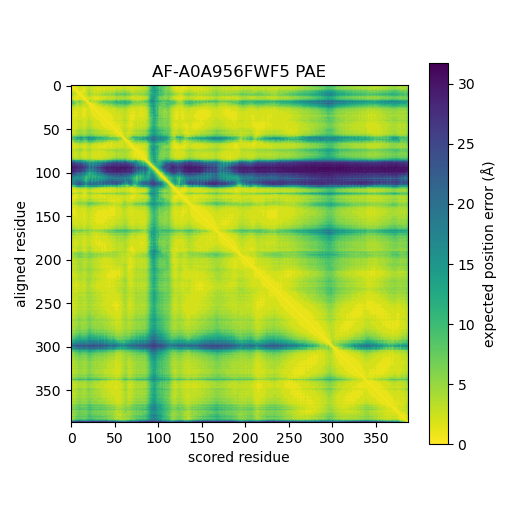LA A 1 356 ? 12.645 3.168 -13.488 1.00 98.31 356 ALA A CA 1
ATOM 2749 C C . ALA A 1 356 ? 11.726 2.208 -14.263 1.00 98.31 356 ALA A C 1
ATOM 2751 O O . ALA A 1 356 ? 12.227 1.340 -14.981 1.00 98.31 356 ALA A O 1
ATOM 2752 N N . ASP A 1 357 ? 10.408 2.395 -14.180 1.00 97.75 357 ASP A N 1
ATOM 2753 C CA . ASP A 1 357 ? 9.429 1.596 -14.923 1.00 97.75 357 ASP A CA 1
ATOM 2754 C C . ASP A 1 357 ? 9.579 1.783 -16.444 1.00 97.75 357 ASP A C 1
ATOM 2756 O O . ASP A 1 357 ? 9.625 0.793 -17.172 1.00 97.75 357 ASP A O 1
ATOM 2760 N N . ASP A 1 358 ? 9.801 3.014 -16.922 1.00 98.25 358 ASP A N 1
ATOM 2761 C CA . ASP A 1 358 ? 10.099 3.304 -18.336 1.00 98.25 358 ASP A CA 1
ATOM 2762 C C . ASP A 1 358 ? 11.298 2.487 -18.869 1.00 98.25 358 ASP A C 1
ATOM 2764 O O . ASP A 1 358 ? 11.287 1.986 -19.998 1.00 98.25 358 ASP A O 1
ATOM 2768 N N . VAL A 1 359 ? 12.367 2.370 -18.069 1.00 98.75 359 VAL A N 1
ATOM 2769 C CA . VAL A 1 359 ? 13.554 1.570 -18.416 1.00 98.75 359 VAL A CA 1
ATOM 2770 C C . VAL A 1 359 ? 13.218 0.082 -18.394 1.00 98.75 359 VAL A C 1
ATOM 2772 O O . VAL A 1 359 ? 13.590 -0.647 -19.317 1.00 98.75 359 VAL A O 1
ATOM 2775 N N . ARG A 1 360 ? 12.498 -0.374 -17.366 1.00 98.00 360 ARG A N 1
ATOM 2776 C CA . ARG A 1 360 ? 12.087 -1.772 -17.220 1.00 98.00 360 ARG A CA 1
ATOM 2777 C C . ARG A 1 360 ? 11.252 -2.248 -18.408 1.00 98.00 360 ARG A C 1
ATOM 2779 O O . ARG A 1 360 ? 11.577 -3.285 -18.975 1.00 98.00 360 ARG A O 1
ATOM 2786 N N . GLU A 1 361 ? 10.232 -1.498 -18.821 1.00 97.81 361 GLU A N 1
ATOM 2787 C CA . GLU A 1 361 ? 9.361 -1.877 -19.946 1.00 97.81 361 GLU A CA 1
ATOM 2788 C C . GLU A 1 361 ? 10.143 -2.082 -21.254 1.00 97.81 361 GLU A C 1
ATOM 2790 O O . GLU A 1 361 ? 9.814 -2.945 -22.075 1.00 97.81 361 GLU A O 1
ATOM 2795 N N . LEU A 1 362 ? 11.201 -1.294 -21.462 1.00 98.19 362 LEU A N 1
ATOM 2796 C CA . LEU A 1 362 ? 12.098 -1.439 -22.606 1.00 98.19 362 LEU A CA 1
ATOM 2797 C C . LEU A 1 362 ? 12.982 -2.678 -22.489 1.00 98.19 362 LEU A C 1
ATOM 2799 O O . LEU A 1 362 ? 13.135 -3.402 -23.474 1.00 98.19 362 LEU A O 1
ATOM 2803 N N . CYS A 1 363 ? 13.531 -2.944 -21.303 1.00 98.12 363 CYS A N 1
ATOM 2804 C CA . CYS A 1 363 ? 14.285 -4.165 -21.028 1.00 98.12 363 CYS A CA 1
ATOM 2805 C C . CYS A 1 363 ? 13.427 -5.416 -21.269 1.00 98.12 363 CYS A C 1
ATOM 2807 O O . CYS A 1 363 ? 13.862 -6.305 -21.998 1.00 98.12 363 CYS A O 1
ATOM 2809 N N . ASP A 1 364 ? 12.192 -5.444 -20.760 1.00 97.19 364 ASP A N 1
ATOM 2810 C CA . ASP A 1 364 ? 11.250 -6.558 -20.939 1.00 97.19 364 ASP A CA 1
ATOM 2811 C C . ASP A 1 364 ? 10.924 -6.779 -22.432 1.00 97.19 364 ASP A C 1
ATOM 2813 O O . ASP A 1 364 ? 10.845 -7.910 -22.918 1.00 97.19 364 ASP A O 1
ATOM 2817 N N . ARG A 1 365 ? 10.790 -5.696 -23.211 1.00 96.62 365 ARG A N 1
ATOM 2818 C CA . ARG A 1 365 ? 10.572 -5.787 -24.663 1.00 96.62 365 ARG A CA 1
ATOM 2819 C C . ARG A 1 365 ? 11.807 -6.270 -25.427 1.00 96.62 365 ARG A C 1
ATOM 2821 O O . ARG A 1 365 ? 11.663 -6.950 -26.445 1.00 96.62 365 ARG A O 1
ATOM 2828 N N . LEU A 1 366 ? 13.005 -5.912 -24.974 1.00 98.00 366 LEU A N 1
ATOM 2829 C CA . LEU A 1 366 ? 14.262 -6.358 -25.573 1.00 98.00 366 LEU A CA 1
ATOM 2830 C C . LEU A 1 366 ? 14.568 -7.822 -25.240 1.00 98.00 366 LEU A C 1
ATOM 2832 O O . LEU A 1 366 ? 15.087 -8.520 -26.110 1.00 98.00 366 LEU A O 1
ATOM 2836 N N . GLU A 1 367 ? 14.176 -8.313 -24.059 1.00 97.38 367 GLU A N 1
ATOM 2837 C CA . GLU A 1 367 ? 14.320 -9.723 -23.660 1.00 97.38 367 GLU A CA 1
ATOM 2838 C C . GLU A 1 367 ? 13.720 -10.672 -24.705 1.00 97.38 367 GLU A C 1
ATOM 2840 O O . GLU A 1 367 ? 14.332 -11.673 -25.068 1.00 97.38 367 GLU A O 1
ATOM 2845 N N . ILE A 1 368 ? 12.551 -10.326 -25.254 1.00 94.94 368 ILE A N 1
ATOM 2846 C CA . ILE A 1 368 ? 11.856 -11.149 -26.258 1.00 94.94 368 ILE A CA 1
ATOM 2847 C C . ILE A 1 368 ? 12.348 -10.927 -27.701 1.00 94.94 368 ILE A C 1
ATOM 2849 O O . ILE A 1 368 ? 11.830 -11.551 -28.629 1.00 94.94 368 ILE A O 1
ATOM 2853 N N . ARG A 1 369 ? 13.303 -10.014 -27.920 1.00 94.62 369 ARG A N 1
ATOM 2854 C CA . ARG A 1 369 ? 13.845 -9.664 -29.250 1.00 94.62 369 ARG A CA 1
ATOM 2855 C C . ARG A 1 369 ? 15.304 -10.067 -29.430 1.00 94.62 369 ARG A C 1
ATOM 2857 O O . ARG A 1 369 ? 15.716 -10.310 -30.563 1.00 94.62 369 ARG A O 1
ATOM 2864 N N . VAL A 1 370 ? 16.072 -10.101 -28.346 1.00 96.69 370 VAL A N 1
ATOM 2865 C CA . VAL A 1 370 ? 17.482 -10.500 -28.323 1.00 96.69 370 VAL A CA 1
ATOM 2866 C C . VAL A 1 370 ? 17.587 -12.020 -28.202 1.00 96.69 370 VAL A C 1
ATOM 2868 O O . VAL A 1 370 ? 16.782 -12.650 -27.522 1.00 96.69 370 VAL A O 1
ATOM 2871 N N . ASP A 1 371 ? 18.581 -12.630 -28.857 1.00 94.94 371 ASP A N 1
ATOM 2872 C CA . ASP A 1 371 ? 18.841 -14.066 -28.696 1.00 94.94 371 ASP A CA 1
ATOM 2873 C C . ASP A 1 371 ? 19.049 -14.410 -27.210 1.00 94.94 371 ASP A C 1
ATOM 2875 O O . ASP A 1 371 ? 19.899 -13.828 -26.527 1.00 94.94 371 ASP A O 1
ATOM 2879 N N . ARG A 1 372 ? 18.308 -15.412 -26.721 1.00 94.31 372 ARG A N 1
ATOM 2880 C CA . ARG A 1 372 ? 18.390 -15.926 -25.350 1.00 94.31 372 ARG A CA 1
ATOM 2881 C C . ARG A 1 372 ? 19.823 -16.242 -24.924 1.00 94.31 372 ARG A C 1
ATOM 2883 O O . ARG A 1 372 ? 20.138 -16.061 -23.749 1.00 94.31 372 ARG A O 1
ATOM 2890 N N . LYS A 1 373 ? 20.684 -16.698 -25.846 1.00 94.38 373 LYS A N 1
ATOM 2891 C CA . LYS A 1 373 ? 22.103 -17.000 -25.567 1.00 94.38 373 LYS A CA 1
ATOM 2892 C C . LYS A 1 373 ? 22.937 -15.764 -25.234 1.00 94.38 373 LYS A C 1
ATOM 2894 O O . LYS A 1 373 ? 23.974 -15.897 -24.591 1.00 94.38 373 LYS A O 1
ATOM 2899 N N . GLN A 1 374 ? 22.515 -14.591 -25.696 1.00 96.12 374 GLN A N 1
ATOM 2900 C CA . GLN A 1 374 ? 23.185 -13.318 -25.437 1.00 96.12 374 GLN A CA 1
ATOM 2901 C C . GLN A 1 374 ? 22.537 -12.535 -24.299 1.00 96.12 374 GLN A C 1
ATOM 2903 O O . GLN A 1 374 ? 23.200 -11.674 -23.717 1.00 96.12 374 GLN A O 1
ATOM 2908 N N . TRP A 1 375 ? 21.271 -12.825 -23.980 1.00 97.31 375 TRP A N 1
ATOM 2909 C CA . TRP A 1 375 ? 20.565 -12.176 -22.882 1.00 97.31 375 TRP A CA 1
ATOM 2910 C C . TRP A 1 375 ? 21.246 -12.479 -21.535 1.00 97.31 375 TRP A C 1
ATOM 2912 O O . TRP A 1 375 ? 21.408 -13.653 -21.186 1.00 97.31 375 TRP A O 1
ATOM 2922 N N . PRO A 1 376 ? 21.657 -11.449 -20.770 1.00 96.81 376 PRO A N 1
ATOM 2923 C CA . PRO A 1 376 ? 22.538 -11.630 -19.615 1.00 96.81 376 PRO A CA 1
ATOM 2924 C C . PRO A 1 376 ? 21.824 -12.165 -18.369 1.00 96.81 376 PRO A C 1
ATOM 2926 O O . PRO A 1 376 ? 22.490 -12.620 -17.441 1.00 96.81 376 PRO A O 1
ATOM 2929 N N . PHE A 1 377 ? 20.489 -12.141 -18.342 1.00 95.62 377 PHE A N 1
ATOM 2930 C CA . PHE A 1 377 ? 19.704 -12.546 -17.180 1.00 95.62 377 PHE A CA 1
ATOM 2931 C C . PHE A 1 377 ? 18.917 -13.839 -17.427 1.00 95.62 377 PHE A C 1
ATOM 2933 O O . PHE A 1 377 ? 18.580 -14.170 -18.568 1.00 95.62 377 PHE A O 1
ATOM 2940 N N . PRO A 1 378 ? 18.616 -14.605 -16.367 1.00 94.56 378 PRO A N 1
ATOM 2941 C CA . PRO A 1 378 ? 17.558 -15.602 -16.406 1.00 94.56 378 PRO A CA 1
ATOM 2942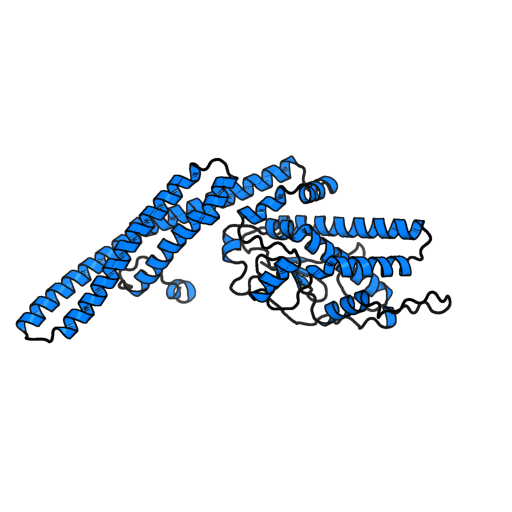 C C . PRO A 1 378 ? 16.215 -14.938 -16.727 1.00 94.56 378 PRO A C 1
ATOM 2944 O O . PRO A 1 378 ? 15.904 -13.879 -16.185 1.00 94.56 378 PRO A O 1
ATOM 2947 N N . THR A 1 379 ? 15.423 -15.570 -17.588 1.00 92.94 379 THR A N 1
ATOM 2948 C CA . THR A 1 379 ? 14.044 -15.139 -17.851 1.00 92.94 379 THR A CA 1
ATOM 2949 C C . THR A 1 379 ? 13.156 -15.467 -16.648 1.00 92.94 379 THR A C 1
ATOM 2951 O O . THR A 1 379 ? 13.520 -16.279 -15.791 1.00 92.94 379 THR A O 1
ATOM 2954 N N . TYR A 1 380 ? 11.943 -14.915 -16.595 1.00 92.50 380 TYR A N 1
ATOM 2955 C CA . TYR A 1 380 ? 10.969 -15.312 -15.567 1.00 92.50 380 TYR A CA 1
ATOM 2956 C C . TYR A 1 380 ? 10.641 -16.812 -15.606 1.00 92.50 380 TYR A C 1
ATOM 2958 O O . TYR A 1 380 ? 10.403 -17.405 -14.557 1.00 92.50 380 TYR A O 1
ATOM 2966 N N . LEU A 1 381 ? 10.655 -17.442 -16.788 1.00 91.19 381 LEU A N 1
ATOM 2967 C CA . LEU A 1 381 ? 10.455 -18.888 -16.911 1.00 91.19 381 LEU A CA 1
ATOM 2968 C C . LEU A 1 381 ? 11.581 -19.657 -16.207 1.00 91.19 381 LEU A C 1
ATOM 2970 O O . LEU A 1 381 ? 11.306 -20.609 -15.478 1.00 91.19 381 LEU A O 1
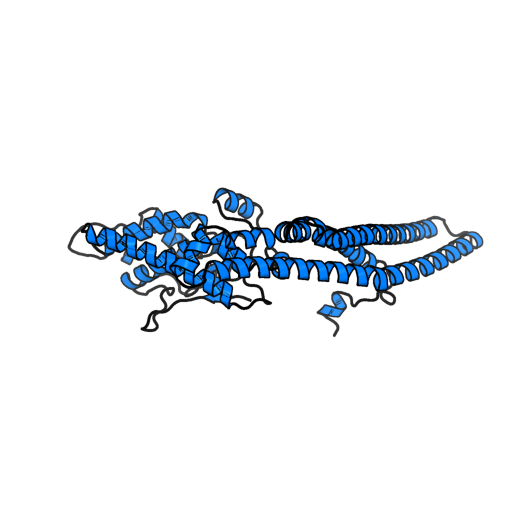ATOM 2974 N N . ASP A 1 382 ? 12.824 -19.203 -16.385 1.00 92.69 382 ASP A N 1
ATOM 2975 C CA . ASP A 1 382 ? 13.986 -19.808 -15.739 1.00 92.69 382 ASP A CA 1
ATOM 2976 C C . ASP A 1 382 ? 13.870 -19.682 -14.215 1.00 92.69 382 ASP A C 1
ATOM 2978 O O . ASP A 1 382 ? 13.874 -20.682 -13.505 1.00 92.69 382 ASP A O 1
ATOM 2982 N N . LEU A 1 383 ? 13.643 -18.462 -13.715 1.00 94.38 383 LEU A N 1
ATOM 2983 C CA . LEU A 1 383 ? 13.558 -18.184 -12.276 1.00 94.38 383 LEU A CA 1
ATOM 2984 C C . LEU A 1 383 ? 12.418 -18.927 -11.564 1.00 94.38 383 LEU A C 1
ATOM 2986 O O . LEU A 1 383 ? 12.540 -19.241 -10.381 1.00 94.38 383 LEU A O 1
ATOM 2990 N N . LEU A 1 384 ? 11.291 -19.153 -12.244 1.00 93.69 384 LEU A N 1
ATOM 2991 C CA . LEU A 1 384 ? 10.099 -19.738 -11.627 1.00 93.69 384 LEU A CA 1
ATOM 2992 C C . LEU A 1 384 ? 10.026 -21.263 -11.769 1.00 93.69 384 LEU A C 1
ATOM 2994 O O . LEU A 1 384 ? 9.433 -21.912 -10.905 1.00 93.69 384 LEU A O 1
ATOM 2998 N N . PHE A 1 385 ? 10.588 -21.838 -12.838 1.00 92.62 385 PHE A N 1
ATOM 2999 C CA . PHE A 1 385 ? 10.342 -23.241 -13.196 1.00 92.62 385 PHE A CA 1
ATOM 3000 C C . PHE A 1 385 ? 11.595 -24.054 -13.539 1.00 92.62 385 PHE A C 1
ATOM 3002 O O . PHE A 1 385 ? 11.506 -25.284 -13.588 1.00 92.62 385 PHE A O 1
ATOM 3009 N N . HIS A 1 386 ? 12.751 -23.422 -13.750 1.00 78.81 386 HIS A N 1
ATOM 3010 C CA . HIS A 1 386 ? 13.991 -24.111 -14.109 1.00 78.81 386 HIS A CA 1
ATOM 3011 C C . HIS A 1 386 ? 15.117 -23.722 -13.144 1.00 78.81 386 HIS A C 1
ATOM 3013 O O . HIS A 1 386 ? 15.899 -22.816 -13.414 1.00 78.81 386 HIS A O 1
ATOM 3019 N N . ASN A 1 387 ? 15.180 -24.433 -12.012 1.00 55.75 387 ASN A N 1
ATOM 3020 C CA . ASN A 1 387 ? 16.308 -24.366 -11.077 1.00 55.75 387 ASN A CA 1
ATOM 3021 C C . ASN A 1 387 ? 17.420 -25.335 -11.467 1.00 55.75 387 ASN A C 1
ATOM 3023 O O . ASN A 1 387 ? 17.100 -26.532 -11.667 1.00 55.75 387 ASN A O 1
#

Sequence (387 aa):
KHNNWSMADSRGRNLLEPGSTPESNLVFLVFLVCTLKAVHRRASMMRASIASAGNDHRLGANEAPPAIMSVFLGEELSAILNAIEQNEVNVTEDRQSISLGLSQLPPVARDNTDRNRTSPFAFTGNKFEFRAVPSSMPVAMPNAVLNTAVAEAIDEFAAKLGARLESGAHLEAAVWALLREEVLATKAIRFEGDGYSVEWVKEAEARGLPNLRTTPEALEAWREPSNRALFVRYGVLSEAELEARYRVRLEEYVNKIEIEGKTLLRMTRTEILPACLRYQGEFAESFDNLQRQASRLGLSDEVSERQAGLLRALSGDIAALIERAEKLDAAVSGLRSQGSLEDEARYCADTLLAAADDVRELCDRLEIRVDRKQWPFPTYLDLLFHN